Protein AF-0000000071066663 (afdb_homodimer)

Radius of gyration: 30.31 Å; Cα contacts (8 Å, |Δi|>4): 1375; chains: 2; bounding box: 113×111×92 Å

Structure (mmCIF, N/CA/C/O backbone):
data_AF-0000000071066663-model_v1
#
loop_
_entity.id
_entity.type
_entity.pdbx_description
1 polymer GG15203
#
loop_
_atom_site.group_PDB
_atom_site.id
_atom_site.type_symbol
_atom_site.label_atom_id
_atom_site.label_alt_id
_atom_site.label_comp_id
_atom_site.label_asym_id
_atom_site.label_entity_id
_atom_site.label_seq_id
_atom_site.pdbx_PDB_ins_code
_atom_site.Cartn_x
_atom_site.Cartn_y
_atom_site.Cartn_z
_atom_site.occupancy
_atom_site.B_iso_or_equiv
_atom_site.auth_seq_id
_atom_site.auth_comp_id
_atom_site.auth_asym_id
_atom_site.auth_atom_id
_atom_site.pdbx_PDB_model_num
ATOM 1 N N . MET A 1 1 ? -64.812 -30.703 -63.469 1 31.27 1 MET A N 1
ATOM 2 C CA . MET A 1 1 ? -64.312 -29.453 -62.969 1 31.27 1 MET A CA 1
ATOM 3 C C . MET A 1 1 ? -63.656 -29.625 -61.594 1 31.27 1 MET A C 1
ATOM 5 O O . MET A 1 1 ? -64.312 -29.641 -60.594 1 31.27 1 MET A O 1
ATOM 9 N N . LEU A 1 2 ? -62.562 -30.438 -61.5 1 36.19 2 LEU A N 1
ATOM 10 C CA . LEU A 1 2 ? -61.75 -30.953 -60.406 1 36.19 2 LEU A CA 1
ATOM 11 C C . LEU A 1 2 ? -61 -29.828 -59.719 1 36.19 2 LEU A C 1
ATOM 13 O O . LEU A 1 2 ? -60.125 -29.188 -60.344 1 36.19 2 LEU A O 1
ATOM 17 N N . ALA A 1 3 ? -61.656 -29.078 -58.812 1 31.91 3 ALA A N 1
ATOM 18 C CA . ALA A 1 3 ? -61.094 -27.953 -58.062 1 31.91 3 ALA A CA 1
ATOM 19 C C . ALA A 1 3 ? -59.875 -28.359 -57.281 1 31.91 3 ALA A C 1
ATOM 21 O O . ALA A 1 3 ? -59.906 -29.328 -56.5 1 31.91 3 ALA A O 1
ATOM 22 N N . ARG A 1 4 ? -58.656 -28.078 -57.75 1 34.94 4 ARG A N 1
ATOM 23 C CA . ARG A 1 4 ? -57.281 -28.188 -57.25 1 34.94 4 ARG A CA 1
ATOM 24 C C . ARG A 1 4 ? -57.125 -27.469 -55.938 1 34.94 4 ARG A C 1
ATOM 26 O O . ARG A 1 4 ? -57.281 -26.25 -55.844 1 34.94 4 ARG A O 1
ATOM 33 N N . ILE A 1 5 ? -57.594 -28.062 -54.844 1 34.16 5 ILE A N 1
ATOM 34 C CA . ILE A 1 5 ? -57.406 -27.469 -53.531 1 34.16 5 ILE A CA 1
ATOM 35 C C . ILE A 1 5 ? -55.906 -27.266 -53.25 1 34.16 5 ILE A C 1
ATOM 37 O O . ILE A 1 5 ? -55.156 -28.234 -53.219 1 34.16 5 ILE A O 1
ATOM 41 N N . ALA A 1 6 ? -55.344 -26.141 -53.656 1 34.22 6 ALA A N 1
ATOM 42 C CA . ALA A 1 6 ? -53.969 -25.75 -53.375 1 34.22 6 ALA A CA 1
ATOM 43 C C . ALA A 1 6 ? -53.719 -25.672 -51.875 1 34.22 6 ALA A C 1
ATOM 45 O O . ALA A 1 6 ? -54.375 -24.906 -51.188 1 34.22 6 ALA A O 1
ATOM 46 N N . PHE A 1 7 ? -53.344 -26.844 -51.312 1 34.59 7 PHE A N 1
ATOM 47 C CA . PHE A 1 7 ? -52.938 -26.875 -49.906 1 34.59 7 PHE A CA 1
ATOM 48 C C . PHE A 1 7 ? -51.781 -25.891 -49.656 1 34.59 7 PHE A C 1
ATOM 50 O O . PHE A 1 7 ? -50.719 -26.047 -50.25 1 34.59 7 PHE A O 1
ATOM 57 N N . LEU A 1 8 ? -52.125 -24.625 -49.438 1 33.78 8 LEU A N 1
ATOM 58 C CA . LEU A 1 8 ? -51.094 -23.672 -48.969 1 33.78 8 LEU A CA 1
ATOM 59 C C . LEU A 1 8 ? -50.438 -24.172 -47.719 1 33.78 8 LEU A C 1
ATOM 61 O O . LEU A 1 8 ? -51.062 -24.266 -46.656 1 33.78 8 LEU A O 1
ATOM 65 N N . LEU A 1 9 ? -49.5 -25.062 -47.906 1 32.91 9 LEU A N 1
ATOM 66 C CA . LEU A 1 9 ? -48.594 -25.422 -46.812 1 32.91 9 LEU A CA 1
ATOM 67 C C . LEU A 1 9 ? -47.969 -24.172 -46.219 1 32.91 9 LEU A C 1
ATOM 69 O O . LEU A 1 9 ? -47.188 -23.484 -46.875 1 32.91 9 LEU A O 1
ATOM 73 N N . TRP A 1 10 ? -48.75 -23.484 -45.375 1 37.34 10 TRP A N 1
ATOM 74 C CA . TRP A 1 10 ? -48.125 -22.469 -44.562 1 37.34 10 TRP A CA 1
ATOM 75 C C . TRP A 1 10 ? -46.875 -23.016 -43.875 1 37.34 10 TRP A C 1
ATOM 77 O O . TRP A 1 10 ? -46.969 -23.906 -43.031 1 37.34 10 TRP A O 1
ATOM 87 N N . LEU A 1 11 ? -45.781 -23.016 -44.625 1 33.75 11 LEU A N 1
ATOM 88 C CA . LEU A 1 11 ? -44.469 -23.234 -44 1 33.75 11 LEU A CA 1
ATOM 89 C C . LEU A 1 11 ? -44.281 -22.297 -42.812 1 33.75 11 LEU A C 1
ATOM 91 O O . LEU A 1 11 ? -44.094 -21.094 -42.969 1 33.75 11 LEU A O 1
ATOM 95 N N . ILE A 1 12 ? -45.094 -22.516 -41.781 1 38.25 12 ILE A N 1
ATOM 96 C CA . ILE A 1 12 ? -44.688 -21.859 -40.531 1 38.25 12 ILE A CA 1
ATOM 97 C C . ILE A 1 12 ? -43.219 -22.062 -40.281 1 38.25 12 ILE A C 1
ATOM 99 O O . ILE A 1 12 ? -42.75 -23.203 -40.094 1 38.25 12 ILE A O 1
ATOM 103 N N . GLY A 1 13 ? -42.438 -21.219 -41 1 34.88 13 GLY A N 1
ATOM 104 C CA . GLY A 1 13 ? -41.031 -21.125 -40.625 1 34.88 13 GLY A CA 1
ATOM 105 C C . GLY A 1 13 ? -40.812 -21.172 -39.125 1 34.88 13 GLY A C 1
ATOM 106 O O . GLY A 1 13 ? -41.25 -20.266 -38.406 1 34.88 13 GLY A O 1
ATOM 107 N N . LEU A 1 14 ? -40.844 -22.375 -38.594 1 34.78 14 LEU A N 1
ATOM 108 C CA . LEU A 1 14 ? -40.312 -22.531 -37.25 1 34.78 14 LEU A CA 1
ATOM 109 C C . LEU A 1 14 ? -39.031 -21.703 -37.062 1 34.78 14 LEU A C 1
ATOM 111 O O . LEU A 1 14 ? -38 -22.047 -37.656 1 34.78 14 LEU A O 1
ATOM 115 N N . PHE A 1 15 ? -39.219 -20.328 -37.094 1 37.31 15 PHE A N 1
ATOM 116 C CA . PHE A 1 15 ? -38.062 -19.641 -36.562 1 37.31 15 PHE A CA 1
ATOM 117 C C . PHE A 1 15 ? -37.5 -20.391 -35.344 1 37.31 15 PHE A C 1
ATOM 119 O O . PHE A 1 15 ? -38.219 -20.672 -34.375 1 37.31 15 PHE A O 1
ATOM 126 N N . GLY A 1 16 ? -36.594 -21.344 -35.656 1 34.09 16 GLY A N 1
ATOM 127 C CA . GLY A 1 16 ? -35.812 -21.984 -34.625 1 34.09 16 GLY A CA 1
ATOM 128 C C . GLY A 1 16 ? -35.469 -21.031 -33.469 1 34.09 16 GLY A C 1
ATOM 129 O O . GLY A 1 16 ? -35.469 -19.812 -33.656 1 34.09 16 GLY A O 1
ATOM 130 N N . PRO A 1 17 ? -35.781 -21.516 -32.25 1 36.06 17 PRO A N 1
ATOM 131 C CA . PRO A 1 17 ? -35.406 -20.656 -31.125 1 36.06 17 PRO A CA 1
ATOM 132 C C . PRO A 1 17 ? -34.062 -19.969 -31.344 1 36.06 17 PRO A C 1
ATOM 134 O O . PRO A 1 17 ? -33.188 -20.5 -32 1 36.06 17 PRO A O 1
ATOM 137 N N . GLU A 1 18 ? -34.156 -18.594 -31.531 1 35.81 18 GLU A N 1
ATOM 138 C CA . GLU A 1 18 ? -32.938 -17.828 -31.438 1 35.81 18 GLU A CA 1
ATOM 139 C C . GLU A 1 18 ? -31.969 -18.469 -30.438 1 35.81 18 GLU A C 1
ATOM 141 O O . GLU A 1 18 ? -32.344 -18.734 -29.297 1 35.81 18 GLU A O 1
ATOM 146 N N . VAL A 1 19 ? -31.016 -19.25 -30.938 1 33.59 19 VAL A N 1
ATOM 147 C CA . VAL A 1 19 ? -29.859 -19.609 -30.109 1 33.59 19 VAL A CA 1
ATOM 148 C C . VAL A 1 19 ? -29.453 -18.422 -29.25 1 33.59 19 VAL A C 1
ATOM 150 O O . VAL A 1 19 ? -29.031 -17.375 -29.766 1 33.59 19 VAL A O 1
ATOM 153 N N . GLN A 1 20 ? -30.219 -18.219 -28.172 1 31.56 20 GLN A N 1
ATOM 154 C CA . GLN A 1 20 ? -29.609 -17.297 -27.219 1 31.56 20 GLN A CA 1
ATOM 155 C C . GLN A 1 20 ? -28.094 -17.484 -27.172 1 31.56 20 GLN A C 1
ATOM 157 O O . GLN A 1 20 ? -27.594 -18.594 -26.953 1 31.56 20 GLN A O 1
ATOM 162 N N . SER A 1 21 ? -27.438 -16.734 -27.984 1 32.59 21 SER A N 1
ATOM 163 C CA . SER A 1 21 ? -26 -16.672 -27.781 1 32.59 21 SER A CA 1
ATOM 164 C C . SER A 1 21 ? -25.641 -16.891 -26.312 1 32.59 21 SER A C 1
ATOM 166 O O . SER A 1 21 ? -26.188 -16.234 -25.438 1 32.59 21 SER A O 1
ATOM 168 N N . ALA A 1 22 ? -25.406 -18.141 -25.984 1 30.94 22 ALA A N 1
ATOM 169 C CA . ALA A 1 22 ? -24.75 -18.344 -24.703 1 30.94 22 ALA A CA 1
ATOM 170 C C . ALA A 1 22 ? -23.844 -17.172 -24.359 1 30.94 22 ALA A C 1
ATOM 172 O O . ALA A 1 22 ? -22.938 -16.828 -25.125 1 30.94 22 ALA A O 1
ATOM 173 N N . LYS A 1 23 ? -24.422 -16.172 -23.859 1 35.88 23 LYS A N 1
ATOM 174 C CA . LYS A 1 23 ? -23.578 -15.195 -23.188 1 35.88 23 LYS A CA 1
ATOM 175 C C . LYS A 1 23 ? -22.266 -15.828 -22.75 1 35.88 23 LYS A C 1
ATOM 177 O O . LYS A 1 23 ? -22.25 -16.766 -21.938 1 35.88 23 LYS A O 1
ATOM 182 N N . GLU A 1 24 ? -21.359 -16.141 -23.625 1 35.34 24 GLU A N 1
ATOM 183 C CA . GLU A 1 24 ? -20.016 -16.516 -23.188 1 35.34 24 GLU A CA 1
ATOM 184 C C . GLU A 1 24 ? -19.75 -16.062 -21.75 1 35.34 24 GLU A C 1
ATOM 186 O O . GLU A 1 24 ? -19.797 -14.859 -21.453 1 35.34 24 GLU A O 1
ATOM 191 N N . ASP A 1 25 ? -20.047 -16.656 -20.734 1 42.62 25 ASP A N 1
ATOM 192 C CA . ASP A 1 25 ? -19.859 -16.422 -19.297 1 42.62 25 ASP A CA 1
ATOM 193 C C . ASP A 1 25 ? -18.547 -15.672 -19.031 1 42.62 25 ASP A C 1
ATOM 195 O O . ASP A 1 25 ? -17.469 -16.188 -19.312 1 42.62 25 ASP A O 1
ATOM 199 N N . GLU A 1 26 ? -18.328 -14.453 -19.391 1 50.88 26 GLU A N 1
ATOM 200 C CA . GLU A 1 26 ? -17.203 -13.547 -19.141 1 50.88 26 GLU A CA 1
ATOM 201 C C . GLU A 1 26 ? -16.438 -13.961 -17.891 1 50.88 26 GLU A C 1
ATOM 203 O O . GLU A 1 26 ? -16.953 -13.867 -16.781 1 50.88 26 GLU A O 1
ATOM 208 N N . ILE A 1 27 ? -15.711 -15.023 -17.953 1 55.62 27 ILE A N 1
ATOM 209 C CA . ILE A 1 27 ? -14.906 -15.523 -16.828 1 55.62 27 ILE A CA 1
ATOM 210 C C . ILE A 1 27 ? -14.305 -14.344 -16.062 1 55.62 27 ILE A C 1
ATOM 212 O O . ILE A 1 27 ? -13.656 -13.477 -16.656 1 55.62 27 ILE A O 1
ATOM 216 N N . GLU A 1 28 ? -14.648 -14.102 -14.82 1 78.5 28 GLU A N 1
ATOM 217 C CA . GLU A 1 28 ? -14.211 -13.117 -13.836 1 78.5 28 GLU A CA 1
ATOM 218 C C . GLU A 1 28 ? -12.758 -13.352 -13.438 1 78.5 28 GLU A C 1
ATOM 220 O O . GLU A 1 28 ? -12.305 -14.492 -13.359 1 78.5 28 GLU A O 1
ATOM 225 N N . CYS A 1 29 ? -11.812 -12.555 -13.711 1 88.81 29 CYS A N 1
ATOM 226 C CA . CYS A 1 29 ? -10.43 -12.609 -13.234 1 88.81 29 CYS A CA 1
ATOM 227 C C . CYS A 1 29 ? -10.203 -11.633 -12.094 1 88.81 29 CYS A C 1
ATOM 229 O O . CYS A 1 29 ? -10.875 -10.602 -12.016 1 88.81 29 CYS A O 1
ATOM 231 N N . GLY A 1 30 ? -9.305 -12.102 -11.242 1 90.12 30 GLY A N 1
ATOM 232 C CA . GLY A 1 30 ? -8.852 -11.203 -10.195 1 90.12 30 GLY A CA 1
ATOM 233 C C . GLY A 1 30 ? -9.977 -10.719 -9.297 1 90.12 30 GLY A C 1
ATOM 234 O O . GLY A 1 30 ? -10.102 -9.523 -9.031 1 90.12 30 GLY A O 1
ATOM 235 N N . ALA A 1 31 ? -10.797 -11.617 -8.906 1 84.06 31 ALA A N 1
ATOM 236 C CA . ALA A 1 31 ? -11.953 -11.258 -8.086 1 84.06 31 ALA A CA 1
ATOM 237 C C . ALA A 1 31 ? -11.531 -10.484 -6.848 1 84.06 31 ALA A C 1
ATOM 239 O O . ALA A 1 31 ? -10.516 -10.805 -6.223 1 84.06 31 ALA A O 1
ATOM 240 N N . PHE A 1 32 ? -12.391 -9.43 -6.695 1 85.94 32 PHE A N 1
ATOM 241 C CA . PHE A 1 32 ? -12.148 -8.539 -5.562 1 85.94 32 PHE A CA 1
ATOM 242 C C . PHE A 1 32 ? -13.289 -8.633 -4.555 1 85.94 32 PHE A C 1
ATOM 244 O O . PHE A 1 32 ? -14.461 -8.703 -4.938 1 85.94 32 PHE A O 1
ATOM 251 N N . ASP A 1 33 ? -12.891 -8.773 -3.312 1 87.69 33 ASP A N 1
ATOM 252 C CA . ASP A 1 33 ? -13.812 -8.703 -2.186 1 87.69 33 ASP A CA 1
ATOM 253 C C . ASP A 1 33 ? -13.375 -7.641 -1.182 1 87.69 33 ASP A C 1
ATOM 255 O O . ASP A 1 33 ? -12.297 -7.738 -0.596 1 87.69 33 ASP A O 1
ATOM 259 N N . GLU A 1 34 ? -14.227 -6.625 -0.968 1 87.12 34 GLU A N 1
ATOM 260 C CA . GLU A 1 34 ? -13.891 -5.512 -0.086 1 87.12 34 GLU A CA 1
ATOM 261 C C . GLU A 1 34 ? -13.633 -5.996 1.339 1 87.12 34 GLU A C 1
ATOM 263 O O . GLU A 1 34 ? -12.891 -5.359 2.09 1 87.12 34 GLU A O 1
ATOM 268 N N . ASN A 1 35 ? -14.211 -7.129 1.704 1 88.25 35 ASN A N 1
ATOM 269 C CA . ASN A 1 35 ? -13.961 -7.695 3.025 1 88.25 35 ASN A CA 1
ATOM 270 C C . ASN A 1 35 ? -12.492 -8.055 3.211 1 88.25 35 ASN A C 1
ATOM 272 O O . ASN A 1 35 ? -11.961 -7.969 4.32 1 88.25 35 ASN A O 1
ATOM 276 N N . HIS A 1 36 ? -11.836 -8.375 2.094 1 88.5 36 HIS A N 1
ATOM 277 C CA . HIS A 1 36 ? -10.438 -8.758 2.174 1 88.5 36 HIS A CA 1
ATOM 278 C C . HIS A 1 36 ? -9.547 -7.562 2.494 1 88.5 36 HIS A C 1
ATOM 280 O O . HIS A 1 36 ? -8.445 -7.723 3.023 1 88.5 36 HIS A O 1
ATOM 286 N N . MET A 1 37 ? -10.023 -6.371 2.238 1 86.69 37 MET A N 1
ATOM 287 C CA . MET A 1 37 ? -9.273 -5.152 2.531 1 86.69 37 MET A CA 1
ATOM 288 C C . MET A 1 37 ? -9.172 -4.926 4.035 1 86.69 37 MET A C 1
ATOM 290 O O . MET A 1 37 ? -8.32 -4.16 4.492 1 86.69 37 MET A O 1
ATOM 294 N N . LEU A 1 38 ? -10.031 -5.586 4.77 1 84.12 38 LEU A N 1
ATOM 295 C CA . LEU A 1 38 ? -10.008 -5.457 6.223 1 84.12 38 LEU A CA 1
ATOM 296 C C . LEU A 1 38 ? -8.984 -6.406 6.84 1 84.12 38 LEU A C 1
ATOM 298 O O . LEU A 1 38 ? -8.75 -6.363 8.047 1 84.12 38 LEU A O 1
ATOM 302 N N . ASN A 1 39 ? -8.438 -7.25 6.012 1 82.25 39 ASN A N 1
ATOM 303 C CA . ASN A 1 39 ? -7.414 -8.18 6.465 1 82.25 39 ASN A CA 1
ATOM 304 C C . ASN A 1 39 ? -6.016 -7.715 6.07 1 82.25 39 ASN A C 1
ATOM 306 O O . ASN A 1 39 ? -5.574 -7.945 4.941 1 82.25 39 ASN A O 1
ATOM 310 N N . GLN A 1 40 ? -5.332 -7.062 7.008 1 79.69 40 GLN A N 1
ATOM 311 C CA . GLN A 1 40 ? -3.965 -6.617 6.746 1 79.69 40 GLN A CA 1
ATOM 312 C C . GLN A 1 40 ? -2.953 -7.488 7.484 1 79.69 40 GLN A C 1
ATOM 314 O O . GLN A 1 40 ? -1.827 -7.059 7.742 1 79.69 40 GLN A O 1
ATOM 319 N N . GLY A 1 41 ? -3.389 -8.703 7.789 1 82.94 41 GLY A N 1
ATOM 320 C CA . GLY A 1 41 ? -2.496 -9.656 8.43 1 82.94 41 GLY A CA 1
ATOM 321 C C . GLY A 1 41 ? -1.586 -10.375 7.449 1 82.94 41 GLY A C 1
ATOM 322 O O . GLY A 1 41 ? -1.709 -10.195 6.238 1 82.94 41 GLY A O 1
ATOM 323 N N . THR A 1 42 ? -0.757 -11.219 8.016 1 88.19 42 THR A N 1
ATOM 324 C CA . THR A 1 42 ? 0.259 -11.914 7.238 1 88.19 42 THR A CA 1
ATOM 325 C C . THR A 1 42 ? -0.332 -13.141 6.555 1 88.19 42 THR A C 1
ATOM 327 O O . THR A 1 42 ? 0.189 -13.602 5.535 1 88.19 42 THR A O 1
ATOM 330 N N . PHE A 1 43 ? -1.402 -13.695 7.133 1 90.69 43 PHE A N 1
ATOM 331 C CA . PHE A 1 43 ? -2.01 -14.898 6.578 1 90.69 43 PHE A CA 1
ATOM 332 C C . PHE A 1 43 ? -3.18 -14.547 5.664 1 90.69 43 PHE A C 1
ATOM 334 O O . PHE A 1 43 ? -4.031 -13.734 6.027 1 90.69 43 PHE A O 1
ATOM 341 N N . ALA A 1 44 ? -3.131 -15.094 4.492 1 92 44 ALA A N 1
ATOM 342 C CA . ALA A 1 44 ? -4.266 -14.953 3.584 1 92 44 ALA A CA 1
ATOM 343 C C . ALA A 1 44 ? -5.371 -15.945 3.934 1 92 44 ALA A C 1
ATOM 345 O O . ALA A 1 44 ? -5.098 -17.078 4.316 1 92 44 ALA A O 1
ATOM 346 N N . VAL A 1 45 ? -6.602 -15.539 3.799 1 90.62 45 VAL A N 1
ATOM 347 C CA . VAL A 1 45 ? -7.707 -16.484 3.938 1 90.62 45 VAL A CA 1
ATOM 348 C C . VAL A 1 45 ? -7.898 -17.25 2.631 1 90.62 45 VAL A C 1
ATOM 350 O O . VAL A 1 45 ? -7.383 -16.844 1.586 1 90.62 45 VAL A O 1
ATOM 353 N N . PRO A 1 46 ? -8.656 -18.312 2.576 1 90.25 46 PRO A N 1
ATOM 354 C CA . PRO A 1 46 ? -8.727 -19.203 1.412 1 90.25 46 PRO A CA 1
ATOM 355 C C . PRO A 1 46 ? -9.219 -18.484 0.156 1 90.25 46 PRO A C 1
ATOM 357 O O . PRO A 1 46 ? -8.844 -18.859 -0.958 1 90.25 46 PRO A O 1
ATOM 360 N N . THR A 1 47 ? -9.984 -17.406 0.321 1 91.81 47 THR A N 1
ATOM 361 C CA . THR A 1 47 ? -10.578 -16.734 -0.832 1 91.81 47 THR A CA 1
ATOM 362 C C . THR A 1 47 ? -9.719 -15.555 -1.276 1 91.81 47 THR A C 1
ATOM 364 O O . THR A 1 47 ? -10.109 -14.789 -2.162 1 91.81 47 THR A O 1
ATOM 367 N N . GLU A 1 48 ? -8.547 -15.406 -0.648 1 93.5 48 GLU A N 1
ATOM 368 C CA . GLU A 1 48 ? -7.594 -14.383 -1.062 1 93.5 48 GLU A CA 1
ATOM 369 C C . GLU A 1 48 ? -6.48 -14.977 -1.924 1 93.5 48 GLU A C 1
ATOM 371 O O . GLU A 1 48 ? -6.023 -16.094 -1.673 1 93.5 48 GLU A O 1
ATOM 376 N N . HIS A 1 49 ? -6.129 -14.227 -2.932 1 95.69 49 HIS A N 1
ATOM 377 C CA . HIS A 1 49 ? -5.023 -14.602 -3.807 1 95.69 49 HIS A CA 1
ATOM 378 C C . HIS A 1 49 ? -5.191 -16.031 -4.332 1 95.69 49 HIS A C 1
ATOM 380 O O . HIS A 1 49 ? -4.266 -16.828 -4.25 1 95.69 49 HIS A O 1
ATOM 386 N N . GLN A 1 50 ? -6.34 -16.281 -4.914 1 94.06 50 GLN A N 1
ATOM 387 C CA . GLN A 1 50 ? -6.816 -17.594 -5.34 1 94.06 50 GLN A CA 1
ATOM 388 C C . GLN A 1 50 ? -6.113 -18.047 -6.613 1 94.06 50 GLN A C 1
ATOM 390 O O . GLN A 1 50 ? -6.352 -19.156 -7.102 1 94.06 50 GLN A O 1
ATOM 395 N N . TRP A 1 51 ? -5.25 -17.281 -7.09 1 97.25 51 TRP A N 1
ATOM 396 C CA . TRP A 1 51 ? -4.559 -17.578 -8.344 1 97.25 51 TRP A CA 1
ATOM 397 C C . TRP A 1 51 ? -3.211 -18.25 -8.078 1 97.25 51 TRP A C 1
ATOM 399 O O . TRP A 1 51 ? -2.541 -18.688 -9.008 1 97.25 51 TRP A O 1
ATOM 409 N N . VAL A 1 52 ? -2.768 -18.281 -6.848 1 97.81 52 VAL A N 1
ATOM 410 C CA . VAL A 1 52 ? -1.494 -18.906 -6.512 1 97.81 52 VAL A CA 1
ATOM 411 C C . VAL A 1 52 ? -1.572 -20.406 -6.773 1 97.81 52 VAL A C 1
ATOM 413 O O . VAL A 1 52 ? -2.51 -21.078 -6.332 1 97.81 52 VAL A O 1
ATOM 416 N N . ALA A 1 53 ? -0.612 -20.891 -7.496 1 97.44 53 ALA A N 1
ATOM 417 C CA . ALA A 1 53 ? -0.526 -22.312 -7.832 1 97.44 53 ALA A CA 1
ATOM 418 C C . ALA A 1 53 ? 0.774 -22.922 -7.316 1 97.44 53 ALA A C 1
ATOM 420 O O . ALA A 1 53 ? 1.854 -22.359 -7.52 1 97.44 53 ALA A O 1
ATOM 421 N N . ARG A 1 54 ? 0.644 -24.047 -6.688 1 95.94 54 ARG A N 1
ATOM 422 C CA . ARG A 1 54 ? 1.842 -24.781 -6.277 1 95.94 54 ARG A CA 1
ATOM 423 C C . ARG A 1 54 ? 2.311 -25.734 -7.371 1 95.94 54 ARG A C 1
ATOM 425 O O . ARG A 1 54 ? 1.525 -26.531 -7.883 1 95.94 54 ARG A O 1
ATOM 432 N N . ILE A 1 55 ? 3.557 -25.609 -7.727 1 94.75 55 ILE A N 1
ATOM 433 C CA . ILE A 1 55 ? 4.137 -26.516 -8.711 1 94.75 55 ILE A CA 1
ATOM 434 C C . ILE A 1 55 ? 4.723 -27.734 -8.016 1 94.75 55 ILE A C 1
ATOM 436 O O . ILE A 1 55 ? 5.465 -27.609 -7.039 1 94.75 55 ILE A O 1
ATOM 440 N N . VAL A 1 56 ? 4.359 -28.844 -8.516 1 90.88 56 VAL A N 1
ATOM 441 C CA . VAL A 1 56 ? 4.809 -30.094 -7.902 1 90.88 56 VAL A CA 1
ATOM 442 C C . VAL A 1 56 ? 5.52 -30.953 -8.938 1 90.88 56 VAL A C 1
ATOM 444 O O . VAL A 1 56 ? 5.066 -31.078 -10.078 1 90.88 56 VAL A O 1
ATOM 447 N N . TYR A 1 57 ? 6.703 -31.406 -8.508 1 87.56 57 TYR A N 1
ATOM 448 C CA . TYR A 1 57 ? 7.449 -32.344 -9.344 1 87.56 57 TYR A CA 1
ATOM 449 C C . TYR A 1 57 ? 7.281 -33.781 -8.844 1 87.56 57 TYR A C 1
ATOM 451 O O . TYR A 1 57 ? 7.387 -34.031 -7.641 1 87.56 57 TYR A O 1
ATOM 459 N N . GLY A 1 58 ? 7.227 -34.688 -9.703 1 76.38 58 GLY A N 1
ATOM 460 C CA . GLY A 1 58 ? 7.145 -36.094 -9.414 1 76.38 58 GLY A CA 1
ATOM 461 C C . GLY A 1 58 ? 5.719 -36.594 -9.281 1 76.38 58 GLY A C 1
ATOM 462 O O . GLY A 1 58 ? 4.766 -35.844 -9.492 1 76.38 58 GLY A O 1
ATOM 463 N N . LYS A 1 59 ? 5.492 -37.938 -9.102 1 57.22 59 LYS A N 1
ATOM 464 C CA . LYS A 1 59 ? 4.207 -38.625 -9.102 1 57.22 59 LYS A CA 1
ATOM 465 C C . LYS A 1 59 ? 3.309 -38.125 -7.973 1 57.22 59 LYS A C 1
ATOM 467 O O . LYS A 1 59 ? 3.717 -38.094 -6.812 1 57.22 59 LYS A O 1
ATOM 472 N N . GLY A 1 60 ? 2.596 -36.969 -8.086 1 45.16 60 GLY A N 1
ATOM 473 C CA . GLY A 1 60 ? 1.558 -36.25 -7.379 1 45.16 60 GLY A CA 1
ATOM 474 C C . GLY A 1 60 ? 0.933 -37.031 -6.246 1 45.16 60 GLY A C 1
ATOM 475 O O . GLY A 1 60 ? 1.266 -36.812 -5.078 1 45.16 60 GLY A O 1
ATOM 476 N N . PHE A 1 61 ? -0.182 -37.844 -6.508 1 41.06 61 PHE A N 1
ATOM 477 C CA . PHE A 1 61 ? -1.109 -38.469 -5.57 1 41.06 61 PHE A CA 1
ATOM 478 C C . PHE A 1 61 ? -0.355 -39.281 -4.516 1 41.06 61 PHE A C 1
ATOM 480 O O . PHE A 1 61 ? -0.617 -39.125 -3.318 1 41.06 61 PHE A O 1
ATOM 487 N N . GLU A 1 62 ? -0.055 -40.469 -4.848 1 44.41 62 GLU A N 1
ATOM 488 C CA . GLU A 1 62 ? 0.266 -41.625 -4.02 1 44.41 62 GLU A CA 1
ATOM 489 C C . GLU A 1 62 ? 1.639 -41.5 -3.371 1 44.41 62 GLU A C 1
ATOM 491 O O . GLU A 1 62 ? 1.976 -42.219 -2.443 1 44.41 62 GLU A O 1
ATOM 496 N N . GLY A 1 63 ? 2.668 -40.688 -4.008 1 44.81 63 GLY A N 1
ATOM 497 C CA . GLY A 1 63 ? 4.035 -40.75 -3.523 1 44.81 63 GLY A CA 1
ATOM 498 C C . GLY A 1 63 ? 4.539 -39.438 -2.941 1 44.81 63 GLY A C 1
ATOM 499 O O . GLY A 1 63 ? 3.777 -38.5 -2.82 1 44.81 63 GLY A O 1
ATOM 500 N N . LYS A 1 64 ? 6.008 -39.312 -2.492 1 53.28 64 LYS A N 1
ATOM 501 C CA . LYS A 1 64 ? 6.773 -38.281 -1.812 1 53.28 64 LYS A CA 1
ATOM 502 C C . LYS A 1 64 ? 6.793 -37 -2.631 1 53.28 64 LYS A C 1
ATOM 504 O O . LYS A 1 64 ? 7.352 -36.969 -3.729 1 53.28 64 LYS A O 1
ATOM 509 N N . ILE A 1 65 ? 5.75 -36.125 -2.617 1 54.41 65 ILE A N 1
ATOM 510 C CA . ILE A 1 65 ? 5.789 -34.781 -3.189 1 54.41 65 ILE A CA 1
ATOM 511 C C . ILE A 1 65 ? 7.148 -34.156 -2.914 1 54.41 65 ILE A C 1
ATOM 513 O O . ILE A 1 65 ? 7.59 -34.062 -1.765 1 54.41 65 ILE A O 1
ATOM 517 N N . ARG A 1 66 ? 7.957 -34.125 -4.062 1 62.34 66 ARG A N 1
ATOM 518 C CA . ARG A 1 66 ? 9.18 -33.344 -3.906 1 62.34 66 ARG A CA 1
ATOM 519 C C . ARG A 1 66 ? 8.891 -31.859 -4.094 1 62.34 66 ARG A C 1
ATOM 521 O O . ARG A 1 66 ? 8.508 -31.422 -5.18 1 62.34 66 ARG A O 1
ATOM 528 N N . ASP A 1 67 ? 8.727 -31.219 -3.033 1 70.69 67 ASP A N 1
ATOM 529 C CA . ASP A 1 67 ? 8.586 -29.766 -2.99 1 70.69 67 ASP A CA 1
ATOM 530 C C . ASP A 1 67 ? 9.797 -29.078 -3.609 1 70.69 67 ASP A C 1
ATOM 532 O O . ASP A 1 67 ? 10.914 -29.172 -3.084 1 70.69 67 ASP A O 1
ATOM 536 N N . ASN A 1 68 ? 9.586 -28.531 -4.824 1 77.75 68 ASN A N 1
ATOM 537 C CA . ASN A 1 68 ? 10.711 -27.875 -5.484 1 77.75 68 ASN A CA 1
ATOM 538 C C . ASN A 1 68 ? 10.758 -26.391 -5.176 1 77.75 68 ASN A C 1
ATOM 540 O O . ASN A 1 68 ? 11.531 -25.641 -5.781 1 77.75 68 ASN A O 1
ATOM 544 N N . GLY A 1 69 ? 9.844 -25.938 -4.324 1 88.5 69 GLY A N 1
ATOM 545 C CA . GLY A 1 69 ? 9.898 -24.547 -3.881 1 88.5 69 GLY A CA 1
ATOM 546 C C . GLY A 1 69 ? 9.453 -23.562 -4.941 1 88.5 69 GLY A C 1
ATOM 547 O O . GLY A 1 69 ? 9.914 -22.422 -4.969 1 88.5 69 GLY A O 1
ATOM 548 N N . CYS A 1 70 ? 8.562 -24.078 -5.891 1 93.81 70 CYS A N 1
ATOM 549 C CA . CYS A 1 70 ? 8.133 -23.219 -6.988 1 93.81 70 CYS A CA 1
ATOM 550 C C . CYS A 1 70 ? 6.625 -23 -6.949 1 93.81 70 CYS A C 1
ATOM 552 O O . CYS A 1 70 ? 5.871 -23.906 -6.578 1 93.81 70 CYS A O 1
ATOM 554 N N . LEU A 1 71 ? 6.305 -21.844 -7.289 1 97.31 71 LEU A N 1
ATOM 555 C CA . LEU A 1 71 ? 4.906 -21.469 -7.492 1 97.31 71 LEU A CA 1
ATOM 556 C C . LEU A 1 71 ? 4.668 -21.031 -8.93 1 97.31 71 LEU A C 1
ATOM 558 O O . LEU A 1 71 ? 5.617 -20.781 -9.68 1 97.31 71 LEU A O 1
ATOM 562 N N . GLY A 1 72 ? 3.414 -21.031 -9.266 1 98.19 72 GLY A N 1
ATOM 563 C CA . GLY A 1 72 ? 2.914 -20.391 -10.477 1 98.19 72 GLY A CA 1
ATOM 564 C C . GLY A 1 72 ? 1.702 -19.516 -10.234 1 98.19 72 GLY A C 1
ATOM 565 O O . GLY A 1 72 ? 1.27 -19.359 -9.094 1 98.19 72 GLY A O 1
ATOM 566 N N . VAL A 1 73 ? 1.266 -18.953 -11.328 1 98.5 73 VAL A N 1
ATOM 567 C CA . VAL A 1 73 ? 0.111 -18.062 -11.25 1 98.5 73 VAL A CA 1
ATOM 568 C C . VAL A 1 73 ? -0.919 -18.469 -12.305 1 98.5 73 VAL A C 1
ATOM 570 O O . VAL A 1 73 ? -0.62 -18.469 -13.5 1 98.5 73 VAL A O 1
ATOM 573 N N . LEU A 1 74 ? -2.104 -18.781 -11.82 1 97.81 74 LEU A N 1
ATOM 574 C CA . LEU A 1 74 ? -3.203 -19.109 -12.727 1 97.81 74 LEU A CA 1
ATOM 575 C C . LEU A 1 74 ? -3.711 -17.859 -13.43 1 97.81 74 LEU A C 1
ATOM 577 O O . LEU A 1 74 ? -4.148 -16.906 -12.781 1 97.81 74 LEU A O 1
ATOM 581 N N . VAL A 1 75 ? -3.668 -17.875 -14.781 1 96.5 75 VAL A N 1
ATOM 582 C CA . VAL A 1 75 ? -4.055 -16.672 -15.5 1 96.5 75 VAL A CA 1
ATOM 583 C C . VAL A 1 75 ? -5.219 -16.984 -16.438 1 96.5 75 VAL A C 1
ATOM 585 O O . VAL A 1 75 ? -5.762 -16.078 -17.078 1 96.5 75 VAL A O 1
ATOM 588 N N . SER A 1 76 ? -5.586 -18.156 -16.609 1 95.12 76 SER A N 1
ATOM 589 C CA . SER A 1 76 ? -6.797 -18.672 -17.25 1 95.12 76 SER A CA 1
ATOM 590 C C . SER A 1 76 ? -7.172 -20.047 -16.703 1 95.12 76 SER A C 1
ATOM 592 O O . SER A 1 76 ? -6.457 -20.594 -15.867 1 95.12 76 SER A O 1
ATOM 594 N N . LYS A 1 77 ? -8.258 -20.609 -17.203 1 94.62 77 LYS A N 1
ATOM 595 C CA . LYS A 1 77 ? -8.648 -21.938 -16.719 1 94.62 77 LYS A CA 1
ATOM 596 C C . LYS A 1 77 ? -7.645 -23 -17.156 1 94.62 77 LYS A C 1
ATOM 598 O O . LYS A 1 77 ? -7.621 -24.094 -16.609 1 94.62 77 LYS A O 1
ATOM 603 N N . ARG A 1 78 ? -6.77 -22.641 -18.094 1 95.75 78 ARG A N 1
ATOM 604 C CA . ARG A 1 78 ? -5.922 -23.688 -18.656 1 95.75 78 ARG A CA 1
ATOM 605 C C . ARG A 1 78 ? -4.461 -23.25 -18.688 1 95.75 78 ARG A C 1
ATOM 607 O O . ARG A 1 78 ? -3.613 -23.922 -19.281 1 95.75 78 ARG A O 1
ATOM 614 N N . THR A 1 79 ? -4.176 -22.094 -18.109 1 97.19 79 THR A N 1
ATOM 615 C CA . THR A 1 79 ? -2.826 -21.562 -18.25 1 97.19 79 THR A CA 1
ATOM 616 C C . THR A 1 79 ? -2.281 -21.109 -16.906 1 97.19 79 THR A C 1
ATOM 618 O O . THR A 1 79 ? -2.973 -20.406 -16.156 1 97.19 79 THR A O 1
ATOM 621 N N . VAL A 1 80 ? -1.063 -21.484 -16.641 1 97.81 80 VAL A N 1
ATOM 622 C CA . VAL A 1 80 ? -0.313 -21.047 -15.461 1 97.81 80 VAL A CA 1
ATOM 623 C C . VAL A 1 80 ? 1.023 -20.453 -15.898 1 97.81 80 VAL A C 1
ATOM 625 O O . VAL A 1 80 ? 1.696 -21 -16.781 1 97.81 80 VAL A O 1
ATOM 628 N N . LEU A 1 81 ? 1.396 -19.297 -15.359 1 98.44 81 LEU A N 1
ATOM 629 C CA . LEU A 1 81 ? 2.725 -18.734 -15.555 1 98.44 81 LEU A CA 1
ATOM 630 C C . LEU A 1 81 ? 3.648 -19.094 -14.398 1 98.44 81 LEU A C 1
ATOM 632 O O . LEU A 1 81 ? 3.223 -19.109 -13.242 1 98.44 81 LEU A O 1
ATOM 636 N N . ALA A 1 82 ? 4.91 -19.328 -14.695 1 98.06 82 ALA A N 1
ATOM 637 C CA . ALA A 1 82 ? 5.898 -19.688 -13.68 1 98.06 82 ALA A CA 1
ATOM 638 C C . ALA A 1 82 ? 7.309 -19.328 -14.133 1 98.06 82 ALA A C 1
ATOM 640 O O . ALA A 1 82 ? 7.543 -19.094 -15.32 1 98.06 82 ALA A O 1
ATOM 641 N N . PRO A 1 83 ? 8.211 -19.234 -13.188 1 97 83 PRO A N 1
ATOM 642 C CA . PRO A 1 83 ? 9.602 -19.047 -13.617 1 97 83 PRO A CA 1
ATOM 643 C C . PRO A 1 83 ? 10.141 -20.234 -14.398 1 97 83 PRO A C 1
ATOM 645 O O . PRO A 1 83 ? 9.938 -21.391 -13.992 1 97 83 PRO A O 1
ATOM 648 N N . ALA A 1 84 ? 10.891 -19.953 -15.398 1 96.19 84 ALA A N 1
ATOM 649 C CA . ALA A 1 84 ? 11.438 -20.984 -16.266 1 96.19 84 ALA A CA 1
ATOM 650 C C . ALA A 1 84 ? 12.43 -21.875 -15.516 1 96.19 84 ALA A C 1
ATOM 652 O O . ALA A 1 84 ? 12.523 -23.062 -15.773 1 96.19 84 ALA A O 1
ATOM 653 N N . HIS A 1 85 ? 13.125 -21.328 -14.586 1 92.88 85 HIS A N 1
ATOM 654 C CA . HIS A 1 85 ? 14.195 -22.062 -13.922 1 92.88 85 HIS A CA 1
ATOM 655 C C . HIS A 1 85 ? 13.633 -23.156 -13.016 1 92.88 85 HIS A C 1
ATOM 657 O O . HIS A 1 85 ? 14.367 -24.031 -12.562 1 92.88 85 HIS A O 1
ATOM 663 N N . CYS A 1 86 ? 12.375 -23.172 -12.789 1 91.94 86 CYS A N 1
ATOM 664 C CA . CYS A 1 86 ? 11.727 -24.234 -12.023 1 91.94 86 CYS A CA 1
ATOM 665 C C . CYS A 1 86 ? 11.664 -25.531 -12.828 1 91.94 86 CYS A C 1
ATOM 667 O O . CYS A 1 86 ? 11.453 -26.609 -12.258 1 91.94 86 CYS A O 1
ATOM 669 N N . PHE A 1 87 ? 11.867 -25.438 -14.086 1 92.5 87 PHE A N 1
ATOM 670 C CA . PHE A 1 87 ? 11.586 -26.594 -14.938 1 92.5 87 PHE A CA 1
ATOM 671 C C . PHE A 1 87 ? 12.836 -27.047 -15.672 1 92.5 87 PHE A C 1
ATOM 673 O O . PHE A 1 87 ? 12.938 -28.203 -16.094 1 92.5 87 PHE A O 1
ATOM 680 N N . VAL A 1 88 ? 13.68 -26.125 -15.977 1 85 88 VAL A N 1
ATOM 681 C CA . VAL A 1 88 ? 14.812 -26.391 -16.844 1 85 88 VAL A CA 1
ATOM 682 C C . VAL A 1 88 ? 15.711 -27.453 -16.219 1 85 88 VAL A C 1
ATOM 684 O O . VAL A 1 88 ? 16.281 -28.297 -16.922 1 85 88 VAL A O 1
ATOM 687 N N . GLN A 1 89 ? 15.797 -27.469 -14.969 1 72.56 89 GLN A N 1
ATOM 688 C CA . GLN A 1 89 ? 16.672 -28.453 -14.312 1 72.56 89 GLN A CA 1
ATOM 689 C C . GLN A 1 89 ? 16.109 -29.859 -14.469 1 72.56 89 GLN A C 1
ATOM 691 O O . GLN A 1 89 ? 16.844 -30.844 -14.258 1 72.56 89 GLN A O 1
ATOM 696 N N . TYR A 1 90 ? 14.891 -30.047 -14.891 1 71.44 90 TYR A N 1
ATOM 697 C CA . TYR A 1 90 ? 14.25 -31.359 -15 1 71.44 90 TYR A CA 1
ATOM 698 C C . TYR A 1 90 ? 13.953 -31.703 -16.453 1 71.44 90 TYR A C 1
ATOM 700 O O . TYR A 1 90 ? 13.016 -32.438 -16.75 1 71.44 90 TYR A O 1
ATOM 708 N N . ASN A 1 91 ? 14.648 -31.234 -17.312 1 69.31 91 ASN A N 1
ATOM 709 C CA . ASN A 1 91 ? 14.539 -31.422 -18.75 1 69.31 91 ASN A CA 1
ATOM 710 C C . ASN A 1 91 ? 13.195 -30.938 -19.281 1 69.31 91 ASN A C 1
ATOM 712 O O . ASN A 1 91 ? 12.758 -31.359 -20.359 1 69.31 91 ASN A O 1
ATOM 716 N N . GLY A 1 92 ? 12.422 -30.234 -18.484 1 67.75 92 GLY A N 1
ATOM 717 C CA . GLY A 1 92 ? 11.195 -29.578 -18.906 1 67.75 92 GLY A CA 1
ATOM 718 C C . GLY A 1 92 ? 10.102 -30.547 -19.312 1 67.75 92 GLY A C 1
ATOM 719 O O . GLY A 1 92 ? 9.258 -30.219 -20.141 1 67.75 92 GLY A O 1
ATOM 720 N N . GLU A 1 93 ? 10.211 -31.781 -18.797 1 82.06 93 GLU A N 1
ATOM 721 C CA . GLU A 1 93 ? 9.18 -32.719 -19.188 1 82.06 93 GLU A CA 1
ATOM 722 C C . GLU A 1 93 ? 7.863 -32.438 -18.453 1 82.06 93 GLU A C 1
ATOM 724 O O . GLU A 1 93 ? 7.746 -32.688 -17.25 1 82.06 93 GLU A O 1
ATOM 729 N N . ALA A 1 94 ? 6.883 -32 -19.172 1 86.5 94 ALA A N 1
ATOM 730 C CA . ALA A 1 94 ? 5.609 -31.547 -18.641 1 86.5 94 ALA A CA 1
ATOM 731 C C . ALA A 1 94 ? 4.93 -32.625 -17.812 1 86.5 94 ALA A C 1
ATOM 733 O O . ALA A 1 94 ? 4.348 -32.344 -16.766 1 86.5 94 ALA A O 1
ATOM 734 N N . GLU A 1 95 ? 5.062 -33.875 -18.203 1 84.38 95 GLU A N 1
ATOM 735 C CA . GLU A 1 95 ? 4.344 -34.969 -17.578 1 84.38 95 GLU A CA 1
ATOM 736 C C . GLU A 1 95 ? 4.855 -35.219 -16.156 1 84.38 95 GLU A C 1
ATOM 738 O O . GLU A 1 95 ? 4.176 -35.875 -15.359 1 84.38 95 GLU A O 1
ATOM 743 N N . ALA A 1 96 ? 5.984 -34.719 -15.922 1 86.44 96 ALA A N 1
ATOM 744 C CA . ALA A 1 96 ? 6.578 -34.938 -14.602 1 86.44 96 ALA A CA 1
ATOM 745 C C . ALA A 1 96 ? 6.062 -33.938 -13.594 1 86.44 96 ALA A C 1
ATOM 747 O O . ALA A 1 96 ? 6.328 -34.031 -12.391 1 86.44 96 ALA A O 1
ATOM 748 N N . PHE A 1 97 ? 5.32 -32.969 -14.133 1 91.94 97 PHE A N 1
ATOM 749 C CA . PHE A 1 97 ? 4.887 -31.891 -13.266 1 91.94 97 PHE A CA 1
ATOM 750 C C . PHE A 1 97 ? 3.367 -31.859 -13.164 1 91.94 97 PHE A C 1
ATOM 752 O O . PHE A 1 97 ? 2.666 -32.281 -14.094 1 91.94 97 PHE A O 1
ATOM 759 N N . SER A 1 98 ? 2.885 -31.391 -12.016 1 93.69 98 SER A N 1
ATOM 760 C CA . SER A 1 98 ? 1.484 -31.047 -11.805 1 93.69 98 SER A CA 1
ATOM 761 C C . SER A 1 98 ? 1.355 -29.734 -11.047 1 93.69 98 SER A C 1
ATOM 763 O O . SER A 1 98 ? 2.342 -29.203 -10.516 1 93.69 98 SER A O 1
ATOM 765 N N . VAL A 1 99 ? 0.167 -29.234 -11.117 1 95.56 99 VAL A N 1
ATOM 766 C CA . VAL A 1 99 ? -0.154 -28 -10.414 1 95.56 99 VAL A CA 1
ATOM 767 C C . VAL A 1 99 ? -1.258 -28.266 -9.391 1 95.56 99 VAL A C 1
ATOM 769 O O . VAL A 1 99 ? -2.236 -28.953 -9.688 1 95.56 99 VAL A O 1
ATOM 772 N N . HIS A 1 100 ? -1.001 -27.781 -8.172 1 95.44 100 HIS A N 1
ATOM 773 C CA . HIS A 1 100 ? -2.051 -27.766 -7.16 1 95.44 100 HIS A CA 1
ATOM 774 C C . HIS A 1 100 ? -2.703 -26.391 -7.074 1 95.44 100 HIS A C 1
ATOM 776 O O . HIS A 1 100 ? -2.02 -25.375 -6.859 1 95.44 100 HIS A O 1
ATOM 782 N N . LEU A 1 101 ? -4.031 -26.344 -7.266 1 96.88 101 LEU A N 1
ATOM 783 C CA . LEU A 1 101 ? -4.805 -25.109 -7.18 1 96.88 101 LEU A CA 1
ATOM 784 C C . LEU A 1 101 ? -5.684 -25.094 -5.934 1 96.88 101 LEU A C 1
ATOM 786 O O . LEU A 1 101 ? -6.191 -26.141 -5.523 1 96.88 101 LEU A O 1
ATOM 790 N N . GLY A 1 102 ? -5.844 -23.875 -5.375 1 95.44 102 GLY A N 1
ATOM 791 C CA . GLY A 1 102 ? -6.68 -23.734 -4.195 1 95.44 102 GLY A CA 1
ATOM 792 C C . GLY A 1 102 ? -5.969 -24.125 -2.91 1 95.44 102 GLY A C 1
ATOM 793 O O . GLY A 1 102 ? -6.609 -24.469 -1.919 1 95.44 102 GLY A O 1
ATOM 794 N N . VAL A 1 103 ? -4.648 -24.078 -2.961 1 92.56 103 VAL A N 1
ATOM 795 C CA . VAL A 1 103 ? -3.855 -24.484 -1.806 1 92.56 103 VAL A CA 1
ATOM 796 C C . VAL A 1 103 ? -3.82 -23.359 -0.778 1 92.56 103 VAL A C 1
ATOM 798 O O . VAL A 1 103 ? -3.26 -22.297 -1.039 1 92.56 103 VAL A O 1
ATOM 801 N N . HIS A 1 104 ? -4.441 -23.562 0.311 1 90.38 104 HIS A N 1
ATOM 802 C CA . HIS A 1 104 ? -4.371 -22.641 1.441 1 90.38 104 HIS A CA 1
ATOM 803 C C . HIS A 1 104 ? -3.404 -23.156 2.506 1 90.38 104 HIS A C 1
ATOM 805 O O . HIS A 1 104 ? -2.625 -22.375 3.061 1 90.38 104 HIS A O 1
ATOM 811 N N . ASN A 1 105 ? -3.438 -24.375 2.738 1 89 105 ASN A N 1
ATOM 812 C CA . ASN A 1 105 ? -2.52 -25.141 3.57 1 89 105 ASN A CA 1
ATOM 813 C C . ASN A 1 105 ? -1.769 -26.188 2.752 1 89 105 ASN A C 1
ATOM 815 O O . ASN A 1 105 ? -2.357 -27.188 2.309 1 89 105 ASN A O 1
ATOM 819 N N . LYS A 1 106 ? -0.461 -25.984 2.615 1 88.75 106 LYS A N 1
ATOM 820 C CA . LYS A 1 106 ? 0.28 -26.828 1.681 1 88.75 106 LYS A CA 1
ATOM 821 C C . LYS A 1 106 ? 0.47 -28.234 2.24 1 88.75 106 LYS A C 1
ATOM 823 O O . LYS A 1 106 ? 0.854 -29.156 1.51 1 88.75 106 LYS A O 1
ATOM 828 N N . SER A 1 107 ? 0.239 -28.406 3.512 1 86.19 107 SER A N 1
ATOM 829 C CA . SER A 1 107 ? 0.363 -29.734 4.113 1 86.19 107 SER A CA 1
ATOM 830 C C . SER A 1 107 ? -0.957 -30.484 4.047 1 86.19 107 SER A C 1
ATOM 832 O O . SER A 1 107 ? -1.009 -31.688 4.363 1 86.19 107 SER A O 1
ATOM 834 N N . ALA A 1 108 ? -1.975 -29.797 3.695 1 84.56 108 ALA A N 1
ATOM 835 C CA . ALA A 1 108 ? -3.268 -30.453 3.564 1 84.56 108 ALA A CA 1
ATOM 836 C C . ALA A 1 108 ? -3.291 -31.375 2.344 1 84.56 108 ALA A C 1
ATOM 838 O O . ALA A 1 108 ? -2.721 -31.047 1.301 1 84.56 108 ALA A O 1
ATOM 839 N N . PRO A 1 109 ? -3.977 -32.531 2.525 1 85.81 109 PRO A N 1
ATOM 840 C CA . PRO A 1 109 ? -4.066 -33.438 1.371 1 85.81 109 PRO A CA 1
ATOM 841 C C . PRO A 1 109 ? -4.855 -32.812 0.212 1 85.81 109 PRO A C 1
ATOM 843 O O . PRO A 1 109 ? -5.848 -32.125 0.434 1 85.81 109 PRO A O 1
ATOM 846 N N . VAL A 1 110 ? -4.363 -33.094 -0.939 1 87.94 110 VAL A N 1
ATOM 847 C CA . VAL A 1 110 ? -5.031 -32.594 -2.143 1 87.94 110 VAL A CA 1
ATOM 848 C C . VAL A 1 110 ? -6.352 -33.344 -2.336 1 87.94 110 VAL A C 1
ATOM 850 O O . VAL A 1 110 ? -6.41 -34.562 -2.16 1 87.94 110 VAL A O 1
ATOM 853 N N . GLY A 1 111 ? -7.371 -32.656 -2.623 1 89.19 111 GLY A N 1
ATOM 854 C CA . GLY A 1 111 ? -8.648 -33.25 -2.955 1 89.19 111 GLY A CA 1
ATOM 855 C C . GLY A 1 111 ? -9.492 -33.562 -1.735 1 89.19 111 GLY A C 1
ATOM 856 O O . GLY A 1 111 ? -10.594 -34.125 -1.858 1 89.19 111 GLY A O 1
ATOM 857 N N . VAL A 1 112 ? -8.984 -33.188 -0.588 1 86 112 VAL A N 1
ATOM 858 C CA . VAL A 1 112 ? -9.703 -33.5 0.648 1 86 112 VAL A CA 1
ATOM 859 C C . VAL A 1 112 ? -10.148 -32.188 1.305 1 86 112 VAL A C 1
ATOM 861 O O . VAL A 1 112 ? -9.375 -31.219 1.382 1 86 112 VAL A O 1
ATOM 864 N N . ARG A 1 113 ? -11.383 -32.188 1.659 1 84.75 113 ARG A N 1
ATOM 865 C CA . ARG A 1 113 ? -11.906 -31.047 2.379 1 84.75 113 ARG A CA 1
ATOM 866 C C . ARG A 1 113 ? -11.312 -30.953 3.781 1 84.75 113 ARG A C 1
ATOM 868 O O . ARG A 1 113 ? -11.305 -31.953 4.52 1 84.75 113 ARG A O 1
ATOM 875 N N . VAL A 1 114 ? -10.75 -29.859 4.098 1 77.94 114 VAL A N 1
ATOM 876 C CA . VAL A 1 114 ? -10.188 -29.656 5.43 1 77.94 114 VAL A CA 1
ATOM 877 C C . VAL A 1 114 ? -10.969 -28.547 6.148 1 77.94 114 VAL A C 1
ATOM 879 O O . VAL A 1 114 ? -11.242 -27.5 5.57 1 77.94 114 VAL A O 1
ATOM 882 N N . CYS A 1 115 ? -11.469 -28.766 7.273 1 79 115 CYS A N 1
ATOM 883 C CA . CYS A 1 115 ? -12.195 -27.797 8.086 1 79 115 CYS A CA 1
ATOM 884 C C . CYS A 1 115 ? -11.32 -27.297 9.227 1 79 115 CYS A C 1
ATOM 886 O O . CYS A 1 115 ? -10.648 -28.078 9.898 1 79 115 CYS A O 1
ATOM 888 N N . GLU A 1 116 ? -11.172 -26.016 9.195 1 68.31 116 GLU A N 1
ATOM 889 C CA . GLU A 1 116 ? -10.414 -25.422 10.297 1 68.31 116 GLU A CA 1
ATOM 890 C C . GLU A 1 116 ? -11.211 -25.453 11.594 1 68.31 116 GLU A C 1
ATOM 892 O O . GLU A 1 116 ? -12.367 -25.891 11.609 1 68.31 116 GLU A O 1
ATOM 897 N N . LYS A 1 117 ? -10.508 -25.078 12.633 1 62.44 117 LYS A N 1
ATOM 898 C CA . LYS A 1 117 ? -11.047 -25.219 13.984 1 62.44 117 LYS A CA 1
ATOM 899 C C . LYS A 1 117 ? -12.289 -24.359 14.172 1 62.44 117 LYS A C 1
ATOM 901 O O . LYS A 1 117 ? -13.18 -24.703 14.953 1 62.44 117 LYS A O 1
ATOM 906 N N . ASP A 1 118 ? -12.312 -23.281 13.453 1 63 118 ASP A N 1
ATOM 907 C CA . ASP A 1 118 ? -13.453 -22.406 13.672 1 63 118 ASP A CA 1
ATOM 908 C C . ASP A 1 118 ? -14.664 -22.844 12.844 1 63 118 ASP A C 1
ATOM 910 O O . ASP A 1 118 ? -15.688 -22.172 12.828 1 63 118 ASP A O 1
ATOM 914 N N . GLY A 1 119 ? -14.508 -24.016 12.273 1 66.06 119 GLY A N 1
ATOM 915 C CA . GLY A 1 119 ? -15.617 -24.594 11.531 1 66.06 119 GLY A CA 1
ATOM 916 C C . GLY A 1 119 ? -15.641 -24.188 10.07 1 66.06 119 GLY A C 1
ATOM 917 O O . GLY A 1 119 ? -16.453 -24.688 9.289 1 66.06 119 GLY A O 1
ATOM 918 N N . TYR A 1 120 ? -14.836 -23.281 9.727 1 69.44 120 TYR A N 1
ATOM 919 C CA . TYR A 1 120 ? -14.789 -22.906 8.32 1 69.44 120 TYR A CA 1
ATOM 920 C C . TYR A 1 120 ? -14.094 -23.984 7.488 1 69.44 120 TYR A C 1
ATOM 922 O O . TYR A 1 120 ? -12.945 -24.344 7.766 1 69.44 120 TYR A O 1
ATOM 930 N N . CYS A 1 121 ? -14.953 -24.547 6.539 1 78.44 121 CYS A N 1
ATOM 931 C CA . CYS A 1 121 ? -14.398 -25.578 5.68 1 78.44 121 CYS A CA 1
ATOM 932 C C . CYS A 1 121 ? -14.016 -25.016 4.316 1 78.44 121 CYS A C 1
ATOM 934 O O . CYS A 1 121 ? -14.859 -24.469 3.611 1 78.44 121 CYS A O 1
ATOM 936 N N . VAL A 1 122 ? -12.766 -25.203 4.016 1 80.19 122 VAL A N 1
ATOM 937 C CA . VAL A 1 122 ? -12.266 -24.703 2.738 1 80.19 122 VAL A CA 1
ATOM 938 C C . VAL A 1 122 ? -12.484 -25.766 1.656 1 80.19 122 VAL A C 1
ATOM 940 O O . VAL A 1 122 ? -12.391 -26.969 1.924 1 80.19 122 VAL A O 1
ATOM 943 N N . ARG A 1 123 ? -12.914 -25.359 0.516 1 87.81 123 ARG A N 1
ATOM 944 C CA . ARG A 1 123 ? -12.977 -26.281 -0.612 1 87.81 123 ARG A CA 1
ATOM 945 C C . ARG A 1 123 ? -11.625 -26.938 -0.849 1 87.81 123 ARG A C 1
ATOM 947 O O . ARG A 1 123 ? -10.578 -26.297 -0.744 1 87.81 123 ARG A O 1
ATOM 954 N N . PRO A 1 124 ? -11.641 -28.203 -1.224 1 91.19 124 PRO A N 1
ATOM 955 C CA . PRO A 1 124 ? -10.383 -28.922 -1.437 1 91.19 124 PRO A CA 1
ATOM 956 C C . PRO A 1 124 ? -9.578 -28.375 -2.609 1 91.19 124 PRO A C 1
ATOM 958 O O . PRO A 1 124 ? -10.156 -27.891 -3.584 1 91.19 124 PRO A O 1
ATOM 961 N N . SER A 1 125 ? -8.297 -28.516 -2.488 1 94.06 125 SER A N 1
ATOM 962 C CA . SER A 1 125 ? -7.426 -28.203 -3.615 1 94.06 125 SER A CA 1
ATOM 963 C C . SER A 1 125 ? -7.586 -29.234 -4.734 1 94.06 125 SER A C 1
ATOM 965 O O . SER A 1 125 ? -8.125 -30.312 -4.52 1 94.06 125 SER A O 1
ATOM 967 N N . GLN A 1 126 ? -7.184 -28.875 -5.906 1 95.62 126 GLN A N 1
ATOM 968 C CA . GLN A 1 126 ? -7.199 -29.797 -7.047 1 95.62 126 GLN A CA 1
ATOM 969 C C . GLN A 1 126 ? -5.809 -29.922 -7.664 1 95.62 126 GLN A C 1
ATOM 971 O O . GLN A 1 126 ? -5.027 -28.969 -7.656 1 95.62 126 GLN A O 1
ATOM 976 N N . GLU A 1 127 ? -5.543 -31.078 -8.156 1 94.69 127 GLU A N 1
ATOM 977 C CA . GLU A 1 127 ? -4.305 -31.344 -8.883 1 94.69 127 GLU A CA 1
ATOM 978 C C . GLU A 1 127 ? -4.566 -31.516 -10.375 1 94.69 127 GLU A C 1
ATOM 980 O O . GLU A 1 127 ? -5.469 -32.25 -10.773 1 94.69 127 GLU A O 1
ATOM 985 N N . ILE A 1 128 ? -3.801 -30.844 -11.148 1 96.44 128 ILE A N 1
ATOM 986 C CA . ILE A 1 128 ? -3.896 -30.984 -12.594 1 96.44 128 ILE A CA 1
ATOM 987 C C . ILE A 1 128 ? -2.504 -31.188 -13.188 1 96.44 128 ILE A C 1
ATOM 989 O O . ILE A 1 128 ? -1.584 -30.422 -12.922 1 96.44 128 ILE A O 1
ATOM 993 N N . LYS A 1 129 ? -2.391 -32.219 -13.992 1 95.19 129 LYS A N 1
ATOM 994 C CA . LYS A 1 129 ? -1.123 -32.469 -14.672 1 95.19 129 LYS A CA 1
ATOM 995 C C . LYS A 1 129 ? -0.883 -31.438 -15.781 1 95.19 129 LYS A C 1
ATOM 997 O O . LYS A 1 129 ? -1.829 -30.844 -16.297 1 95.19 129 LYS A O 1
ATOM 1002 N N . LEU A 1 130 ? 0.395 -31.297 -16.062 1 95.56 130 LEU A N 1
ATOM 1003 C CA . LEU A 1 130 ? 0.739 -30.391 -17.156 1 95.56 130 LEU A CA 1
ATOM 1004 C C . LEU A 1 130 ? 0.7 -31.094 -18.5 1 95.56 130 LEU A C 1
ATOM 1006 O O . LEU A 1 130 ? 1.142 -32.25 -18.609 1 95.56 130 LEU A O 1
ATOM 1010 N N . ALA A 1 131 ? 0.134 -30.453 -19.453 1 95.75 131 ALA A N 1
ATOM 1011 C CA . ALA A 1 131 ? 0.153 -30.938 -20.828 1 95.75 131 ALA A CA 1
ATOM 1012 C C . ALA A 1 131 ? 1.395 -30.453 -21.562 1 95.75 131 ALA A C 1
ATOM 1014 O O . ALA A 1 131 ? 1.988 -31.188 -22.359 1 95.75 131 ALA A O 1
ATOM 1015 N N . GLU A 1 132 ? 1.752 -29.188 -21.312 1 95.38 132 GLU A N 1
ATOM 1016 C CA . GLU A 1 132 ? 2.867 -28.562 -22.016 1 95.38 132 GLU A CA 1
ATOM 1017 C C . GLU A 1 132 ? 3.564 -27.531 -21.141 1 95.38 132 GLU A C 1
ATOM 1019 O O . GLU A 1 132 ? 2.93 -26.891 -20.297 1 95.38 132 GLU A O 1
ATOM 1024 N N . ILE A 1 133 ? 4.848 -27.359 -21.375 1 96.25 133 ILE A N 1
ATOM 1025 C CA . ILE A 1 133 ? 5.664 -26.297 -20.797 1 96.25 133 ILE A CA 1
ATOM 1026 C C . ILE A 1 133 ? 6.371 -25.531 -21.906 1 96.25 133 ILE A C 1
ATOM 1028 O O . ILE A 1 133 ? 7.215 -26.094 -22.625 1 96.25 133 ILE A O 1
ATOM 1032 N N . ALA A 1 134 ? 6.027 -24.297 -22.109 1 96.62 134 ALA A N 1
ATOM 1033 C CA . ALA A 1 134 ? 6.711 -23.422 -23.062 1 96.62 134 ALA A CA 1
ATOM 1034 C C . ALA A 1 134 ? 7.668 -22.469 -22.344 1 96.62 134 ALA A C 1
ATOM 1036 O O . ALA A 1 134 ? 7.234 -21.609 -21.562 1 96.62 134 ALA A O 1
ATOM 1037 N N . ILE A 1 135 ? 8.914 -22.578 -22.625 1 96.56 135 ILE A N 1
ATOM 1038 C CA . ILE A 1 135 ? 9.938 -21.719 -22.047 1 96.56 135 ILE A CA 1
ATOM 1039 C C . ILE A 1 135 ? 10.234 -20.562 -23.016 1 96.56 135 ILE A C 1
ATOM 1041 O O . ILE A 1 135 ? 10.32 -20.766 -24.234 1 96.56 135 ILE A O 1
ATOM 1045 N N . HIS A 1 136 ? 10.352 -19.375 -22.453 1 97.06 136 HIS A N 1
ATOM 1046 C CA . HIS A 1 136 ? 10.68 -18.25 -23.328 1 97.06 136 HIS A CA 1
ATOM 1047 C C . HIS A 1 136 ? 11.922 -18.547 -24.156 1 97.06 136 HIS A C 1
ATOM 1049 O O . HIS A 1 136 ? 12.93 -19.016 -23.625 1 97.06 136 HIS A O 1
ATOM 1055 N N . PRO A 1 137 ? 11.938 -18.203 -25.422 1 96.5 137 PRO A N 1
ATOM 1056 C CA . PRO A 1 137 ? 13.016 -18.625 -26.312 1 96.5 137 PRO A CA 1
ATOM 1057 C C . PRO A 1 137 ? 14.352 -17.938 -25.984 1 96.5 137 PRO A C 1
ATOM 1059 O O . PRO A 1 137 ? 15.414 -18.5 -26.266 1 96.5 137 PRO A O 1
ATOM 1062 N N . ASP A 1 138 ? 14.336 -16.781 -25.406 1 96.12 138 ASP A N 1
ATOM 1063 C CA . ASP A 1 138 ? 15.555 -16.047 -25.094 1 96.12 138 ASP A CA 1
ATOM 1064 C C . ASP A 1 138 ? 15.898 -16.156 -23.609 1 96.12 138 ASP A C 1
ATOM 1066 O O . ASP A 1 138 ? 16.547 -15.266 -23.047 1 96.12 138 ASP A O 1
ATOM 1070 N N . TYR A 1 139 ? 15.297 -17.141 -22.891 1 95.88 139 TYR A N 1
ATOM 1071 C CA . TYR A 1 139 ? 15.656 -17.375 -21.5 1 95.88 139 TYR A CA 1
ATOM 1072 C C . TYR A 1 139 ? 17.141 -17.688 -21.359 1 95.88 139 TYR A C 1
ATOM 1074 O O . TYR A 1 139 ? 17.688 -18.5 -22.109 1 95.88 139 TYR A O 1
ATOM 1082 N N . ASP A 1 140 ? 17.812 -17.016 -20.344 1 93.5 140 ASP A N 1
ATOM 1083 C CA . ASP A 1 140 ? 19.203 -17.25 -20 1 93.5 140 ASP A CA 1
ATOM 1084 C C . ASP A 1 140 ? 19.344 -17.781 -18.578 1 93.5 140 ASP A C 1
ATOM 1086 O O . ASP A 1 140 ? 19.141 -17.031 -17.609 1 93.5 140 ASP A O 1
ATOM 1090 N N . PRO A 1 141 ? 19.703 -19.062 -18.391 1 89.88 141 PRO A N 1
ATOM 1091 C CA . PRO A 1 141 ? 19.766 -19.656 -17.047 1 89.88 141 PRO A CA 1
ATOM 1092 C C . PRO A 1 141 ? 20.859 -19.047 -16.172 1 89.88 141 PRO A C 1
ATOM 1094 O O . PRO A 1 141 ? 20.844 -19.203 -14.953 1 89.88 141 PRO A O 1
ATOM 1097 N N . ARG A 1 142 ? 21.812 -18.344 -16.734 1 88.31 142 ARG A N 1
ATOM 1098 C CA . ARG A 1 142 ? 22.891 -17.734 -15.969 1 88.31 142 ARG A CA 1
ATOM 1099 C C . ARG A 1 142 ? 22.453 -16.406 -15.352 1 88.31 142 ARG A C 1
ATOM 1101 O O . ARG A 1 142 ? 22.781 -16.125 -14.195 1 88.31 142 ARG A O 1
ATOM 1108 N N . THR A 1 143 ? 21.656 -15.656 -16.078 1 89.94 143 THR A N 1
ATOM 1109 C CA . THR A 1 143 ? 21.266 -14.32 -15.633 1 89.94 143 THR A CA 1
ATOM 1110 C C . THR A 1 143 ? 19.781 -14.297 -15.234 1 89.94 143 THR A C 1
ATOM 1112 O O . THR A 1 143 ? 19.312 -13.32 -14.664 1 89.94 143 THR A O 1
ATOM 1115 N N . LEU A 1 144 ? 19.094 -15.305 -15.539 1 92.81 144 LEU A N 1
ATOM 1116 C CA . LEU A 1 144 ? 17.656 -15.43 -15.328 1 92.81 144 LEU A CA 1
ATOM 1117 C C . LEU A 1 144 ? 16.891 -14.445 -16.188 1 92.81 144 LEU A C 1
ATOM 1119 O O . LEU A 1 144 ? 15.734 -14.133 -15.906 1 92.81 144 LEU A O 1
ATOM 1123 N N . LYS A 1 145 ? 17.641 -13.969 -17.219 1 93.62 145 LYS A N 1
ATOM 1124 C CA . LYS A 1 145 ? 16.938 -13.125 -18.188 1 93.62 145 LYS A CA 1
ATOM 1125 C C . LYS A 1 145 ? 15.812 -13.891 -18.875 1 93.62 145 LYS A C 1
ATOM 1127 O O . LYS A 1 145 ? 15.992 -15.047 -19.281 1 93.62 145 LYS A O 1
ATOM 1132 N N . ASN A 1 146 ? 14.633 -13.25 -18.953 1 96.75 146 ASN A N 1
ATOM 1133 C CA . ASN A 1 146 ? 13.453 -13.82 -19.578 1 96.75 146 ASN A CA 1
ATOM 1134 C C . ASN A 1 146 ? 13.062 -15.148 -18.938 1 96.75 146 ASN A C 1
ATOM 1136 O O . ASN A 1 146 ? 12.695 -16.094 -19.641 1 96.75 146 ASN A O 1
ATOM 1140 N N . CYS A 1 147 ? 13.164 -15.258 -17.656 1 96.81 147 CYS A N 1
ATOM 1141 C CA . CYS A 1 147 ? 12.883 -16.469 -16.891 1 96.81 147 CYS A CA 1
ATOM 1142 C C . CYS A 1 147 ? 11.383 -16.688 -16.766 1 96.81 147 CYS A C 1
ATOM 1144 O O . CYS A 1 147 ? 10.828 -16.641 -15.672 1 96.81 147 CYS A O 1
ATOM 1146 N N . LEU A 1 148 ? 10.789 -16.984 -17.938 1 98.06 148 LEU A N 1
ATOM 1147 C CA . LEU A 1 148 ? 9.344 -17.172 -17.984 1 98.06 148 LEU A CA 1
ATOM 1148 C C . LEU A 1 148 ? 8.984 -18.5 -18.672 1 98.06 148 LEU A C 1
ATOM 1150 O O . LEU A 1 148 ? 9.516 -18.812 -19.734 1 98.06 148 LEU A O 1
ATOM 1154 N N . ALA A 1 149 ? 8.141 -19.203 -18.016 1 97.75 149 ALA A N 1
ATOM 1155 C CA . ALA A 1 149 ? 7.504 -20.391 -18.609 1 97.75 149 ALA A CA 1
ATOM 1156 C C . ALA A 1 149 ? 5.984 -20.234 -18.625 1 97.75 149 ALA A C 1
ATOM 1158 O O . ALA A 1 149 ? 5.398 -19.719 -17.656 1 97.75 149 ALA A O 1
ATOM 1159 N N . VAL A 1 150 ? 5.391 -20.625 -19.703 1 97.69 150 VAL A N 1
ATOM 1160 C CA . VAL A 1 150 ? 3.939 -20.734 -19.828 1 97.69 150 VAL A CA 1
ATOM 1161 C C . VAL A 1 150 ? 3.516 -22.188 -19.797 1 97.69 150 VAL A C 1
ATOM 1163 O O . VAL A 1 150 ? 3.939 -22.984 -20.641 1 97.69 150 VAL A O 1
ATOM 1166 N N . LEU A 1 151 ? 2.703 -22.516 -18.812 1 97.31 151 LEU A N 1
ATOM 1167 C CA . LEU A 1 151 ? 2.264 -23.891 -18.609 1 97.31 151 LEU A CA 1
ATOM 1168 C C . LEU A 1 151 ? 0.836 -24.094 -19.109 1 97.31 151 LEU A C 1
ATOM 1170 O O . LEU A 1 151 ? -0.046 -23.281 -18.812 1 97.31 151 LEU A O 1
ATOM 1174 N N . THR A 1 152 ? 0.653 -25.156 -19.812 1 96.94 152 THR A N 1
ATOM 1175 C CA . THR A 1 152 ? -0.687 -25.578 -20.234 1 96.94 152 THR A CA 1
ATOM 1176 C C . THR A 1 152 ? -1.164 -26.766 -19.391 1 96.94 152 THR A C 1
ATOM 1178 O O . THR A 1 152 ? -0.491 -27.797 -19.344 1 96.94 152 THR A O 1
ATOM 1181 N N . LEU A 1 153 ? -2.289 -26.578 -18.812 1 96.69 153 LEU A N 1
ATOM 1182 C CA . LEU A 1 153 ? -2.873 -27.641 -18.016 1 96.69 153 LEU A CA 1
ATOM 1183 C C . LEU A 1 153 ? -3.529 -28.688 -18.906 1 96.69 153 LEU A C 1
ATOM 1185 O O . LEU A 1 153 ? -4.039 -28.375 -19.984 1 96.69 153 LEU A O 1
ATOM 1189 N N . GLN A 1 154 ? -3.605 -29.938 -18.438 1 96.62 154 GLN A N 1
ATOM 1190 C CA . GLN A 1 154 ? -4.188 -31.031 -19.203 1 96.62 154 GLN A CA 1
ATOM 1191 C C . GLN A 1 154 ? -5.703 -30.891 -19.297 1 96.62 154 GLN A C 1
ATOM 1193 O O . GLN A 1 154 ? -6.324 -31.438 -20.203 1 96.62 154 GLN A O 1
ATOM 1198 N N . ARG A 1 155 ? -6.289 -30.234 -18.328 1 96.12 155 ARG A N 1
ATOM 1199 C CA . ARG A 1 155 ? -7.719 -29.938 -18.312 1 96.12 155 ARG A CA 1
ATOM 1200 C C . ARG A 1 155 ? -7.996 -28.578 -17.688 1 96.12 155 ARG A C 1
ATOM 1202 O O . ARG A 1 155 ? -7.113 -28 -17.062 1 96.12 155 ARG A O 1
ATOM 1209 N N . ASP A 1 156 ? -9.25 -28.125 -17.875 1 95.38 156 ASP A N 1
ATOM 1210 C CA . ASP A 1 156 ? -9.641 -26.859 -17.297 1 95.38 156 ASP A CA 1
ATOM 1211 C C . ASP A 1 156 ? -9.648 -26.938 -15.773 1 95.38 156 ASP A C 1
ATOM 1213 O O . ASP A 1 156 ? -10.102 -27.922 -15.195 1 95.38 156 ASP A O 1
ATOM 1217 N N . ALA A 1 157 ? -9.078 -25.891 -15.203 1 96.38 157 ALA A N 1
ATOM 1218 C CA . ALA A 1 157 ? -9.234 -25.734 -13.758 1 96.38 157 ALA A CA 1
ATOM 1219 C C . ALA A 1 157 ? -10.695 -25.531 -13.383 1 96.38 157 ALA A C 1
ATOM 1221 O O . ALA A 1 157 ? -11.422 -24.797 -14.062 1 96.38 157 ALA A O 1
ATOM 1222 N N . LYS A 1 158 ? -11.133 -26.156 -12.359 1 95 158 LYS A N 1
ATOM 1223 C CA . LYS A 1 158 ? -12.438 -25.844 -11.781 1 95 158 LYS A CA 1
ATOM 1224 C C . LYS A 1 158 ? -12.383 -24.562 -10.953 1 95 158 LYS A C 1
ATOM 1226 O O . LYS A 1 158 ? -11.586 -24.453 -10.031 1 95 158 LYS A O 1
ATOM 1231 N N . ILE A 1 159 ? -13.258 -23.672 -11.336 1 93.62 159 ILE A N 1
ATOM 1232 C CA . ILE A 1 159 ? -13.281 -22.375 -10.664 1 93.62 159 ILE A CA 1
ATOM 1233 C C . ILE A 1 159 ? -14.18 -22.453 -9.43 1 93.62 159 ILE A C 1
ATOM 1235 O O . ILE A 1 159 ? -15.344 -22.828 -9.523 1 93.62 159 ILE A O 1
ATOM 1239 N N . TYR A 1 160 ? -13.562 -22.219 -8.305 1 92.06 160 TYR A N 1
ATOM 1240 C CA . TYR A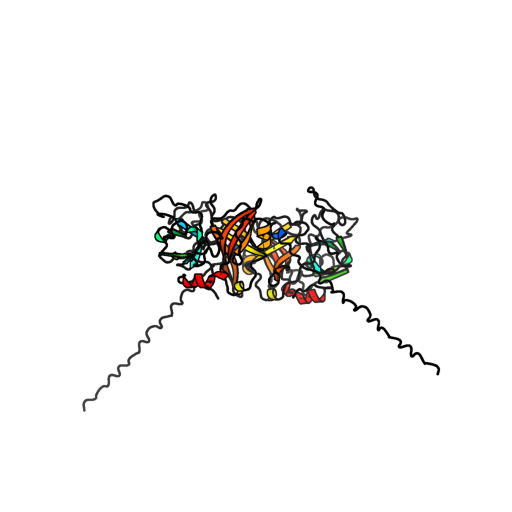 1 160 ? -14.195 -22.172 -6.996 1 92.06 160 TYR A CA 1
ATOM 1241 C C . TYR A 1 160 ? -13.82 -20.891 -6.254 1 92.06 160 TYR A C 1
ATOM 1243 O O . TYR A 1 160 ? -12.961 -20.125 -6.711 1 92.06 160 TYR A O 1
ATOM 1251 N N . PRO A 1 161 ? -14.445 -20.594 -5.129 1 89.12 161 PRO A N 1
ATOM 1252 C CA . PRO A 1 161 ? -14.102 -19.391 -4.375 1 89.12 161 PRO A CA 1
ATOM 1253 C C . PRO A 1 161 ? -12.625 -19.328 -3.994 1 89.12 161 PRO A C 1
ATOM 1255 O O . PRO A 1 161 ? -12.07 -18.234 -3.816 1 89.12 161 PRO A O 1
ATOM 1258 N N . ASN A 1 162 ? -11.969 -20.516 -3.887 1 93.06 162 ASN A N 1
ATOM 1259 C CA . ASN A 1 162 ? -10.555 -20.516 -3.539 1 93.06 162 ASN A CA 1
ATOM 1260 C C . ASN A 1 162 ? -9.672 -20.719 -4.773 1 93.06 162 ASN A C 1
ATOM 1262 O O . ASN A 1 162 ? -8.469 -20.922 -4.656 1 93.06 162 ASN A O 1
ATOM 1266 N N . VAL A 1 163 ? -10.312 -20.734 -5.992 1 95.56 163 VAL A N 1
ATOM 1267 C CA . VAL A 1 163 ? -9.562 -20.859 -7.238 1 95.56 163 VAL A CA 1
ATOM 1268 C C . VAL A 1 163 ? -10.117 -19.906 -8.281 1 95.56 163 VAL A C 1
ATOM 1270 O O . VAL A 1 163 ? -11.258 -20.047 -8.734 1 95.56 163 VAL A O 1
ATOM 1273 N N . MET A 1 164 ? -9.32 -18.938 -8.688 1 94 164 MET A N 1
ATOM 1274 C CA . MET A 1 164 ? -9.68 -17.969 -9.719 1 94 164 MET A CA 1
ATOM 1275 C C . MET A 1 164 ? -8.438 -17.422 -10.406 1 94 164 MET A C 1
ATOM 1277 O O . MET A 1 164 ? -7.438 -17.109 -9.742 1 94 164 MET A O 1
ATOM 1281 N N . PRO A 1 165 ? -8.523 -17.344 -11.742 1 95.56 165 PRO A N 1
ATOM 1282 C CA . PRO A 1 165 ? -7.387 -16.703 -12.398 1 95.56 165 PRO A CA 1
ATOM 1283 C C . PRO A 1 165 ? -7.266 -15.219 -12.07 1 95.56 165 PRO A C 1
ATOM 1285 O O . PRO A 1 165 ? -8.266 -14.57 -11.75 1 95.56 165 PRO A O 1
ATOM 1288 N N . ILE A 1 166 ? -6.039 -14.742 -12.047 1 95.06 166 ILE A N 1
ATOM 1289 C CA . ILE A 1 166 ? -5.809 -13.312 -11.914 1 95.06 166 ILE A CA 1
ATOM 1290 C C . ILE A 1 166 ? -5.902 -12.641 -13.281 1 95.06 166 ILE A C 1
ATOM 1292 O O . ILE A 1 166 ? -5.719 -13.297 -14.312 1 95.06 166 ILE A O 1
ATOM 1296 N N . CYS A 1 167 ? -6.203 -11.359 -13.305 1 91.19 167 CYS A N 1
ATOM 1297 C CA . CYS A 1 167 ? -6.246 -10.625 -14.562 1 91.19 167 CYS A CA 1
ATOM 1298 C C . CYS A 1 167 ? -4.84 -10.328 -15.07 1 91.19 167 CYS A C 1
ATOM 1300 O O . CYS A 1 167 ? -3.934 -10.062 -14.281 1 91.19 167 CYS A O 1
ATOM 1302 N N . MET A 1 168 ? -4.754 -10.328 -16.375 1 92.06 168 MET A N 1
ATOM 1303 C CA . MET A 1 168 ? -3.516 -9.859 -16.984 1 92.06 168 MET A CA 1
ATOM 1304 C C . MET A 1 168 ? -3.381 -8.344 -16.828 1 92.06 168 MET A C 1
ATOM 1306 O O . MET A 1 168 ? -4.367 -7.648 -16.578 1 92.06 168 MET A O 1
ATOM 1310 N N . PRO A 1 169 ? -2.15 -7.887 -16.938 1 89.31 169 PRO A N 1
ATOM 1311 C CA . PRO A 1 169 ? -1.986 -6.441 -16.766 1 89.31 169 PRO A CA 1
ATOM 1312 C C . PRO A 1 169 ? -2.816 -5.641 -17.766 1 89.31 169 PRO A C 1
ATOM 1314 O O . PRO A 1 169 ? -2.877 -5.992 -18.953 1 89.31 169 PRO A O 1
ATOM 1317 N N . PRO A 1 170 ? -3.438 -4.605 -17.188 1 82.12 170 PRO A N 1
ATOM 1318 C CA . PRO A 1 170 ? -4.152 -3.729 -18.109 1 82.12 170 PRO A CA 1
ATOM 1319 C C . PRO A 1 170 ? -3.211 -2.965 -19.047 1 82.12 170 PRO A C 1
ATOM 1321 O O . PRO A 1 170 ? -2.045 -2.748 -18.703 1 82.12 170 PRO A O 1
ATOM 1324 N N . PRO A 1 171 ? -3.756 -2.52 -20.141 1 78.06 171 PRO A N 1
ATOM 1325 C CA . PRO A 1 171 ? -2.928 -1.769 -21.078 1 78.06 171 PRO A CA 1
ATOM 1326 C C . PRO A 1 171 ? -2.355 -0.489 -20.484 1 78.06 171 PRO A C 1
ATOM 1328 O O . PRO A 1 171 ? -1.29 -0.027 -20.891 1 78.06 171 PRO A O 1
ATOM 1331 N N . SER A 1 172 ? -2.996 0.094 -19.5 1 73.25 172 SER A N 1
ATOM 1332 C CA . SER A 1 172 ? -2.547 1.342 -18.891 1 73.25 172 SER A CA 1
ATOM 1333 C C . SER A 1 172 ? -1.244 1.145 -18.109 1 73.25 172 SER A C 1
ATOM 1335 O O . SER A 1 172 ? -0.527 2.109 -17.844 1 73.25 172 SER A O 1
ATOM 1337 N N . LEU A 1 173 ? -0.991 -0.098 -17.797 1 73.75 173 LEU A N 1
ATOM 1338 C CA . LEU A 1 173 ? 0.207 -0.38 -17 1 73.75 173 LEU A CA 1
ATOM 1339 C C . LEU A 1 173 ? 1.458 -0.282 -17.875 1 73.75 173 LEU A C 1
ATOM 1341 O O . LEU A 1 173 ? 2.57 -0.157 -17.359 1 73.75 173 LEU A O 1
ATOM 1345 N N . VAL A 1 174 ? 1.253 -0.35 -19.172 1 68.69 174 VAL A N 1
ATOM 1346 C CA . VAL A 1 174 ? 2.393 -0.382 -20.094 1 68.69 174 VAL A CA 1
ATOM 1347 C C . VAL A 1 174 ? 3.205 0.903 -19.938 1 68.69 174 VAL A C 1
ATOM 1349 O O . VAL A 1 174 ? 4.438 0.873 -19.984 1 68.69 174 VAL A O 1
ATOM 1352 N N . ASN A 1 175 ? 2.523 1.926 -19.594 1 68.44 175 ASN A N 1
ATOM 1353 C CA . ASN A 1 175 ? 3.229 3.201 -19.547 1 68.44 175 ASN A CA 1
ATOM 1354 C C . ASN A 1 175 ? 3.459 3.666 -18.109 1 68.44 175 ASN A C 1
ATOM 1356 O O . ASN A 1 175 ? 4.027 4.738 -17.891 1 68.44 175 ASN A O 1
ATOM 1360 N N . GLU A 1 176 ? 3.148 2.816 -17.25 1 73.88 176 GLU A N 1
ATOM 1361 C CA . GLU A 1 176 ? 3.275 3.225 -15.859 1 73.88 176 GLU A CA 1
ATOM 1362 C C . GLU A 1 176 ? 4.582 2.715 -15.25 1 73.88 176 GLU A C 1
ATOM 1364 O O . GLU A 1 176 ? 5.059 1.637 -15.609 1 73.88 176 GLU A O 1
ATOM 1369 N N . THR A 1 177 ? 5.117 3.57 -14.453 1 77.88 177 THR A N 1
ATOM 1370 C CA . THR A 1 177 ? 6.301 3.111 -13.734 1 77.88 177 THR A CA 1
ATOM 1371 C C . THR A 1 177 ? 5.922 2.082 -12.672 1 77.88 177 THR A C 1
ATOM 1373 O O . THR A 1 177 ? 4.875 2.197 -12.031 1 77.88 177 THR A O 1
ATOM 1376 N N . LEU A 1 178 ? 6.82 1.134 -12.562 1 86.38 178 LEU A N 1
ATOM 1377 C CA . LEU A 1 178 ? 6.648 0.147 -11.5 1 86.38 178 LEU A CA 1
ATOM 1378 C C . LEU A 1 178 ? 7.562 0.451 -10.32 1 86.38 178 LEU A C 1
ATOM 1380 O O . LEU A 1 178 ? 7.715 -0.377 -9.422 1 86.38 178 LEU A O 1
ATOM 1384 N N . VAL A 1 179 ? 8.156 1.618 -10.336 1 85.56 179 VAL A N 1
ATOM 1385 C CA . VAL A 1 179 ? 9.039 2.031 -9.258 1 85.56 179 VAL A CA 1
ATOM 1386 C C . VAL A 1 179 ? 8.273 2.898 -8.258 1 85.56 179 VAL A C 1
ATOM 1388 O O . VAL A 1 179 ? 7.387 3.664 -8.648 1 85.56 179 VAL A O 1
ATOM 1391 N N . ALA A 1 180 ? 8.633 2.744 -7.004 1 85.44 180 ALA A N 1
ATOM 1392 C CA . ALA A 1 180 ? 8.055 3.537 -5.926 1 85.44 180 ALA A CA 1
ATOM 1393 C C . ALA A 1 180 ? 6.555 3.291 -5.805 1 85.44 180 ALA A C 1
ATOM 1395 O O . ALA A 1 180 ? 5.77 4.238 -5.715 1 85.44 180 ALA A O 1
ATOM 1396 N N . GLN A 1 181 ? 6.207 2.148 -5.918 1 85.38 181 GLN A N 1
ATOM 1397 C CA . GLN A 1 181 ? 4.836 1.685 -5.734 1 85.38 181 GLN A CA 1
ATOM 1398 C C . GLN A 1 181 ? 4.754 0.618 -4.648 1 85.38 181 GLN A C 1
ATOM 1400 O O . GLN A 1 181 ? 5.773 0.031 -4.27 1 85.38 181 GLN A O 1
ATOM 1405 N N . THR A 1 182 ? 3.543 0.504 -4.145 1 86.31 182 THR A N 1
ATOM 1406 C CA . THR A 1 182 ? 3.291 -0.566 -3.186 1 86.31 182 THR A CA 1
ATOM 1407 C C . THR A 1 182 ? 2.344 -1.607 -3.773 1 86.31 182 THR A C 1
ATOM 1409 O O . THR A 1 182 ? 1.266 -1.268 -4.262 1 86.31 182 THR A O 1
ATOM 1412 N N . PHE A 1 183 ? 2.824 -2.842 -3.795 1 91.56 183 PHE A N 1
ATOM 1413 C CA . PHE A 1 183 ? 2.064 -3.988 -4.277 1 91.56 183 PHE A CA 1
ATOM 1414 C C . PHE A 1 183 ? 1.964 -5.062 -3.201 1 91.56 183 PHE A C 1
ATOM 1416 O O . PHE A 1 183 ? 2.357 -4.84 -2.055 1 91.56 183 PHE A O 1
ATOM 1423 N N . ILE A 1 184 ? 1.292 -6.184 -3.619 1 93 184 ILE A N 1
ATOM 1424 C CA . ILE A 1 184 ? 1.182 -7.328 -2.719 1 93 184 ILE A CA 1
ATOM 1425 C C . ILE A 1 184 ? 1.859 -8.547 -3.344 1 93 184 ILE A C 1
ATOM 1427 O O . ILE A 1 184 ? 1.712 -8.797 -4.543 1 93 184 ILE A O 1
ATOM 1431 N N . VAL A 1 185 ? 2.607 -9.195 -2.525 1 95.56 185 VAL A N 1
ATOM 1432 C CA . VAL A 1 185 ? 3.059 -10.531 -2.893 1 95.56 185 VAL A CA 1
ATOM 1433 C C . VAL A 1 185 ? 2.369 -11.57 -2.014 1 95.56 185 VAL A C 1
ATOM 1435 O O . VAL A 1 185 ? 2.197 -11.359 -0.81 1 95.56 185 VAL A O 1
ATOM 1438 N N . ALA A 1 186 ? 1.901 -12.609 -2.633 1 95 186 ALA A N 1
ATOM 1439 C CA . ALA A 1 186 ? 1.277 -13.711 -1.898 1 95 186 ALA A CA 1
ATOM 1440 C C . ALA A 1 186 ? 1.813 -15.062 -2.369 1 95 186 ALA A C 1
ATOM 1442 O O . ALA A 1 186 ? 2.109 -15.234 -3.553 1 95 186 ALA A O 1
ATOM 1443 N N . GLY A 1 187 ? 1.915 -15.953 -1.415 1 95.62 187 GLY A N 1
ATOM 1444 C CA . GLY A 1 187 ? 2.408 -17.281 -1.78 1 95.62 187 GLY A CA 1
ATOM 1445 C C . GLY A 1 187 ? 2.68 -18.156 -0.582 1 95.62 187 GLY A C 1
ATOM 1446 O O . GLY A 1 187 ? 2.029 -18.031 0.457 1 95.62 187 GLY A O 1
ATOM 1447 N N . LEU A 1 188 ? 3.529 -19.188 -0.872 1 94.44 188 LEU A N 1
ATOM 1448 C CA . LEU A 1 188 ? 3.932 -20.172 0.117 1 94.44 188 LEU A CA 1
ATOM 1449 C C . LEU A 1 188 ? 5.418 -20.047 0.44 1 94.44 188 LEU A C 1
ATOM 1451 O O . LEU A 1 188 ? 6.168 -19.422 -0.311 1 94.44 188 LEU A O 1
ATOM 1455 N N . ARG A 1 189 ? 5.73 -20.625 1.566 1 91.38 189 ARG A N 1
ATOM 1456 C CA . ARG A 1 189 ? 7.141 -20.672 1.94 1 91.38 189 ARG A CA 1
ATOM 1457 C C . ARG A 1 189 ? 7.492 -22 2.611 1 91.38 189 ARG A C 1
ATOM 1459 O O . ARG A 1 189 ? 6.602 -22.766 2.973 1 91.38 189 ARG A O 1
ATOM 1466 N N . VAL A 1 190 ? 8.797 -22.203 2.766 1 83.88 190 VAL A N 1
ATOM 1467 C CA . VAL A 1 190 ? 9.312 -23.484 3.221 1 83.88 190 VAL A CA 1
ATOM 1468 C C . VAL A 1 190 ? 8.852 -23.75 4.656 1 83.88 190 VAL A C 1
ATOM 1470 O O . VAL A 1 190 ? 8.305 -24.812 4.957 1 83.88 190 VAL A O 1
ATOM 1473 N N . PHE A 1 191 ? 8.875 -22.812 5.574 1 84.25 191 PHE A N 1
ATOM 1474 C CA . PHE A 1 191 ? 8.672 -23.094 6.988 1 84.25 191 PHE A CA 1
ATOM 1475 C C . PHE A 1 191 ? 7.293 -22.625 7.445 1 84.25 191 PHE A C 1
ATOM 1477 O O . PHE A 1 191 ? 7.094 -22.328 8.625 1 84.25 191 PHE A O 1
ATOM 1484 N N . GLU A 1 192 ? 6.383 -22.5 6.531 1 88.81 192 GLU A N 1
ATOM 1485 C CA . GLU A 1 192 ? 5.008 -22.125 6.832 1 88.81 192 GLU A CA 1
ATOM 1486 C C . GLU A 1 192 ? 4.023 -22.859 5.926 1 88.81 192 GLU A C 1
ATOM 1488 O O . GLU A 1 192 ? 4.172 -22.844 4.703 1 88.81 192 GLU A O 1
ATOM 1493 N N . ASP A 1 193 ? 3.002 -23.422 6.484 1 88.19 193 ASP A N 1
ATOM 1494 C CA . ASP A 1 193 ? 2.078 -24.25 5.715 1 88.19 193 ASP A CA 1
ATOM 1495 C C . ASP A 1 193 ? 1.026 -23.391 5.016 1 88.19 193 ASP A C 1
ATOM 1497 O O . ASP A 1 193 ? 0.553 -23.734 3.932 1 88.19 193 ASP A O 1
ATOM 1501 N N . PHE A 1 194 ? 0.71 -22.312 5.656 1 91.12 194 PHE A N 1
ATOM 1502 C CA . PHE A 1 194 ? -0.414 -21.531 5.152 1 91.12 194 PHE A CA 1
ATOM 1503 C C . PHE A 1 194 ? 0.057 -20.5 4.141 1 91.12 194 PHE A C 1
ATOM 1505 O O . PHE A 1 194 ? 1.193 -20.031 4.215 1 91.12 194 PHE A O 1
ATOM 1512 N N . ARG A 1 195 ? -0.865 -20.172 3.262 1 93.44 195 ARG A N 1
ATOM 1513 C CA . ARG A 1 195 ? -0.603 -19.078 2.318 1 93.44 195 ARG A CA 1
ATOM 1514 C C . ARG A 1 195 ? -0.413 -17.766 3.049 1 93.44 195 ARG A C 1
ATOM 1516 O O . ARG A 1 195 ? -1.179 -17.422 3.957 1 93.44 195 ARG A O 1
ATOM 1523 N N . LEU A 1 196 ? 0.611 -17.094 2.629 1 94.19 196 LEU A N 1
ATOM 1524 C CA . LEU A 1 196 ? 0.958 -15.805 3.229 1 94.19 196 LEU A CA 1
ATOM 1525 C C . LEU A 1 196 ? 0.823 -14.672 2.213 1 94.19 196 LEU A C 1
ATOM 1527 O O . LEU A 1 196 ? 0.781 -14.922 1.005 1 94.19 196 LEU A O 1
ATOM 1531 N N . LYS A 1 197 ? 0.727 -13.445 2.713 1 93.62 197 LYS A N 1
ATOM 1532 C CA . LYS A 1 197 ? 0.75 -12.234 1.895 1 93.62 197 LYS A CA 1
ATOM 1533 C C . LYS A 1 197 ? 1.451 -11.094 2.623 1 93.62 197 LYS A C 1
ATOM 1535 O O . LYS A 1 197 ? 1.479 -11.055 3.855 1 93.62 197 LYS A O 1
ATOM 1540 N N . THR A 1 198 ? 2.066 -10.242 1.882 1 91.19 198 THR A N 1
ATOM 1541 C CA . THR A 1 198 ? 2.693 -9.055 2.461 1 91.19 198 THR A CA 1
ATOM 1542 C C . THR A 1 198 ? 2.785 -7.938 1.431 1 91.19 198 THR A C 1
ATOM 1544 O O . THR A 1 198 ? 2.729 -8.188 0.225 1 91.19 198 THR A O 1
ATOM 1547 N N . TRP A 1 199 ? 2.924 -6.785 1.953 1 88.81 199 TRP A N 1
ATOM 1548 C CA . TRP A 1 199 ? 3.15 -5.629 1.094 1 88.81 199 TRP A CA 1
ATOM 1549 C C . TRP A 1 199 ? 4.59 -5.594 0.595 1 88.81 199 TRP A C 1
ATOM 1551 O O . TRP A 1 199 ? 5.516 -5.945 1.33 1 88.81 199 TRP A O 1
ATOM 1561 N N . VAL A 1 200 ? 4.699 -5.129 -0.592 1 92.44 200 VAL A N 1
ATOM 1562 C CA . VAL A 1 200 ? 6.012 -4.953 -1.203 1 92.44 200 VAL A CA 1
ATOM 1563 C C . VAL A 1 200 ? 6.137 -3.541 -1.77 1 92.44 200 VAL A C 1
ATOM 1565 O O . VAL A 1 200 ? 5.281 -3.098 -2.541 1 92.44 200 VAL A O 1
ATOM 1568 N N . ASN A 1 201 ? 7.195 -2.848 -1.338 1 90.81 201 ASN A N 1
ATOM 1569 C CA . ASN A 1 201 ? 7.562 -1.599 -1.998 1 90.81 201 ASN A CA 1
ATOM 1570 C C . ASN A 1 201 ? 8.531 -1.838 -3.152 1 90.81 201 ASN A C 1
ATOM 1572 O O . ASN A 1 201 ? 9.57 -2.48 -2.975 1 90.81 201 ASN A O 1
ATOM 1576 N N . THR A 1 202 ? 8.141 -1.384 -4.297 1 92.25 202 THR A N 1
ATOM 1577 C CA . THR A 1 202 ? 9.039 -1.547 -5.438 1 92.25 202 THR A CA 1
ATOM 1578 C C . THR A 1 202 ? 9.969 -0.347 -5.57 1 92.25 202 THR A C 1
ATOM 1580 O O . THR A 1 202 ? 9.578 0.786 -5.281 1 92.25 202 THR A O 1
ATOM 1583 N N . LEU A 1 203 ? 11.188 -0.676 -6.004 1 91.88 203 LEU A N 1
ATOM 1584 C CA . LEU A 1 203 ? 12.297 0.275 -5.98 1 91.88 203 LEU A CA 1
ATOM 1585 C C . LEU A 1 203 ? 12.984 0.334 -7.34 1 91.88 203 LEU A C 1
ATOM 1587 O O . LEU A 1 203 ? 12.719 -0.497 -8.211 1 91.88 203 LEU A O 1
ATOM 1591 N N . SER A 1 204 ? 13.797 1.368 -7.426 1 89.94 204 SER A N 1
ATOM 1592 C CA . SER A 1 204 ? 14.594 1.434 -8.641 1 89.94 204 SER A CA 1
ATOM 1593 C C . SER A 1 204 ? 15.641 0.325 -8.672 1 89.94 204 SER A C 1
ATOM 1595 O O . SER A 1 204 ? 16.125 -0.117 -7.629 1 89.94 204 SER A O 1
ATOM 1597 N N . ARG A 1 205 ? 15.938 -0.061 -9.891 1 90.69 205 ARG A N 1
ATOM 1598 C CA . ARG A 1 205 ? 16.922 -1.118 -10.07 1 90.69 205 ARG A CA 1
ATOM 1599 C C . ARG A 1 205 ? 18.266 -0.729 -9.438 1 90.69 205 ARG A C 1
ATOM 1601 O O . ARG A 1 205 ? 18.875 -1.527 -8.727 1 90.69 205 ARG A O 1
ATOM 1608 N N . GLY A 1 206 ? 18.641 0.532 -9.742 1 90.5 206 GLY A N 1
ATOM 1609 C CA . GLY A 1 206 ? 19.906 1.005 -9.188 1 90.5 206 GLY A CA 1
ATOM 1610 C C . GLY A 1 206 ? 19.938 0.984 -7.676 1 90.5 206 GLY A C 1
ATOM 1611 O O . GLY A 1 206 ? 20.938 0.588 -7.074 1 90.5 206 GLY A O 1
ATOM 1612 N N . PHE A 1 207 ? 18.891 1.34 -7.039 1 92.12 207 PHE A N 1
ATOM 1613 C CA . PHE A 1 207 ? 18.812 1.349 -5.586 1 92.12 207 PHE A CA 1
ATOM 1614 C C . PHE A 1 207 ? 18.891 -0.068 -5.027 1 92.12 207 PHE A C 1
ATOM 1616 O O . PHE A 1 207 ? 19.641 -0.333 -4.09 1 92.12 207 PHE A O 1
ATOM 1623 N N . CYS A 1 208 ? 18.188 -1.033 -5.578 1 92.94 208 CYS A N 1
ATOM 1624 C CA . CYS A 1 208 ? 18.219 -2.422 -5.133 1 92.94 208 CYS A CA 1
ATOM 1625 C C . CYS A 1 208 ? 19.625 -2.998 -5.246 1 92.94 208 CYS A C 1
ATOM 1627 O O . CYS A 1 208 ? 20.109 -3.645 -4.316 1 92.94 208 CYS A O 1
ATOM 1629 N N . GLN A 1 209 ? 20.219 -2.693 -6.348 1 92.56 209 GLN A N 1
ATOM 1630 C CA . GLN A 1 209 ? 21.562 -3.207 -6.582 1 92.56 209 GLN A CA 1
ATOM 1631 C C . GLN A 1 209 ? 22.547 -2.621 -5.582 1 92.56 209 GLN A C 1
ATOM 1633 O O . GLN A 1 209 ? 23.531 -3.279 -5.207 1 92.56 209 GLN A O 1
ATOM 1638 N N . SER A 1 210 ? 22.266 -1.422 -5.172 1 93.94 210 SER A N 1
ATOM 1639 C CA . SER A 1 210 ? 23.141 -0.794 -4.191 1 93.94 210 SER A CA 1
ATOM 1640 C C . SER A 1 210 ? 23 -1.456 -2.822 1 93.94 210 SER A C 1
ATOM 1642 O O . SER A 1 210 ? 23.922 -1.405 -2.008 1 93.94 210 SER A O 1
ATOM 1644 N N . LYS A 1 211 ? 21.891 -2.096 -2.549 1 92.69 211 LYS A N 1
ATOM 1645 C CA . LYS A 1 211 ? 21.641 -2.752 -1.267 1 92.69 211 LYS A CA 1
ATOM 1646 C C . LYS A 1 211 ? 22.094 -4.211 -1.302 1 92.69 211 LYS A C 1
ATOM 1648 O O . LYS A 1 211 ? 22.672 -4.707 -0.339 1 92.69 211 LYS A O 1
ATOM 1653 N N . VAL A 1 212 ? 21.766 -4.848 -2.477 1 93.62 212 VAL A N 1
ATOM 1654 C CA . VAL A 1 212 ? 22.125 -6.25 -2.666 1 93.62 212 VAL A CA 1
ATOM 1655 C C . VAL A 1 212 ? 22.672 -6.457 -4.074 1 93.62 212 VAL A C 1
ATOM 1657 O O . VAL A 1 212 ? 21.906 -6.691 -5.016 1 93.62 212 VAL A O 1
ATOM 1660 N N . LYS A 1 213 ? 23.906 -6.617 -4.211 1 91.31 213 LYS A N 1
ATOM 1661 C CA . LYS A 1 213 ? 24.562 -6.707 -5.508 1 91.31 213 LYS A CA 1
ATOM 1662 C C . LYS A 1 213 ? 24.25 -8.031 -6.199 1 91.31 213 LYS A C 1
ATOM 1664 O O . LYS A 1 213 ? 24.219 -8.102 -7.43 1 91.31 213 LYS A O 1
ATOM 1669 N N . THR A 1 214 ? 23.891 -9.023 -5.406 1 89.62 214 THR A N 1
ATOM 1670 C CA . THR A 1 214 ? 23.734 -10.367 -5.957 1 89.62 214 THR A CA 1
ATOM 1671 C C . THR A 1 214 ? 22.297 -10.57 -6.457 1 89.62 214 THR A C 1
ATOM 1673 O O . THR A 1 214 ? 22 -11.586 -7.078 1 89.62 214 THR A O 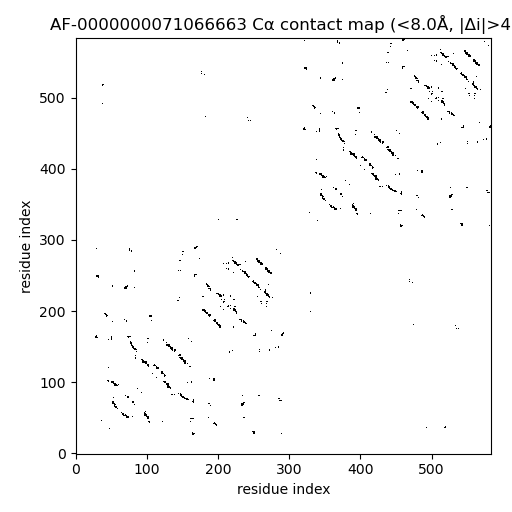1
ATOM 1676 N N . LEU A 1 215 ? 21.422 -9.656 -6.215 1 91.44 215 LEU A N 1
ATOM 1677 C CA . LEU A 1 215 ? 20.062 -9.781 -6.707 1 91.44 215 LEU A CA 1
ATOM 1678 C C . LEU A 1 215 ? 20.016 -9.664 -8.227 1 91.44 215 LEU A C 1
ATOM 1680 O O . LEU A 1 215 ? 20.594 -8.734 -8.797 1 91.44 215 LEU A O 1
ATOM 1684 N N . VAL A 1 216 ? 19.328 -10.586 -8.836 1 88.94 216 VAL A N 1
ATOM 1685 C CA . VAL A 1 216 ? 19.203 -10.547 -10.289 1 88.94 216 VAL A CA 1
ATOM 1686 C C . VAL A 1 216 ? 18.25 -9.414 -10.695 1 88.94 216 VAL A C 1
ATOM 1688 O O . VAL A 1 216 ? 17.109 -9.359 -10.234 1 88.94 216 VAL A O 1
ATOM 1691 N N . THR A 1 217 ? 18.797 -8.484 -11.477 1 87.75 217 THR A N 1
ATOM 1692 C CA . THR A 1 217 ? 17.969 -7.402 -11.977 1 87.75 217 THR A CA 1
ATOM 1693 C C . THR A 1 217 ? 18.234 -7.156 -13.461 1 87.75 217 THR A C 1
ATOM 1695 O O . THR A 1 217 ? 19.312 -7.465 -13.961 1 87.75 217 THR A O 1
ATOM 1698 N N . SER A 1 218 ? 17.234 -6.797 -14.148 1 90.19 218 SER A N 1
ATOM 1699 C CA . SER A 1 218 ? 17.312 -6.375 -15.547 1 90.19 218 SER A CA 1
ATOM 1700 C C . SER A 1 218 ? 16.266 -5.297 -15.852 1 90.19 218 SER A C 1
ATOM 1702 O O . SER A 1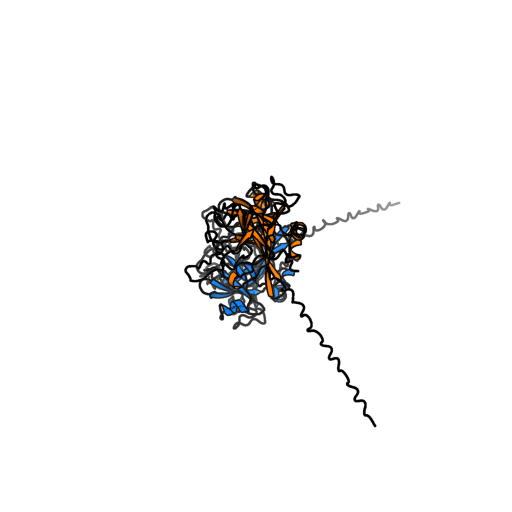 218 ? 15.562 -4.836 -14.945 1 90.19 218 SER A O 1
ATOM 1704 N N . SER A 1 219 ? 16.203 -4.863 -17.141 1 88.31 219 SER A N 1
ATOM 1705 C CA . SER A 1 219 ? 15.219 -3.877 -17.562 1 88.31 219 SER A CA 1
ATOM 1706 C C . SER A 1 219 ? 13.812 -4.465 -17.547 1 88.31 219 SER A C 1
ATOM 1708 O O . SER A 1 219 ? 12.82 -3.729 -17.578 1 88.31 219 SER A O 1
ATOM 1710 N N . ASN A 1 220 ? 13.781 -5.77 -17.453 1 92.88 220 ASN A N 1
ATOM 1711 C CA . ASN A 1 220 ? 12.477 -6.418 -17.5 1 92.88 220 ASN A CA 1
ATOM 1712 C C . ASN A 1 220 ? 12.055 -6.938 -16.125 1 92.88 220 ASN A C 1
ATOM 1714 O O . ASN A 1 220 ? 11.125 -7.738 -16.016 1 92.88 220 ASN A O 1
ATOM 1718 N N . THR A 1 221 ? 12.781 -6.543 -15.125 1 95.19 221 THR A N 1
ATOM 1719 C CA . THR A 1 221 ? 12.406 -6.973 -13.781 1 95.19 221 THR A CA 1
ATOM 1720 C C . THR A 1 221 ? 11.977 -5.777 -12.938 1 95.19 221 THR A C 1
ATOM 1722 O O . THR A 1 221 ? 12.297 -4.633 -13.258 1 95.19 221 THR A O 1
ATOM 1725 N N . VAL A 1 222 ? 11.188 -6.082 -11.953 1 94.44 222 VAL A N 1
ATOM 1726 C CA . VAL A 1 222 ? 10.812 -5.16 -10.891 1 94.44 222 VAL A CA 1
ATOM 1727 C C . VAL A 1 222 ? 11.445 -5.609 -9.57 1 94.44 222 VAL A C 1
ATOM 1729 O O . VAL A 1 222 ? 11.328 -6.773 -9.188 1 94.44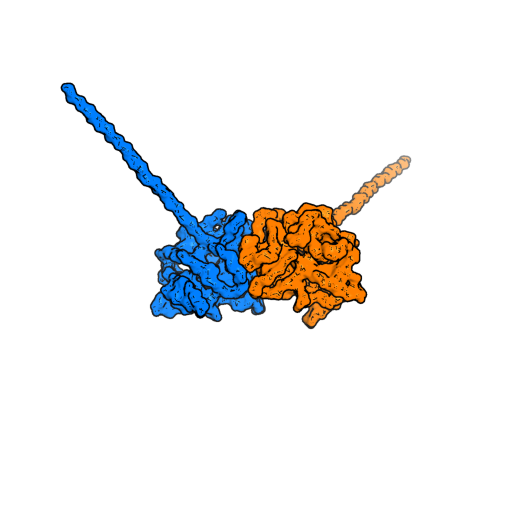 222 VAL A O 1
ATOM 1732 N N . CYS A 1 223 ? 12.156 -4.688 -9 1 94.56 223 CYS A N 1
ATOM 1733 C CA . CYS A 1 223 ? 12.773 -4.996 -7.711 1 94.56 223 CYS A CA 1
ATOM 1734 C C . CYS A 1 223 ? 11.883 -4.555 -6.559 1 94.56 223 CYS A C 1
ATOM 1736 O O . CYS A 1 223 ? 11.297 -3.471 -6.598 1 94.56 223 CYS A O 1
ATOM 1738 N N . GLY A 1 224 ? 11.766 -5.445 -5.566 1 92.94 224 GLY A N 1
ATOM 1739 C CA . GLY A 1 224 ? 10.875 -5.156 -4.453 1 92.94 224 GLY A CA 1
ATOM 1740 C C . GLY A 1 224 ? 11.523 -5.383 -3.098 1 92.94 224 GLY A C 1
ATOM 1741 O O . GLY A 1 224 ? 12.469 -6.164 -2.98 1 92.94 224 GLY A O 1
ATOM 1742 N N . TYR A 1 225 ? 11 -4.613 -2.15 1 91.75 225 TYR A N 1
ATOM 1743 C CA . TYR A 1 225 ? 11.359 -4.754 -0.743 1 91.75 225 TYR A CA 1
ATOM 1744 C C . TYR A 1 225 ? 10.148 -5.172 0.086 1 91.75 225 TYR A C 1
ATOM 1746 O O . TYR A 1 225 ? 9.039 -4.664 -0.116 1 91.75 225 TY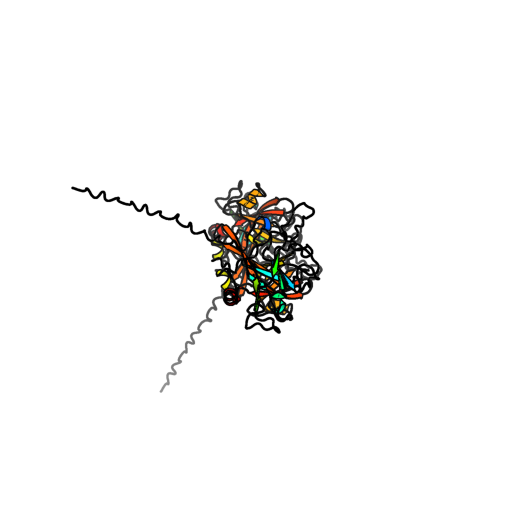R A O 1
ATOM 1754 N N . GLN A 1 226 ? 10.398 -6.18 0.908 1 87.19 226 GLN A N 1
ATOM 1755 C CA . GLN A 1 226 ? 9.391 -6.52 1.903 1 87.19 226 GLN A CA 1
ATOM 1756 C C . GLN A 1 226 ? 10.023 -6.758 3.271 1 87.19 226 GLN A C 1
ATOM 1758 O O . GLN A 1 226 ? 11.195 -7.141 3.361 1 87.19 226 GLN A O 1
ATOM 1763 N N . LYS A 1 227 ? 9.25 -6.328 4.289 1 77.31 227 LYS A N 1
ATOM 1764 C CA . LYS A 1 227 ? 9.719 -6.551 5.656 1 77.31 227 LYS A CA 1
ATOM 1765 C C . LYS A 1 227 ? 9.797 -8.039 5.973 1 77.31 227 LYS A C 1
ATOM 1767 O O . LYS A 1 227 ? 9.062 -8.844 5.395 1 77.31 227 LYS A O 1
ATOM 1772 N N . GLN A 1 228 ? 11.016 -8.375 6.852 1 64.94 228 GLN A N 1
ATOM 1773 C CA . GLN A 1 228 ? 11.211 -9.734 7.344 1 64.94 228 GLN A CA 1
ATOM 1774 C C . GLN A 1 228 ? 9.922 -10.297 7.934 1 64.94 228 GLN A C 1
ATOM 1776 O O . GLN A 1 228 ? 8.992 -9.539 8.234 1 64.94 228 GLN A O 1
ATOM 1781 N N . PRO A 1 229 ? 10.047 -11.742 7.719 1 59.28 229 PRO A N 1
ATOM 1782 C CA . PRO A 1 229 ? 10.906 -12.891 7.414 1 59.28 229 PRO A CA 1
ATOM 1783 C C . PRO A 1 229 ? 10.391 -13.711 6.234 1 59.28 229 PRO A C 1
ATOM 1785 O O . PRO A 1 229 ? 10.523 -14.938 6.223 1 59.28 229 PRO A O 1
ATOM 1788 N N . VAL A 1 230 ? 9.828 -13.047 5.27 1 70 230 VAL A N 1
ATOM 1789 C CA . VAL A 1 230 ? 9.109 -14.039 4.484 1 70 230 VAL A CA 1
ATOM 1790 C C . VAL A 1 230 ? 9.836 -14.281 3.162 1 70 230 VAL A C 1
ATOM 1792 O O . VAL A 1 230 ? 9.875 -13.398 2.303 1 70 230 VAL A O 1
ATOM 1795 N N . GLY A 1 231 ? 10.672 -15.383 3.143 1 83.44 231 GLY A N 1
ATOM 1796 C CA . GLY A 1 231 ? 11.109 -15.891 1.854 1 83.44 231 GLY A CA 1
ATOM 1797 C C . GLY A 1 231 ? 10.094 -16.812 1.195 1 83.44 231 GLY A C 1
ATOM 1798 O O . GLY A 1 231 ? 9.93 -17.953 1.605 1 83.44 231 GLY A O 1
ATOM 1799 N N . TYR A 1 232 ? 9.492 -16.234 0.148 1 92.94 232 TYR A N 1
ATOM 1800 C CA . TYR A 1 232 ? 8.484 -17 -0.567 1 92.94 232 TYR A CA 1
ATOM 1801 C C . TYR A 1 232 ? 9.125 -17.984 -1.543 1 92.94 232 TYR A C 1
ATOM 1803 O O . TYR A 1 232 ? 10.281 -17.797 -1.938 1 92.94 232 TYR A O 1
ATOM 1811 N N . TYR A 1 233 ? 8.352 -19.078 -1.808 1 94.75 233 TYR A N 1
ATOM 1812 C CA . TYR A 1 233 ? 8.703 -19.875 -2.98 1 94.75 233 TYR A CA 1
ATOM 1813 C C . TYR A 1 233 ? 8.805 -19 -4.223 1 94.75 233 TYR A C 1
ATOM 1815 O O . TYR A 1 233 ? 8.07 -18.016 -4.359 1 94.75 233 TYR A O 1
ATOM 1823 N N . LEU A 1 234 ? 9.758 -19.391 -5.094 1 95.88 234 LEU A N 1
ATOM 1824 C CA . LEU A 1 234 ? 9.883 -18.688 -6.363 1 95.88 234 LEU A CA 1
ATOM 1825 C C . LEU A 1 234 ? 8.633 -18.875 -7.215 1 95.88 234 LEU A C 1
ATOM 1827 O O . LEU A 1 234 ? 8.055 -19.969 -7.254 1 95.88 234 LEU A O 1
ATOM 1831 N N . GLY A 1 235 ? 8.227 -17.797 -7.859 1 97.75 235 GLY A N 1
ATOM 1832 C CA . GLY A 1 235 ? 6.992 -17.812 -8.633 1 97.75 235 GLY A CA 1
ATOM 1833 C C . GLY A 1 235 ? 5.852 -17.078 -7.953 1 97.75 235 GLY A C 1
ATOM 1834 O O . GLY A 1 235 ? 4.789 -16.891 -8.547 1 97.75 235 GLY A O 1
ATOM 1835 N N . ALA A 1 236 ? 6.09 -16.688 -6.695 1 97.44 236 ALA A N 1
ATOM 1836 C CA . ALA A 1 236 ? 5.062 -15.914 -6.004 1 97.44 236 ALA A CA 1
ATOM 1837 C C . ALA A 1 236 ? 4.688 -14.672 -6.805 1 97.44 236 ALA A C 1
ATOM 1839 O O . ALA A 1 236 ? 5.559 -13.93 -7.262 1 97.44 236 ALA A O 1
ATOM 1840 N N . PRO A 1 237 ? 3.4 -14.398 -6.965 1 98.19 237 PRO A N 1
ATOM 1841 C CA . PRO A 1 237 ? 2.98 -13.281 -7.809 1 98.19 237 PRO A CA 1
ATOM 1842 C C . PRO A 1 237 ? 3.047 -11.938 -7.086 1 98.19 237 PRO A C 1
ATOM 1844 O O . PRO A 1 237 ? 2.729 -11.852 -5.898 1 98.19 237 PRO A O 1
ATOM 1847 N N . LEU A 1 238 ? 3.551 -10.969 -7.746 1 97 238 LEU A N 1
ATOM 1848 C CA . LEU A 1 238 ? 3.342 -9.562 -7.406 1 97 238 LEU A CA 1
ATOM 1849 C C . LEU A 1 238 ? 2.047 -9.047 -8.023 1 97 238 LEU A C 1
ATOM 1851 O O . LEU A 1 238 ? 1.856 -9.125 -9.234 1 97 238 LEU A O 1
ATOM 1855 N N . VAL A 1 239 ? 1.156 -8.484 -7.199 1 95.38 239 VAL A N 1
ATOM 1856 C CA . VAL A 1 239 ? -0.201 -8.219 -7.668 1 95.38 239 VAL A CA 1
ATOM 1857 C C . VAL A 1 239 ? -0.572 -6.766 -7.387 1 95.38 239 VAL A C 1
ATOM 1859 O O . VAL A 1 239 ? -0.216 -6.215 -6.34 1 95.38 239 VAL A O 1
ATOM 1862 N N . GLY A 1 240 ? -1.168 -6.195 -8.375 1 89.94 240 GLY A N 1
ATOM 1863 C CA . GLY A 1 240 ? -1.747 -4.867 -8.234 1 89.94 240 GLY A CA 1
ATOM 1864 C C . GLY A 1 240 ? -3.262 -4.867 -8.312 1 89.94 240 GLY A C 1
ATOM 1865 O O . GLY A 1 240 ? -3.873 -5.883 -8.641 1 89.94 240 GLY A O 1
ATOM 1866 N N . MET A 1 241 ? -3.816 -3.74 -7.918 1 82.88 241 MET A N 1
ATOM 1867 C CA . MET A 1 241 ? -5.266 -3.57 -7.977 1 82.88 241 MET A CA 1
ATOM 1868 C C . MET A 1 241 ? -5.645 -2.514 -9.008 1 82.88 241 MET A C 1
ATOM 1870 O O . MET A 1 241 ? -5.035 -1.445 -9.062 1 82.88 241 MET A O 1
ATOM 1874 N N . GLN A 1 242 ? -6.492 -2.916 -9.945 1 72.75 242 GLN A N 1
ATOM 1875 C CA . GLN A 1 242 ? -6.934 -2.018 -11.008 1 72.75 242 GLN A CA 1
ATOM 1876 C C . GLN A 1 242 ? -8.352 -1.513 -10.75 1 72.75 242 GLN A C 1
ATOM 1878 O O . GLN A 1 242 ? -9.18 -2.234 -10.188 1 72.75 242 GLN A O 1
ATOM 1883 N N . LYS A 1 243 ? -8.422 -0.188 -11.141 1 61.31 243 LYS A N 1
ATOM 1884 C CA . LYS A 1 243 ? -9.734 0.448 -11.07 1 61.31 243 LYS A CA 1
ATOM 1885 C C . LYS A 1 243 ? -10.508 0.243 -12.367 1 61.31 243 LYS A C 1
ATOM 1887 O O . LYS A 1 243 ? -9.922 0.236 -13.453 1 61.31 243 LYS A O 1
ATOM 1892 N N . LYS A 1 244 ? -11.516 -0.548 -12.438 1 58.34 244 LYS A N 1
ATOM 1893 C CA . LYS A 1 244 ? -12.312 -0.53 -13.656 1 58.34 244 LYS A CA 1
ATOM 1894 C C . LYS A 1 244 ? -13.445 0.49 -13.562 1 58.34 244 LYS A C 1
ATOM 1896 O O . LYS A 1 244 ? -14.5 0.207 -12.984 1 58.34 244 LYS A O 1
ATOM 1901 N N . GLY A 1 245 ? -13.281 1.63 -14.109 1 52.66 245 GLY A N 1
ATOM 1902 C CA . GLY A 1 245 ? -14.305 2.662 -14.102 1 52.66 245 GLY A CA 1
ATOM 1903 C C . GLY A 1 245 ? -14.719 3.086 -12.711 1 52.66 245 GLY A C 1
ATOM 1904 O O . GLY A 1 245 ? -13.867 3.416 -11.875 1 52.66 245 GLY A O 1
ATOM 1905 N N . HIS A 1 246 ? -16.109 3.158 -12.461 1 51.12 246 HIS A N 1
ATOM 1906 C CA . HIS A 1 246 ? -16.719 3.658 -11.234 1 51.12 246 HIS A CA 1
ATOM 1907 C C . HIS A 1 246 ? -16.844 2.559 -10.188 1 51.12 246 HIS A C 1
ATOM 1909 O O . HIS A 1 246 ? -17.234 2.818 -9.047 1 51.12 246 HIS A O 1
ATOM 1915 N N . ALA A 1 247 ? -16.688 1.279 -10.578 1 53.59 247 ALA A N 1
ATOM 1916 C CA . ALA A 1 247 ? -17.125 0.402 -9.492 1 53.59 247 ALA A CA 1
ATOM 1917 C C . ALA A 1 247 ? -16.125 -0.732 -9.273 1 53.59 247 ALA A C 1
ATOM 1919 O O . ALA A 1 247 ? -15.711 -0.996 -8.141 1 53.59 247 ALA A O 1
ATOM 1920 N N . THR A 1 248 ? -15.938 -1.597 -10.352 1 58.91 248 THR A N 1
ATOM 1921 C CA . THR A 1 248 ? -15.391 -2.914 -10.039 1 58.91 248 THR A CA 1
ATOM 1922 C C . THR A 1 248 ? -13.867 -2.883 -10.023 1 58.91 248 THR A C 1
ATOM 1924 O O . THR A 1 248 ? -13.25 -2.189 -10.828 1 58.91 248 THR A O 1
ATOM 1927 N N . GLN A 1 249 ? -13.305 -3.459 -8.836 1 75.88 249 GLN A N 1
ATOM 1928 C CA . GLN A 1 249 ? -11.859 -3.594 -8.734 1 75.88 249 GLN A CA 1
ATOM 1929 C C . GLN A 1 249 ? -11.43 -5.047 -8.914 1 75.88 249 GLN A C 1
ATOM 1931 O O . GLN A 1 249 ? -12.141 -5.965 -8.5 1 75.88 249 GLN A O 1
ATOM 1936 N N . ASN A 1 250 ? -10.414 -5.211 -9.82 1 85.38 250 ASN A N 1
ATOM 1937 C CA . ASN A 1 250 ? -9.812 -6.527 -9.977 1 85.38 250 ASN A CA 1
ATOM 1938 C C . ASN A 1 250 ? -8.312 -6.492 -9.703 1 85.38 250 ASN A C 1
ATOM 1940 O O . ASN A 1 250 ? -7.652 -5.48 -9.969 1 85.38 250 ASN A O 1
ATOM 1944 N N . TYR A 1 251 ? -7.863 -7.602 -9.195 1 90.88 251 TYR A N 1
ATOM 1945 C CA . TYR A 1 251 ? -6.418 -7.777 -9.086 1 90.88 251 TYR A CA 1
ATOM 1946 C C . TYR A 1 251 ? -5.809 -8.117 -10.445 1 90.88 251 TYR A C 1
ATOM 1948 O O . TYR A 1 251 ? -6.414 -8.836 -11.242 1 90.88 251 TYR A O 1
ATOM 1956 N N . TYR A 1 252 ? -4.688 -7.602 -10.688 1 91.44 252 TYR A N 1
ATOM 1957 C CA . TYR A 1 252 ? -3.951 -7.934 -11.906 1 91.44 252 TYR A CA 1
ATOM 1958 C C . TYR A 1 252 ? -2.514 -8.32 -11.578 1 91.44 252 TYR A C 1
ATOM 1960 O O . TYR A 1 252 ? -1.969 -7.91 -10.555 1 91.44 252 TYR A O 1
ATOM 1968 N N . LEU A 1 253 ? -1.986 -9.062 -12.492 1 95.44 253 LEU A N 1
ATOM 1969 C CA . LEU A 1 253 ? -0.631 -9.57 -12.312 1 95.44 253 LEU A CA 1
ATOM 1970 C C . LEU A 1 253 ? 0.4 -8.539 -12.742 1 95.44 253 LEU A C 1
ATOM 1972 O O . LEU A 1 253 ? 0.396 -8.094 -13.891 1 95.44 253 LEU A O 1
ATOM 1976 N N . VAL A 1 254 ? 1.261 -8.195 -11.789 1 95.5 254 VAL A N 1
ATOM 1977 C CA . VAL A 1 254 ? 2.346 -7.27 -12.094 1 95.5 254 VAL A CA 1
ATOM 1978 C C . VAL A 1 254 ? 3.602 -8.047 -12.477 1 95.5 254 VAL A C 1
ATOM 1980 O O . VAL A 1 254 ? 4.277 -7.711 -13.445 1 95.5 254 VAL A O 1
ATOM 1983 N N . GLY A 1 255 ? 3.877 -9.055 -11.688 1 97.44 255 GLY A N 1
ATOM 1984 C CA . GLY A 1 255 ? 5.09 -9.812 -11.93 1 97.44 255 GLY A CA 1
ATOM 1985 C C . GLY A 1 255 ? 5.098 -11.172 -11.242 1 97.44 255 GLY A C 1
ATOM 1986 O O . GLY A 1 255 ? 4.18 -11.492 -10.484 1 97.44 255 GLY A O 1
ATOM 1987 N N . ILE A 1 256 ? 6.109 -11.922 -11.523 1 98.12 256 ILE A N 1
ATOM 1988 C CA . ILE A 1 256 ? 6.363 -13.211 -10.891 1 98.12 256 ILE A CA 1
ATOM 1989 C C . ILE A 1 256 ? 7.77 -13.227 -10.297 1 98.12 256 ILE A C 1
ATOM 1991 O O . ILE A 1 256 ? 8.734 -12.867 -10.969 1 98.12 256 ILE A O 1
ATOM 1995 N N . MET A 1 257 ? 7.867 -13.68 -9.078 1 97.31 257 MET A N 1
ATOM 1996 C CA . MET A 1 257 ? 9.148 -13.656 -8.375 1 97.31 257 MET A CA 1
ATOM 1997 C C . MET A 1 257 ? 10.117 -14.672 -8.977 1 97.31 257 MET A C 1
ATOM 1999 O O . MET A 1 257 ? 9.812 -15.867 -9.039 1 97.31 257 MET A O 1
ATOM 2003 N N . ILE A 1 258 ? 11.336 -14.195 -9.312 1 96.56 258 ILE A N 1
ATOM 2004 C CA . ILE A 1 258 ? 12.289 -15.117 -9.922 1 96.56 258 ILE A CA 1
ATOM 2005 C C . ILE A 1 258 ? 13.531 -15.234 -9.039 1 96.56 258 ILE A C 1
ATOM 2007 O O . ILE A 1 258 ? 14.352 -16.125 -9.234 1 96.56 258 ILE A O 1
ATOM 2011 N N . ASP A 1 259 ? 13.609 -14.305 -8.094 1 95.06 259 ASP A N 1
ATOM 2012 C CA . ASP A 1 259 ? 14.766 -14.289 -7.207 1 95.06 259 ASP A CA 1
ATOM 2013 C C . ASP A 1 259 ? 14.484 -13.469 -5.949 1 95.06 259 ASP A C 1
ATOM 2015 O O . ASP A 1 259 ? 13.656 -12.562 -5.965 1 95.06 259 ASP A O 1
ATOM 2019 N N . TRP A 1 260 ? 15.086 -13.797 -4.84 1 93.56 260 TRP A N 1
ATOM 2020 C CA . TRP A 1 260 ? 15.117 -12.953 -3.652 1 93.56 260 TRP A CA 1
ATOM 2021 C C . TRP A 1 260 ? 16.375 -13.195 -2.834 1 93.56 260 TRP A C 1
ATOM 2023 O O . TRP A 1 260 ? 17 -14.258 -2.941 1 93.56 260 TRP A O 1
ATOM 2033 N N . ARG A 1 261 ? 16.781 -12.125 -2.098 1 92.75 261 ARG A N 1
ATOM 2034 C CA . ARG A 1 261 ? 17.938 -12.172 -1.201 1 92.75 261 ARG A CA 1
ATOM 2035 C C . ARG A 1 261 ? 17.609 -11.523 0.141 1 92.75 261 ARG A C 1
ATOM 2037 O O . ARG A 1 261 ? 16.766 -10.617 0.214 1 92.75 261 ARG A O 1
ATOM 2044 N N . TRP A 1 262 ? 18.375 -11.984 1.063 1 89.25 262 TRP A N 1
ATOM 2045 C CA . TRP A 1 262 ? 18.312 -11.312 2.357 1 89.25 262 TRP A CA 1
ATOM 2046 C C . TRP A 1 262 ? 19.125 -10.016 2.338 1 89.25 262 TRP A C 1
ATOM 2048 O O . TRP A 1 262 ? 20.203 -9.969 1.761 1 89.25 262 TRP A O 1
ATOM 2058 N N . GLU A 1 263 ? 18.578 -8.969 2.863 1 87.94 263 GLU A N 1
ATOM 2059 C CA . GLU A 1 263 ? 19.25 -7.711 3.168 1 87.94 263 GLU A CA 1
ATOM 2060 C C . GLU A 1 263 ? 18.953 -7.262 4.598 1 87.94 263 GLU A C 1
ATOM 2062 O O . GLU A 1 263 ? 17.953 -6.598 4.855 1 87.94 263 GLU A O 1
ATOM 2067 N N . LYS A 1 264 ? 19.875 -7.602 5.531 1 83.81 264 LYS A N 1
ATOM 2068 C CA . LYS A 1 264 ? 19.656 -7.383 6.957 1 83.81 264 LYS A CA 1
ATOM 2069 C C . LYS A 1 264 ? 18.391 -8.078 7.434 1 83.81 264 LYS A C 1
ATOM 2071 O O . LYS A 1 264 ? 18.25 -9.297 7.297 1 83.81 264 LYS A O 1
ATOM 2076 N N . ASN A 1 265 ? 17.438 -7.398 7.945 1 81.38 265 ASN A N 1
ATOM 2077 C CA . ASN A 1 265 ? 16.172 -7.969 8.422 1 81.38 265 ASN A CA 1
ATOM 2078 C C . ASN A 1 265 ? 15.047 -7.742 7.422 1 81.38 265 ASN A C 1
ATOM 2080 O O . ASN A 1 265 ? 13.898 -7.523 7.816 1 81.38 265 ASN A O 1
ATOM 2084 N N . ARG A 1 266 ? 15.508 -7.754 6.113 1 85.81 266 ARG A N 1
ATOM 2085 C CA . ARG A 1 266 ? 14.562 -7.535 5.027 1 85.81 266 ARG A CA 1
ATOM 2086 C C . ARG A 1 266 ? 14.859 -8.461 3.848 1 85.81 266 ARG A C 1
ATOM 2088 O O . ARG A 1 266 ? 15.883 -9.148 3.834 1 85.81 266 ARG A O 1
ATOM 2095 N N . ILE A 1 267 ? 13.898 -8.539 3.012 1 91.25 267 ILE A N 1
ATOM 2096 C CA . ILE A 1 267 ? 14.062 -9.32 1.79 1 91.25 267 ILE A CA 1
ATOM 2097 C C . ILE A 1 267 ? 13.953 -8.398 0.575 1 91.25 267 ILE A C 1
ATOM 2099 O O . ILE A 1 267 ? 13.055 -7.559 0.501 1 91.25 267 ILE A O 1
ATOM 2103 N N . MET A 1 268 ? 14.961 -8.578 -0.257 1 93.12 268 MET A N 1
ATOM 2104 C CA . MET A 1 268 ? 14.867 -7.973 -1.583 1 93.12 268 MET A CA 1
ATOM 2105 C C . MET A 1 268 ? 14.531 -9.016 -2.639 1 93.12 268 MET A C 1
ATOM 2107 O O . MET A 1 268 ? 15.148 -10.078 -2.688 1 93.12 268 MET A O 1
ATOM 2111 N N . SER A 1 269 ? 13.531 -8.695 -3.43 1 94.94 269 SER A N 1
ATOM 2112 C CA . SER A 1 269 ? 13.062 -9.664 -4.41 1 94.94 269 SER A CA 1
ATOM 2113 C C . SER A 1 269 ? 13.109 -9.094 -5.824 1 94.94 269 SER A C 1
ATOM 2115 O O . SER A 1 269 ? 13.094 -7.871 -6.004 1 94.94 269 SER A O 1
ATOM 2117 N N . SER A 1 270 ? 13.242 -9.984 -6.746 1 96.31 270 SER A N 1
ATOM 2118 C CA . SER A 1 270 ? 13.188 -9.656 -8.164 1 96.31 270 SER A CA 1
ATOM 2119 C C . SER A 1 270 ? 12.016 -10.344 -8.852 1 96.31 270 SER A C 1
ATOM 2121 O O . SER A 1 270 ? 11.844 -11.555 -8.734 1 96.31 270 SER A O 1
ATOM 2123 N N . PHE A 1 271 ? 11.211 -9.516 -9.523 1 97.5 271 PHE A N 1
ATOM 2124 C CA . PHE A 1 271 ? 10.039 -10.008 -10.234 1 97.5 271 PHE A CA 1
ATOM 2125 C C . PHE A 1 271 ? 10.164 -9.766 -11.734 1 97.5 271 PHE A C 1
ATOM 2127 O O . PHE A 1 271 ? 10.555 -8.672 -12.156 1 97.5 271 PHE A O 1
ATOM 2134 N N . LEU A 1 272 ? 9.828 -10.758 -12.539 1 97.25 272 LEU A N 1
ATOM 2135 C CA . LEU A 1 272 ? 9.664 -10.5 -13.969 1 97.25 272 LEU A CA 1
ATOM 2136 C C . LEU A 1 272 ? 8.453 -9.617 -14.234 1 97.25 272 LEU A C 1
ATOM 2138 O O . LEU A 1 272 ? 7.34 -9.93 -13.797 1 97.25 272 LEU A O 1
ATOM 2142 N N . ALA A 1 273 ? 8.664 -8.539 -14.883 1 96.25 273 ALA A N 1
ATOM 2143 C CA . ALA A 1 273 ? 7.543 -7.676 -15.242 1 96.25 273 ALA A CA 1
ATOM 2144 C C . ALA A 1 273 ? 6.715 -8.289 -16.359 1 96.25 273 ALA A C 1
ATOM 2146 O O . ALA A 1 273 ? 7.098 -8.219 -17.531 1 96.25 273 ALA A O 1
ATOM 2147 N N . ILE A 1 274 ? 5.559 -8.68 -16.078 1 96 274 ILE A N 1
ATOM 2148 C CA . ILE A 1 274 ? 4.758 -9.508 -16.969 1 96 274 ILE A CA 1
ATOM 2149 C C . ILE A 1 274 ? 4.312 -8.672 -18.172 1 96 274 ILE A C 1
ATOM 2151 O O . ILE A 1 274 ? 4.168 -9.203 -19.281 1 96 274 ILE A O 1
ATOM 2155 N N . ARG A 1 275 ? 4.172 -7.414 -17.984 1 93.62 275 ARG A N 1
ATOM 2156 C CA . ARG A 1 275 ? 3.734 -6.531 -19.062 1 93.62 275 ARG A CA 1
ATOM 2157 C C . ARG A 1 275 ? 4.66 -6.645 -20.266 1 93.62 275 ARG A C 1
ATOM 2159 O O . ARG A 1 275 ? 4.242 -6.406 -21.406 1 93.62 275 ARG A O 1
ATOM 2166 N N . ASN A 1 276 ? 5.871 -7.039 -20.078 1 93.94 276 ASN A N 1
ATOM 2167 C CA . ASN A 1 276 ? 6.867 -7.102 -21.141 1 93.94 276 ASN A CA 1
ATOM 2168 C C . ASN A 1 276 ? 6.82 -8.438 -21.891 1 93.94 276 ASN A C 1
ATOM 2170 O O . ASN A 1 276 ? 7.559 -8.641 -22.844 1 93.94 276 ASN A O 1
ATOM 2174 N N . TYR A 1 277 ? 5.945 -9.273 -21.484 1 95.56 277 TYR A N 1
ATOM 2175 C CA . TYR A 1 277 ? 5.953 -10.625 -22.047 1 95.56 277 TYR A CA 1
ATOM 2176 C C . TYR A 1 277 ? 4.578 -11.008 -22.562 1 95.56 277 TYR A C 1
ATOM 2178 O O . TYR A 1 277 ? 4.273 -12.195 -22.719 1 95.56 277 TYR A O 1
ATOM 2186 N N . MET A 1 278 ? 3.766 -10.07 -22.859 1 93.81 278 MET A N 1
ATOM 2187 C CA . MET A 1 278 ? 2.373 -10.328 -23.219 1 93.81 278 MET A CA 1
ATOM 2188 C C . MET A 1 278 ? 2.285 -11.109 -24.531 1 93.81 278 MET A C 1
ATOM 2190 O O . MET A 1 278 ? 1.442 -11.992 -24.672 1 93.81 278 MET A O 1
ATOM 2194 N N . ASP A 1 279 ? 3.086 -10.844 -25.484 1 93.38 279 ASP A N 1
ATOM 2195 C CA . ASP A 1 279 ? 3.062 -11.547 -26.766 1 93.38 279 ASP A CA 1
ATOM 2196 C C . ASP A 1 279 ? 3.367 -13.031 -26.578 1 93.38 279 ASP A C 1
ATOM 2198 O O . ASP A 1 279 ? 2.641 -13.891 -27.094 1 93.38 279 ASP A O 1
ATOM 2202 N N . PHE A 1 280 ? 4.469 -13.305 -25.906 1 96.62 280 PHE A N 1
ATOM 2203 C CA . PHE A 1 280 ? 4.848 -14.688 -25.656 1 96.62 280 PHE A CA 1
ATOM 2204 C C . PHE A 1 280 ? 3.738 -15.43 -24.922 1 96.62 280 PHE A C 1
ATOM 2206 O O . PHE A 1 280 ? 3.42 -16.578 -25.25 1 96.62 280 PHE A O 1
ATOM 2213 N N . ILE A 1 281 ? 3.156 -14.766 -23.891 1 96.56 281 ILE A N 1
ATOM 2214 C CA . ILE A 1 281 ? 2.104 -15.359 -23.078 1 96.56 281 ILE A CA 1
ATOM 2215 C C . ILE A 1 281 ? 0.88 -15.648 -23.953 1 96.56 281 ILE A C 1
ATOM 2217 O O . ILE A 1 281 ? 0.32 -16.75 -23.906 1 96.56 281 ILE A O 1
ATOM 2221 N N . GLN A 1 282 ? 0.486 -14.703 -24.734 1 93.62 282 GLN A N 1
ATOM 2222 C CA . GLN A 1 282 ? -0.692 -14.859 -25.578 1 93.62 282 GLN A CA 1
ATOM 2223 C C . GLN A 1 282 ? -0.501 -15.992 -26.578 1 93.62 282 GLN A C 1
ATOM 2225 O O . GLN A 1 282 ? -1.43 -16.75 -26.844 1 93.62 282 GLN A O 1
ATOM 2230 N N . GLN A 1 283 ? 0.641 -16.156 -27.078 1 94.69 283 GLN A N 1
ATOM 2231 C CA . GLN A 1 283 ? 0.945 -17.156 -28.094 1 94.69 283 GLN A CA 1
ATOM 2232 C C . GLN A 1 283 ? 0.907 -18.562 -27.5 1 94.69 283 GLN A C 1
ATOM 2234 O O . GLN A 1 283 ? 0.676 -19.547 -28.219 1 94.69 283 GLN A O 1
ATOM 2239 N N . ASN A 1 284 ? 1.15 -18.656 -26.219 1 95.5 284 ASN A N 1
ATOM 2240 C CA . ASN A 1 284 ? 1.299 -19.969 -25.625 1 95.5 284 ASN A CA 1
ATOM 2241 C C . ASN A 1 284 ? 0.178 -20.266 -24.625 1 95.5 284 ASN A C 1
ATOM 2243 O O . ASN A 1 284 ? 0.274 -21.203 -23.828 1 95.5 284 ASN A O 1
ATOM 2247 N N . SER A 1 285 ? -0.792 -19.406 -24.609 1 92.44 285 SER A N 1
ATOM 2248 C CA . SER A 1 285 ? -1.887 -19.578 -23.656 1 92.44 285 SER A CA 1
ATOM 2249 C C . SER A 1 285 ? -3.16 -20.031 -24.359 1 92.44 285 SER A C 1
ATOM 2251 O O . SER A 1 285 ? -3.309 -19.844 -25.562 1 92.44 285 SER A O 1
ATOM 2253 N N . LYS A 1 286 ? -3.932 -20.656 -23.562 1 81.38 286 LYS A N 1
ATOM 2254 C CA . LYS A 1 286 ? -5.285 -21.016 -24 1 81.38 286 LYS A CA 1
ATOM 2255 C C . LYS A 1 286 ? -6.332 -20.234 -23.203 1 81.38 286 LYS A C 1
ATOM 2257 O O . LYS A 1 286 ? -6.312 -20.219 -21.969 1 81.38 286 LYS A O 1
ATOM 2262 N N . SER A 1 287 ? -7.207 -19.406 -23.828 1 73.69 287 SER A N 1
ATOM 2263 C CA . SER A 1 287 ? -8.352 -18.734 -23.234 1 73.69 287 SER A CA 1
ATOM 2264 C C . SER A 1 287 ? -7.91 -17.672 -22.234 1 73.69 287 SER A C 1
ATOM 2266 O O . SER A 1 287 ? -8.453 -17.578 -21.141 1 73.69 287 SER A O 1
ATOM 2268 N N . LEU A 1 288 ? -6.887 -16.938 -22.625 1 75.69 288 LEU A N 1
ATOM 2269 C CA . LEU A 1 288 ? -6.43 -15.883 -21.734 1 75.69 288 LEU A CA 1
ATOM 2270 C C . LEU A 1 288 ? -7.512 -14.82 -21.547 1 75.69 288 LEU A C 1
ATOM 2272 O O . LEU A 1 288 ? -8.234 -14.492 -22.484 1 75.69 288 LEU A O 1
ATOM 2276 N N . ILE A 1 289 ? -7.715 -14.516 -20.312 1 65.75 289 ILE A N 1
ATOM 2277 C CA . ILE A 1 289 ? -8.656 -13.453 -19.984 1 65.75 289 ILE A CA 1
ATOM 2278 C C . ILE A 1 289 ? -7.93 -12.109 -20.016 1 65.75 289 ILE A C 1
ATOM 2280 O O . ILE A 1 289 ? -7.039 -11.859 -19.203 1 65.75 289 ILE A O 1
ATOM 2284 N N . VAL A 1 290 ? -7.957 -11.344 -21.094 1 56 290 VAL A N 1
ATOM 2285 C CA . VAL A 1 290 ? -7.34 -10.023 -21.156 1 56 290 VAL A CA 1
ATOM 2286 C C . VAL A 1 290 ? -8.406 -8.945 -20.969 1 56 290 VAL A C 1
ATOM 2288 O O . VAL A 1 290 ? -9.422 -8.945 -21.656 1 56 290 VAL A O 1
ATOM 2291 N N . ARG A 1 291 ? -8.602 -8.477 -19.688 1 55.22 291 ARG A N 1
ATOM 2292 C CA . ARG A 1 291 ? -9.625 -7.449 -19.547 1 55.22 291 ARG A CA 1
ATOM 2293 C C . ARG A 1 291 ? -9.148 -6.117 -20.125 1 55.22 291 ARG A C 1
ATOM 2295 O O . ARG A 1 291 ? -7.969 -5.785 -20.031 1 55.22 291 ARG A O 1
ATOM 2302 N N . SER A 1 292 ? -9.891 -5.609 -21.078 1 47.44 292 SER A N 1
ATOM 2303 C CA . SER A 1 292 ? -9.695 -4.262 -21.609 1 47.44 292 SER A CA 1
ATOM 2304 C C . SER A 1 292 ? -10.008 -3.205 -20.547 1 47.44 292 SER A C 1
ATOM 2306 O O . SER A 1 292 ? -10.797 -3.447 -19.641 1 47.44 292 SER A O 1
ATOM 2308 N N . MET B 1 1 ? 49.062 70.562 -40.531 1 30.08 1 MET B N 1
ATOM 2309 C CA . MET B 1 1 ? 48.375 69.312 -40.875 1 30.08 1 MET B CA 1
ATOM 2310 C C . MET B 1 1 ? 47.938 68.562 -39.625 1 30.08 1 MET B C 1
ATOM 2312 O O . MET B 1 1 ? 48.75 67.812 -39.031 1 30.08 1 MET B O 1
ATOM 2316 N N . LEU B 1 2 ? 47.156 69.188 -38.719 1 33.78 2 LEU B N 1
ATOM 2317 C CA . LEU B 1 2 ? 46.625 68.875 -37.406 1 33.78 2 LEU B CA 1
ATOM 2318 C C . LEU B 1 2 ? 45.688 67.625 -37.469 1 33.78 2 LEU B C 1
ATOM 2320 O O . LEU B 1 2 ? 44.656 67.688 -38.156 1 33.78 2 LEU B O 1
ATOM 2324 N N . ALA B 1 3 ? 46.281 66.438 -37.438 1 29.91 3 ALA B N 1
ATOM 2325 C CA . ALA B 1 3 ? 45.656 65.125 -37.469 1 29.91 3 ALA B CA 1
ATOM 2326 C C . ALA B 1 3 ? 44.625 64.938 -36.344 1 29.91 3 ALA B C 1
ATOM 2328 O O . ALA B 1 3 ? 44.938 65.125 -35.188 1 29.91 3 ALA B O 1
ATOM 2329 N N . ARG B 1 4 ? 43.344 65.312 -36.594 1 32.59 4 ARG B N 1
ATOM 2330 C CA . ARG B 1 4 ? 42.156 65.125 -35.75 1 32.59 4 ARG B CA 1
ATOM 2331 C C . ARG B 1 4 ? 42 63.688 -35.344 1 32.59 4 ARG B C 1
ATOM 2333 O O . ARG B 1 4 ? 41.812 62.812 -36.188 1 32.59 4 ARG B O 1
ATOM 2340 N N . ILE B 1 5 ? 42.75 63.25 -34.344 1 32.81 5 ILE B N 1
ATOM 2341 C CA . ILE B 1 5 ? 42.594 61.906 -33.812 1 32.81 5 ILE B CA 1
ATOM 2342 C C . ILE B 1 5 ? 41.188 61.688 -33.312 1 32.81 5 ILE B C 1
ATOM 2344 O O . ILE B 1 5 ? 40.719 62.406 -32.406 1 32.81 5 ILE B O 1
ATOM 2348 N N . ALA B 1 6 ? 40.281 61.344 -34.188 1 33.06 6 ALA B N 1
ATOM 2349 C CA . ALA B 1 6 ? 38.906 60.938 -33.844 1 33.06 6 ALA B CA 1
ATOM 2350 C C . ALA B 1 6 ? 38.938 59.844 -32.781 1 33.06 6 ALA B C 1
ATOM 2352 O O . ALA B 1 6 ? 39.5 58.75 -33.031 1 33.06 6 ALA B O 1
ATOM 2353 N N . PHE B 1 7 ? 38.906 60.25 -31.516 1 33.5 7 PHE B N 1
ATOM 2354 C CA . PHE B 1 7 ? 38.719 59.312 -30.406 1 33.5 7 PHE B CA 1
ATOM 2355 C C . PHE B 1 7 ? 37.438 58.5 -30.562 1 33.5 7 PHE B C 1
ATOM 2357 O O . PHE B 1 7 ? 36.344 59.062 -30.547 1 33.5 7 PHE B O 1
ATOM 2364 N N . LEU B 1 8 ? 37.5 57.438 -31.344 1 33.34 8 LEU B N 1
ATOM 2365 C CA . LEU B 1 8 ? 36.406 56.438 -31.359 1 33.34 8 LEU B CA 1
ATOM 2366 C C . LEU B 1 8 ? 36.094 55.969 -29.938 1 33.34 8 LEU B C 1
ATOM 2368 O O . LEU B 1 8 ? 36.938 55.312 -29.312 1 33.34 8 LEU B O 1
ATOM 2372 N N . LEU B 1 9 ? 35.344 56.781 -29.25 1 31.77 9 LEU B N 1
ATOM 2373 C CA . LEU B 1 9 ? 34.781 56.281 -28 1 31.77 9 LEU B CA 1
ATOM 2374 C C . LEU B 1 9 ? 34 55 -28.219 1 31.77 9 LEU B C 1
ATOM 2376 O O . LEU B 1 9 ? 33 54.969 -28.938 1 31.77 9 LEU B O 1
ATOM 2380 N N . TRP B 1 10 ? 34.781 53.906 -28.297 1 36.97 10 TRP B N 1
ATOM 2381 C CA . TRP B 1 10 ? 34.156 52.594 -28.219 1 36.97 10 TRP B CA 1
ATOM 238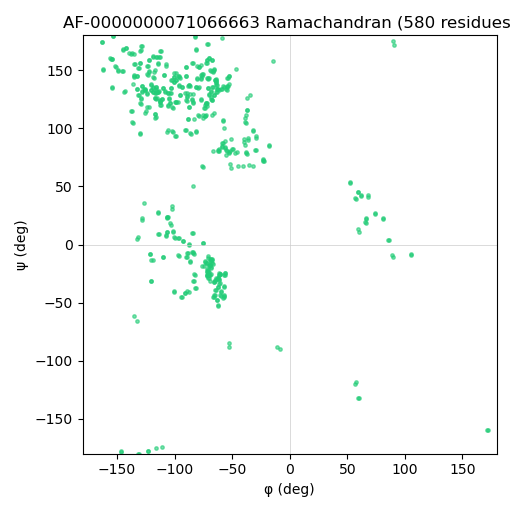2 C C . TRP B 1 10 ? 33.219 52.531 -27 1 36.97 10 TRP B C 1
ATOM 2384 O O . TRP B 1 10 ? 33.656 52.594 -25.859 1 36.97 10 TRP B O 1
ATOM 2394 N N . LEU B 1 11 ? 32 53.062 -27.203 1 33.72 11 LEU B N 1
ATOM 2395 C CA . LEU B 1 11 ? 30.969 52.781 -26.219 1 33.72 11 LEU B CA 1
ATOM 2396 C C . LEU B 1 11 ? 30.859 51.281 -25.969 1 33.72 11 LEU B C 1
ATOM 2398 O O . LEU B 1 11 ? 30.391 50.531 -26.844 1 33.72 11 LEU B O 1
ATOM 2402 N N . ILE B 1 12 ? 31.859 50.719 -25.344 1 37.84 12 ILE B N 1
ATOM 2403 C CA . ILE B 1 12 ? 31.625 49.406 -24.797 1 37.84 12 ILE B CA 1
ATOM 2404 C C . ILE B 1 12 ? 30.312 49.375 -24.031 1 37.84 12 ILE B C 1
ATOM 2406 O O . ILE B 1 12 ? 30.156 50.031 -23 1 37.84 12 ILE B O 1
ATOM 2410 N N . GLY B 1 13 ? 29.219 49.281 -24.844 1 35.38 13 GLY B N 1
ATOM 2411 C CA . GLY B 1 13 ? 27.969 48.906 -24.188 1 35.38 13 GLY B CA 1
ATOM 2412 C C . GLY B 1 13 ? 28.156 47.844 -23.094 1 35.38 13 GLY B C 1
ATOM 2413 O O . GLY B 1 13 ? 28.609 46.75 -23.375 1 35.38 13 GLY B O 1
ATOM 2414 N N . LEU B 1 14 ? 28.469 48.344 -21.938 1 34.94 14 LEU B N 1
ATOM 2415 C CA . LEU B 1 14 ? 28.328 47.469 -20.781 1 34.94 14 LEU B CA 1
ATOM 2416 C C . LEU B 1 14 ? 27.016 46.719 -20.828 1 34.94 14 LEU B C 1
ATOM 2418 O O . LEU B 1 14 ? 25.938 47.312 -20.656 1 34.94 14 LEU B O 1
ATOM 2422 N N . PHE B 1 15 ? 26.891 45.781 -21.844 1 38.19 15 PHE B N 1
ATOM 2423 C CA . PHE B 1 15 ? 25.797 44.844 -21.578 1 38.19 15 PHE B CA 1
ATOM 2424 C C . PHE B 1 15 ? 25.75 44.469 -20.094 1 38.19 15 PHE B C 1
ATOM 2426 O O . PHE B 1 15 ? 26.734 44 -19.531 1 38.19 15 PHE B O 1
ATOM 2433 N N . GLY B 1 16 ? 24.969 45.281 -19.391 1 34.34 16 GLY B N 1
ATOM 2434 C CA . GLY B 1 16 ? 24.641 44.906 -18.016 1 34.34 16 GLY B CA 1
ATOM 2435 C C . GLY B 1 16 ? 24.438 43.406 -17.828 1 34.34 16 GLY B C 1
ATOM 2436 O O . GLY B 1 16 ? 24.188 42.688 -18.797 1 34.34 16 GLY B O 1
ATOM 2437 N N . PRO B 1 17 ? 25.219 42.906 -16.844 1 35.81 17 PRO B N 1
ATOM 2438 C CA . PRO B 1 17 ? 25.016 41.469 -16.609 1 35.81 17 PRO B CA 1
ATOM 2439 C C . PRO B 1 17 ? 23.547 41.062 -16.719 1 35.81 17 PRO B C 1
ATOM 2441 O O . PRO B 1 17 ? 22.656 41.844 -16.406 1 35.81 17 PRO B O 1
ATOM 2444 N N . GLU B 1 18 ? 23.234 40.312 -17.844 1 35.81 18 GLU B N 1
ATOM 2445 C CA . GLU B 1 18 ? 21.953 39.625 -17.859 1 35.81 18 GLU B CA 1
ATOM 2446 C C . GLU B 1 18 ? 21.531 39.188 -16.453 1 35.81 18 GLU B C 1
ATOM 2448 O O . GLU B 1 18 ? 22.312 38.562 -15.727 1 35.81 18 GLU B O 1
ATOM 2453 N N . VAL B 1 19 ? 20.672 39.969 -15.836 1 33.5 19 VAL B N 1
ATOM 2454 C CA . VAL B 1 19 ? 19.953 39.469 -14.656 1 33.5 19 VAL B CA 1
ATOM 2455 C C . VAL B 1 19 ? 19.594 38 -14.852 1 33.5 19 VAL B C 1
ATOM 2457 O O . VAL B 1 19 ? 18.828 37.656 -15.75 1 33.5 19 VAL B O 1
ATOM 2460 N N . GLN B 1 20 ? 20.594 37.156 -14.641 1 31.3 20 GLN B N 1
ATOM 2461 C CA . GLN B 1 20 ? 20.141 35.781 -14.508 1 31.3 20 GLN B CA 1
ATOM 2462 C C . GLN B 1 20 ? 18.812 35.719 -13.781 1 31.3 20 GLN B C 1
ATOM 2464 O O . GLN B 1 20 ? 18.672 36.219 -12.664 1 31.3 20 GLN B O 1
ATOM 2469 N N . SER B 1 21 ? 17.75 35.781 -14.547 1 33.03 21 SER B N 1
ATOM 2470 C CA . SER B 1 21 ? 16.484 35.438 -13.922 1 33.03 21 SER B CA 1
ATOM 2471 C C . SER B 1 21 ? 16.688 34.438 -12.797 1 33.03 21 SER B C 1
ATOM 2473 O O . SER B 1 21 ? 17.359 33.406 -12.984 1 33.03 21 SER B O 1
ATOM 2475 N N . ALA B 1 22 ? 16.828 34.938 -11.609 1 31.45 22 ALA B N 1
ATOM 2476 C CA . ALA B 1 22 ? 16.703 34.031 -10.469 1 31.45 22 ALA B CA 1
ATOM 2477 C C . ALA B 1 22 ? 15.773 32.875 -10.797 1 31.45 22 ALA B C 1
ATOM 2479 O O . ALA B 1 22 ? 14.602 33.094 -11.141 1 31.45 22 ALA B O 1
ATOM 2480 N N . LYS B 1 23 ? 16.297 31.938 -11.453 1 35.88 23 LYS B N 1
ATOM 2481 C CA . LYS B 1 23 ? 15.57 30.672 -11.469 1 35.88 23 LYS B CA 1
ATOM 2482 C C . LYS B 1 23 ? 14.648 30.562 -10.258 1 35.88 23 LYS B C 1
ATOM 2484 O O . LYS B 1 23 ? 15.102 30.578 -9.117 1 35.88 23 LYS B O 1
ATOM 2489 N N . GLU B 1 24 ? 13.562 31.25 -10.172 1 35.62 24 GLU B N 1
ATOM 2490 C CA . GLU B 1 24 ? 12.562 30.969 -9.156 1 35.62 24 GLU B CA 1
ATOM 2491 C C . GLU B 1 24 ? 12.758 29.578 -8.57 1 35.62 24 GLU B C 1
ATOM 2493 O O . GLU B 1 24 ? 12.688 28.578 -9.289 1 35.62 24 GLU B O 1
ATOM 2498 N N . ASP B 1 25 ? 13.508 29.25 -7.645 1 42.94 25 ASP B N 1
ATOM 2499 C CA . ASP B 1 25 ? 13.852 28.016 -6.941 1 42.94 25 ASP B CA 1
ATOM 2500 C C . ASP B 1 25 ? 12.633 27.109 -6.812 1 42.94 25 ASP B C 1
ATOM 2502 O O . ASP B 1 25 ? 11.648 27.469 -6.168 1 42.94 25 ASP B O 1
ATOM 2506 N N . GLU B 1 26 ? 12.047 26.5 -7.805 1 50.88 26 GLU B N 1
ATOM 2507 C CA . GLU B 1 26 ? 10.969 25.531 -7.891 1 50.88 26 GLU B CA 1
ATOM 2508 C C . GLU B 1 26 ? 10.828 24.75 -6.586 1 50.88 26 GLU B C 1
ATOM 2510 O O . GLU B 1 26 ? 11.711 23.969 -6.227 1 50.88 26 GLU B O 1
ATOM 2515 N N . ILE B 1 27 ? 10.336 25.359 -5.562 1 55.56 27 ILE B N 1
ATOM 2516 C CA . ILE B 1 27 ? 10.125 24.719 -4.266 1 55.56 27 ILE B CA 1
ATOM 2517 C C . ILE B 1 27 ? 9.664 23.281 -4.461 1 55.56 27 ILE B C 1
ATOM 2519 O O . ILE B 1 27 ? 8.703 23.031 -5.188 1 55.56 27 ILE B O 1
ATOM 2523 N N . GLU B 1 28 ? 10.406 22.266 -4.059 1 78.38 28 GLU B N 1
ATOM 2524 C CA . GLU B 1 28 ? 10.211 20.828 -4.055 1 78.38 28 GLU B CA 1
ATOM 2525 C C . GLU B 1 28 ? 9.102 20.422 -3.088 1 78.38 28 GLU B C 1
ATOM 2527 O O . GLU B 1 28 ? 8.945 21.031 -2.025 1 78.38 28 GLU B O 1
ATOM 2532 N N . CYS B 1 29 ? 7.992 19.953 -3.453 1 88.69 29 CYS B N 1
ATOM 2533 C CA . CYS B 1 29 ? 6.941 19.391 -2.605 1 88.69 29 CYS B CA 1
ATOM 2534 C C . CYS B 1 29 ? 7.004 17.875 -2.59 1 88.69 29 CYS B C 1
ATOM 2536 O O . CYS B 1 29 ? 7.449 17.25 -3.561 1 88.69 29 CYS B O 1
ATOM 2538 N N . GLY B 1 30 ? 6.602 17.391 -1.418 1 90.12 30 GLY B N 1
ATOM 2539 C CA . GLY B 1 30 ? 6.434 15.953 -1.303 1 90.12 30 GLY B CA 1
ATOM 2540 C C . GLY B 1 30 ? 7.707 15.188 -1.584 1 90.12 30 GLY B C 1
ATOM 2541 O O . GLY B 1 30 ? 7.699 14.219 -2.346 1 90.12 30 GLY B O 1
ATOM 2542 N N . ALA B 1 31 ? 8.766 15.656 -1.022 1 84.12 31 ALA B N 1
ATOM 2543 C CA . ALA B 1 31 ? 10.055 15.031 -1.275 1 84.12 31 ALA B CA 1
ATOM 2544 C C . ALA B 1 31 ? 10.008 13.539 -0.97 1 84.12 31 ALA B C 1
ATOM 2546 O O . ALA B 1 31 ? 9.398 13.117 0.017 1 84.12 31 ALA B O 1
ATOM 2547 N N . PHE B 1 32 ? 10.648 12.852 -1.972 1 86.25 32 PHE B N 1
ATOM 2548 C CA . PHE B 1 32 ? 10.703 11.398 -1.888 1 86.25 32 PHE B CA 1
ATOM 2549 C C . PHE B 1 32 ? 12.141 10.93 -1.697 1 86.25 32 PHE B C 1
ATOM 2551 O O . PHE B 1 32 ? 13.062 11.461 -2.32 1 86.25 32 PHE B O 1
ATOM 2558 N N . ASP B 1 33 ? 12.312 10.062 -0.72 1 87.75 33 ASP B N 1
ATOM 2559 C CA . ASP B 1 33 ? 13.562 9.359 -0.493 1 87.75 33 ASP B CA 1
ATOM 2560 C C . ASP B 1 33 ? 13.359 7.848 -0.537 1 87.75 33 ASP B C 1
ATOM 2562 O O . ASP B 1 33 ? 12.633 7.289 0.284 1 87.75 33 ASP B O 1
ATOM 2566 N N . GLU B 1 34 ? 14.031 7.176 -1.488 1 87.25 34 GLU B N 1
ATOM 2567 C CA . GLU B 1 34 ? 13.859 5.738 -1.674 1 87.25 34 GLU B CA 1
ATOM 2568 C C . GLU B 1 34 ? 14.266 4.969 -0.42 1 87.25 34 GLU B C 1
ATOM 2570 O O . GLU B 1 34 ? 13.773 3.861 -0.179 1 87.25 34 GLU B O 1
ATOM 2575 N N . ASN B 1 35 ? 15.141 5.559 0.397 1 88.31 35 ASN B N 1
ATOM 2576 C CA . ASN B 1 35 ? 15.523 4.918 1.652 1 88.31 35 ASN B CA 1
ATOM 2577 C C . ASN B 1 35 ? 14.328 4.754 2.584 1 88.31 35 ASN B C 1
ATOM 2579 O O . ASN B 1 35 ? 14.258 3.795 3.354 1 88.31 35 ASN B O 1
ATOM 2583 N N . HIS B 1 36 ? 13.367 5.66 2.441 1 88.56 36 HIS B N 1
ATOM 2584 C CA . HIS B 1 36 ? 12.195 5.605 3.311 1 88.56 36 HIS B CA 1
ATOM 2585 C C . HIS B 1 36 ? 11.305 4.422 2.957 1 88.56 36 HIS B C 1
ATOM 2587 O O . HIS B 1 36 ? 10.539 3.941 3.797 1 88.56 36 HIS B O 1
ATOM 2593 N N . MET B 1 37 ? 11.414 3.916 1.77 1 86.88 37 MET B N 1
ATOM 2594 C CA . MET B 1 37 ? 10.625 2.768 1.335 1 86.88 37 MET B CA 1
ATOM 2595 C C . MET B 1 37 ? 11.07 1.499 2.055 1 86.88 37 MET B C 1
ATOM 2597 O O . MET B 1 37 ? 10.344 0.506 2.082 1 86.88 37 MET B O 1
ATOM 2601 N N . LEU B 1 38 ? 12.266 1.553 2.615 1 84.56 38 LEU B N 1
ATOM 2602 C CA . LEU B 1 38 ? 12.781 0.403 3.348 1 84.56 38 LEU B CA 1
ATOM 2603 C C . LEU B 1 38 ? 12.266 0.394 4.781 1 84.56 38 LEU B C 1
ATOM 2605 O O . LEU B 1 38 ? 12.508 -0.556 5.531 1 84.56 38 LEU B O 1
ATOM 2609 N N . ASN B 1 39 ? 11.586 1.453 5.145 1 82.44 39 ASN B N 1
ATOM 2610 C CA . ASN B 1 39 ? 11 1.551 6.477 1 82.44 39 ASN B CA 1
ATOM 2611 C C . ASN B 1 39 ? 9.5 1.283 6.449 1 82.44 39 ASN B C 1
ATOM 2613 O O . ASN B 1 39 ? 8.711 2.178 6.145 1 82.44 39 ASN B O 1
ATOM 2617 N N . GLN B 1 40 ? 9.117 0.051 6.777 1 79.81 40 GLN B N 1
ATOM 2618 C CA . GLN B 1 40 ? 7.699 -0.292 6.832 1 79.81 40 GLN B CA 1
ATOM 2619 C C . GLN B 1 40 ? 7.227 -0.437 8.273 1 79.81 40 GLN B C 1
ATOM 2621 O O . GLN B 1 40 ? 6.23 -1.113 8.547 1 79.81 40 GLN B O 1
ATOM 2626 N N . GLY B 1 41 ? 7.965 0.229 9.164 1 82.88 41 GLY B N 1
ATOM 2627 C CA . GLY B 1 41 ? 7.578 0.231 10.562 1 82.88 41 GLY B CA 1
ATOM 2628 C C . GLY B 1 41 ? 6.504 1.255 10.883 1 82.88 41 GLY B C 1
ATOM 2629 O O . GLY B 1 41 ? 6.113 2.043 10.023 1 82.88 41 GLY B O 1
ATOM 2630 N N . THR B 1 42 ? 6.129 1.262 12.148 1 87.94 42 THR B N 1
ATOM 2631 C CA . THR B 1 42 ? 5.035 2.107 12.609 1 87.94 42 THR B CA 1
ATOM 2632 C C . THR B 1 42 ? 5.523 3.523 12.891 1 87.94 42 THR B C 1
ATOM 2634 O O . THR B 1 42 ? 4.742 4.477 12.859 1 87.94 42 THR B O 1
ATOM 2637 N N . PHE B 1 43 ? 6.816 3.658 13.203 1 90.62 43 PHE B N 1
ATOM 2638 C CA . PHE B 1 43 ? 7.367 4.969 13.531 1 90.62 43 PHE B CA 1
ATOM 2639 C C . PHE B 1 43 ? 8.008 5.609 12.305 1 90.62 43 PHE B C 1
ATOM 2641 O O . PHE B 1 43 ? 8.773 4.957 11.586 1 90.62 43 PHE B O 1
ATOM 2648 N N . ALA B 1 44 ? 7.609 6.812 12.055 1 91.94 44 ALA B N 1
ATOM 2649 C CA . ALA B 1 44 ? 8.258 7.586 11 1 91.94 44 ALA B CA 1
ATOM 2650 C C . ALA B 1 44 ? 9.57 8.195 11.492 1 91.94 44 ALA B C 1
ATOM 2652 O O . ALA B 1 44 ? 9.664 8.625 12.641 1 91.94 44 ALA B O 1
ATOM 2653 N N . VAL B 1 45 ? 10.555 8.242 10.656 1 90.56 45 VAL B N 1
ATOM 2654 C CA . VAL B 1 45 ? 11.781 8.961 11 1 90.56 45 VAL B CA 1
ATOM 2655 C C . VAL B 1 45 ? 11.586 10.453 10.75 1 90.56 45 VAL B C 1
ATOM 2657 O O . VAL B 1 45 ? 10.648 10.859 10.062 1 90.56 45 VAL B O 1
ATOM 2660 N N . PRO B 1 46 ? 12.445 11.328 11.195 1 90.25 46 PRO B N 1
ATOM 2661 C CA . PRO B 1 46 ? 12.227 12.773 11.156 1 90.25 46 PRO B CA 1
ATOM 2662 C C . PRO B 1 46 ? 12.055 13.305 9.734 1 90.25 46 PRO B C 1
ATOM 2664 O O . PRO B 1 46 ? 11.352 14.297 9.516 1 90.25 46 PRO B O 1
ATOM 2667 N N . THR B 1 47 ? 12.609 12.602 8.734 1 91.75 47 THR B N 1
ATOM 2668 C CA . THR B 1 47 ? 12.586 13.102 7.371 1 91.75 47 THR B CA 1
ATOM 2669 C C . THR B 1 47 ? 11.422 12.492 6.59 1 91.75 47 THR B C 1
ATOM 2671 O O . THR B 1 47 ? 11.297 12.711 5.383 1 91.75 47 THR B O 1
ATOM 2674 N N . GLU B 1 48 ? 10.586 11.734 7.289 1 93.56 48 GLU B N 1
ATOM 2675 C CA . GLU B 1 48 ? 9.383 11.188 6.676 1 93.56 48 GLU B CA 1
ATOM 2676 C C . GLU B 1 48 ? 8.148 12.008 7.051 1 93.56 48 GLU B C 1
ATOM 2678 O O . GLU B 1 48 ? 8.031 12.484 8.18 1 93.56 48 GLU B O 1
ATOM 2683 N N . HIS B 1 49 ? 7.309 12.188 6.074 1 95.69 49 HIS B N 1
ATOM 2684 C CA . HIS B 1 49 ? 6.035 12.875 6.273 1 95.69 49 HIS B CA 1
ATOM 2685 C C . HIS B 1 49 ? 6.238 14.227 6.949 1 95.69 49 HIS B C 1
ATOM 2687 O O . HIS B 1 49 ? 5.578 14.539 7.945 1 95.69 49 HIS B O 1
ATOM 2693 N N . GLN B 1 50 ? 7.102 15.023 6.363 1 94.06 50 GLN B N 1
ATOM 2694 C CA . GLN B 1 50 ? 7.605 16.281 6.895 1 94.06 50 GLN B CA 1
ATOM 2695 C C . GLN B 1 50 ? 6.559 17.391 6.773 1 94.06 50 GLN B C 1
ATOM 2697 O O . GLN B 1 50 ? 6.785 18.516 7.211 1 94.06 50 GLN B O 1
ATOM 2702 N N . TRP B 1 51 ? 5.449 17.078 6.285 1 97.25 51 TRP B N 1
ATOM 2703 C CA . TRP B 1 51 ? 4.398 18.062 6.059 1 97.25 51 TRP B CA 1
ATOM 2704 C C . TRP B 1 51 ? 3.395 18.062 7.207 1 97.25 51 TRP B C 1
ATOM 2706 O O . TRP B 1 51 ? 2.512 18.922 7.27 1 97.25 51 TRP B O 1
ATOM 2716 N N . VAL B 1 52 ? 3.486 17.109 8.102 1 97.81 52 VAL B N 1
ATOM 2717 C CA . VAL B 1 52 ? 2.578 17.047 9.242 1 97.81 52 VAL B CA 1
ATOM 2718 C C . VAL B 1 52 ? 2.818 18.25 10.156 1 97.81 52 VAL B C 1
ATOM 2720 O O . VAL B 1 52 ? 3.957 18.531 10.531 1 97.81 52 VAL B O 1
ATOM 2723 N N . ALA B 1 53 ? 1.755 18.922 10.461 1 97.44 53 ALA B N 1
ATOM 2724 C CA . ALA B 1 53 ? 1.802 20.094 11.336 1 97.44 53 ALA B CA 1
ATOM 2725 C C . ALA B 1 53 ? 0.936 19.891 12.57 1 97.44 53 ALA B C 1
ATOM 2727 O O . ALA B 1 53 ? -0.219 19.469 12.469 1 97.44 53 ALA B O 1
ATOM 2728 N N . ARG B 1 54 ? 1.502 20.203 13.711 1 95.94 54 ARG B N 1
ATOM 2729 C CA . ARG B 1 54 ? 0.708 20.172 14.93 1 95.94 54 ARG B CA 1
ATOM 2730 C C . ARG B 1 54 ? 0.034 21.516 15.188 1 95.94 54 ARG B C 1
ATOM 2732 O O . ARG B 1 54 ? 0.692 22.562 15.172 1 95.94 54 ARG B O 1
ATOM 2739 N N . ILE B 1 55 ? -1.252 21.469 15.391 1 94.75 55 ILE B N 1
ATOM 2740 C CA . ILE B 1 55 ? -1.995 22.688 15.711 1 94.75 55 ILE B CA 1
ATOM 2741 C C . ILE B 1 55 ? -2.035 22.875 17.234 1 94.75 55 ILE B C 1
ATOM 2743 O O . ILE B 1 55 ? -2.355 21.953 17.969 1 94.75 55 ILE B O 1
ATOM 2747 N N . VAL B 1 56 ? -1.696 24.047 17.609 1 90.94 56 VAL B N 1
ATOM 2748 C CA . VAL B 1 56 ? -1.642 24.344 19.031 1 90.94 56 VAL B CA 1
ATOM 2749 C C . VAL B 1 56 ? -2.529 25.547 19.359 1 90.94 56 VAL B C 1
ATOM 2751 O O . VAL B 1 56 ? -2.533 26.531 18.625 1 90.94 56 VAL B O 1
ATOM 2754 N N . TYR B 1 57 ? -3.359 25.312 20.375 1 87.62 57 TYR B N 1
ATOM 2755 C CA . TYR B 1 57 ? -4.184 26.406 20.875 1 87.62 57 TYR B CA 1
ATOM 2756 C C . TYR B 1 57 ? -3.582 27 22.141 1 87.62 57 TYR B C 1
ATOM 2758 O O . TYR B 1 57 ? -3.17 26.281 23.047 1 87.62 57 TYR B O 1
ATOM 2766 N N . GLY B 1 58 ? -3.697 28.25 22.297 1 76.06 58 GLY B N 1
ATOM 2767 C CA . GLY B 1 58 ? -3.264 28.984 23.469 1 76.06 58 GLY B CA 1
ATOM 2768 C C . GLY B 1 58 ? -1.836 29.484 23.359 1 76.06 58 GLY B C 1
ATOM 2769 O O . GLY B 1 58 ? -1.18 29.297 22.344 1 76.06 58 GLY B O 1
ATOM 2770 N N . LYS B 1 59 ? -1.354 30.344 24.312 1 56.69 59 LYS B N 1
ATOM 2771 C CA . LYS B 1 59 ? -0.07 31.031 24.328 1 56.69 59 LYS B CA 1
ATOM 2772 C C . LYS B 1 59 ? 1.091 30.047 24.281 1 56.69 59 LYS B C 1
ATOM 2774 O O . LYS B 1 59 ? 1.137 29.094 25.062 1 56.69 59 LYS B O 1
ATOM 2779 N N . GLY B 1 60 ? 1.556 29.547 23.125 1 44.5 60 GLY B N 1
ATOM 2780 C CA . GLY B 1 60 ? 2.652 28.75 22.594 1 44.5 60 GLY B CA 1
ATOM 2781 C C . GLY B 1 60 ? 3.768 28.531 23.594 1 44.5 60 GLY B C 1
ATOM 2782 O O . GLY B 1 60 ? 3.947 27.422 24.094 1 44.5 60 GLY B O 1
ATOM 2783 N N . PHE B 1 61 ? 4.809 29.5 23.672 1 40.5 61 PHE B N 1
ATOM 2784 C CA . PHE B 1 61 ? 6.109 29.375 24.328 1 40.5 61 PHE B CA 1
ATOM 2785 C C . PHE B 1 61 ? 5.961 28.938 25.781 1 40.5 61 PHE B C 1
ATOM 2787 O O . PHE B 1 61 ? 6.621 28 26.219 1 40.5 61 PHE B O 1
ATOM 2794 N N . GLU B 1 62 ? 5.805 29.906 26.609 1 43.72 62 GLU B N 1
ATOM 2795 C CA . GLU B 1 62 ? 6.039 29.938 28.047 1 43.72 62 GLU B CA 1
ATOM 2796 C C . GLU B 1 62 ? 5.023 29.078 28.781 1 43.72 62 GLU B C 1
ATOM 2798 O O . GLU B 1 62 ? 5.215 28.766 29.969 1 43.72 62 GLU B O 1
ATOM 2803 N N . GLY B 1 63 ? 3.684 28.922 28.266 1 44.41 63 GLY B N 1
ATOM 2804 C CA . GLY B 1 63 ? 2.646 28.344 29.094 1 44.41 63 GLY B CA 1
ATOM 2805 C C . GLY B 1 63 ? 2.199 26.969 28.625 1 44.41 63 GLY B C 1
ATOM 2806 O O . GLY B 1 63 ? 2.777 26.406 27.703 1 44.41 63 GLY B O 1
ATOM 2807 N N . LYS B 1 64 ? 1.006 26.281 29.328 1 53.31 64 LYS B N 1
ATOM 2808 C CA . LYS B 1 64 ? 0.406 24.953 29.234 1 53.31 64 LYS B CA 1
ATOM 2809 C C . LYS B 1 64 ? -0.15 24.703 27.828 1 53.31 64 LYS B C 1
ATOM 2811 O O . LYS B 1 64 ? -1.092 25.375 27.406 1 53.31 64 LYS B O 1
ATOM 2816 N N . ILE B 1 65 ? 0.65 24.312 26.797 1 54.16 65 ILE B N 1
ATOM 2817 C CA . ILE B 1 65 ? 0.159 23.828 25.516 1 54.16 65 ILE B CA 1
ATOM 2818 C C . ILE B 1 65 ? -1.081 22.969 25.719 1 54.16 65 ILE B C 1
ATOM 2820 O O . ILE B 1 65 ? -1.048 22 26.484 1 54.16 65 ILE B O 1
ATOM 2824 N N . ARG B 1 66 ? -2.264 23.656 25.359 1 61.47 66 ARG B N 1
ATOM 2825 C CA . ARG B 1 66 ? -3.449 22.797 25.344 1 61.47 66 ARG B CA 1
ATOM 2826 C C . ARG B 1 66 ? -3.535 22 24.047 1 61.47 66 ARG B C 1
ATOM 2828 O O . ARG B 1 66 ? -3.688 22.578 22.969 1 61.47 66 ARG B O 1
ATOM 2835 N N . ASP B 1 67 ? -3.086 20.828 24.109 1 70 67 ASP B N 1
ATOM 2836 C CA . ASP B 1 67 ? -3.207 19.875 23.016 1 70 67 ASP B CA 1
ATOM 2837 C C . ASP B 1 67 ? -4.672 19.656 22.641 1 70 67 ASP B C 1
ATOM 2839 O O . ASP B 1 67 ? -5.457 19.141 23.438 1 70 67 ASP B O 1
ATOM 2843 N N . ASN B 1 68 ? -5.043 20.219 21.469 1 77.56 68 ASN B N 1
ATOM 2844 C CA . ASN B 1 68 ? -6.434 20.078 21.062 1 77.56 68 ASN B CA 1
ATOM 2845 C C . ASN B 1 68 ? -6.625 18.859 20.172 1 77.56 68 ASN B C 1
ATOM 2847 O O . ASN B 1 68 ? -7.699 18.656 19.594 1 77.56 68 ASN B O 1
ATOM 2851 N N . GLY B 1 69 ? -5.57 18.109 19.969 1 88.38 69 GLY B N 1
ATOM 2852 C CA . GLY B 1 69 ? -5.695 16.859 19.234 1 88.38 69 GLY B CA 1
ATOM 2853 C C . GLY B 1 69 ? -5.883 17.062 17.75 1 88.38 69 GLY B C 1
ATOM 2854 O O . GLY B 1 69 ? -6.527 16.25 17.078 1 88.38 69 GLY B O 1
ATOM 2855 N N . CYS B 1 70 ? -5.348 18.25 17.234 1 93.69 70 CYS B N 1
ATOM 2856 C CA . CYS B 1 70 ? -5.539 18.547 15.828 1 93.69 70 CYS B CA 1
ATOM 2857 C C . CYS B 1 70 ? -4.199 18.641 15.109 1 93.69 70 CYS B C 1
ATOM 2859 O O . CYS B 1 70 ? -3.211 19.109 15.68 1 93.69 70 CYS B O 1
ATOM 2861 N N . LEU B 1 71 ? -4.254 18.188 13.953 1 97.25 71 LEU B N 1
ATOM 2862 C CA . LEU B 1 71 ? -3.137 18.328 13.023 1 97.25 71 LEU B CA 1
ATOM 2863 C C . LEU B 1 71 ? -3.555 19.125 11.789 1 97.25 71 LEU B C 1
ATOM 2865 O O . LEU B 1 71 ? -4.746 19.344 11.562 1 97.25 71 LEU B O 1
ATOM 2869 N N . GLY B 1 72 ? -2.541 19.609 11.133 1 98.19 72 GLY B N 1
ATOM 2870 C CA . GLY B 1 72 ? -2.672 20.156 9.789 1 98.19 72 GLY B CA 1
ATOM 2871 C C . GLY B 1 72 ? -1.64 19.609 8.82 1 98.19 72 GLY B C 1
ATOM 2872 O O . GLY B 1 72 ? -0.844 18.734 9.18 1 98.19 72 GLY B O 1
ATOM 2873 N N . VAL B 1 73 ? -1.764 20.109 7.613 1 98.5 73 VAL B N 1
ATOM 2874 C CA . VAL B 1 73 ? -0.854 19.672 6.562 1 98.5 73 VAL B CA 1
ATOM 2875 C C . VAL B 1 73 ? -0.253 20.891 5.859 1 98.5 73 VAL B C 1
ATOM 2877 O O . VAL B 1 73 ? -0.982 21.719 5.309 1 98.5 73 VAL B O 1
ATOM 2880 N N . LEU B 1 74 ? 1.068 20.953 5.914 1 97.81 74 LEU B N 1
ATOM 2881 C CA . LEU B 1 74 ? 1.774 22.031 5.215 1 97.81 74 LEU B CA 1
ATOM 2882 C C . LEU B 1 74 ? 1.735 21.812 3.707 1 97.81 74 LEU B C 1
ATOM 2884 O O . LEU B 1 74 ? 2.209 20.781 3.211 1 97.81 74 LEU B O 1
ATOM 2888 N N . VAL B 1 75 ? 1.175 22.797 2.979 1 96.5 75 VAL B N 1
ATOM 2889 C CA . VAL B 1 75 ? 1.028 22.594 1.541 1 96.5 75 VAL B CA 1
ATOM 2890 C C . VAL B 1 75 ? 1.773 23.688 0.784 1 96.5 75 VAL B C 1
ATOM 2892 O O . VAL B 1 75 ? 1.848 23.672 -0.447 1 96.5 75 VAL B O 1
ATOM 2895 N N . SER B 1 76 ? 2.266 24.672 1.407 1 95.06 76 SER B N 1
ATOM 2896 C CA . SER B 1 76 ? 3.209 25.688 0.954 1 95.06 76 SER B CA 1
ATOM 2897 C C . SER B 1 76 ? 4.008 26.266 2.119 1 95.06 76 SER B C 1
ATOM 2899 O O . SER B 1 76 ? 3.783 25.891 3.273 1 95.06 76 SER B O 1
ATOM 2901 N N . LYS B 1 77 ? 4.895 27.188 1.824 1 94.62 77 LYS B N 1
ATOM 2902 C CA . LYS B 1 77 ? 5.676 27.781 2.906 1 94.62 77 LYS B CA 1
ATOM 2903 C C . LYS B 1 77 ? 4.789 28.625 3.824 1 94.62 77 LYS B C 1
ATOM 2905 O O . LYS B 1 77 ? 5.184 28.953 4.945 1 94.62 77 LYS B O 1
ATOM 2910 N N . ARG B 1 78 ? 3.572 28.906 3.387 1 95.69 78 ARG B N 1
ATOM 2911 C CA . ARG B 1 78 ? 2.77 29.859 4.148 1 95.69 78 ARG B CA 1
ATOM 2912 C C . ARG B 1 78 ? 1.36 29.328 4.379 1 95.69 78 ARG B C 1
ATOM 2914 O O . ARG B 1 78 ? 0.487 30.062 4.855 1 95.69 78 ARG B O 1
ATOM 2921 N N . THR B 1 79 ? 1.116 28.094 3.971 1 97.19 79 THR B N 1
ATOM 2922 C CA . THR B 1 79 ? -0.257 27.609 4.023 1 97.19 79 THR B CA 1
ATOM 2923 C C . THR B 1 79 ? -0.315 26.219 4.664 1 97.19 79 THR B C 1
ATOM 2925 O O . THR B 1 79 ? 0.474 25.344 4.316 1 97.19 79 THR B O 1
ATOM 2928 N N . VAL B 1 80 ? -1.243 26.078 5.559 1 97.81 80 VAL B N 1
ATOM 2929 C CA . VAL B 1 80 ? -1.551 24.797 6.188 1 97.81 80 VAL B CA 1
ATOM 2930 C C . VAL B 1 80 ? -3.035 24.484 6.023 1 97.81 80 VAL B C 1
ATOM 2932 O O . VAL B 1 80 ? -3.885 25.359 6.184 1 97.81 80 VAL B O 1
ATOM 2935 N N . LEU B 1 81 ? -3.371 23.266 5.637 1 98.38 81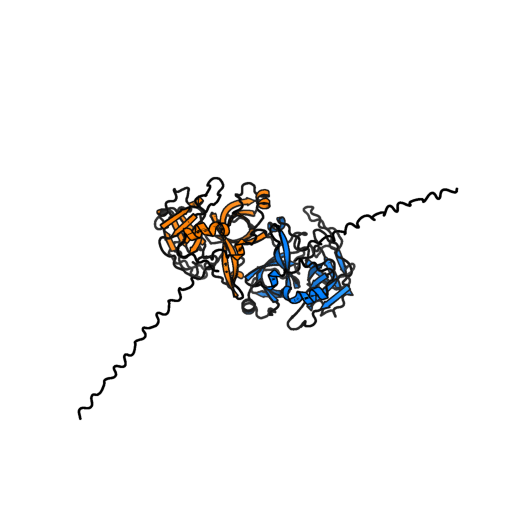 LEU B N 1
ATOM 2936 C CA . LEU B 1 81 ? -4.754 22.781 5.625 1 98.38 81 LEU B CA 1
ATOM 2937 C C . LEU B 1 81 ? -5.074 22.016 6.902 1 98.38 81 LEU B C 1
ATOM 2939 O O . LEU B 1 81 ? -4.238 21.266 7.406 1 98.38 81 LEU B O 1
ATOM 2943 N N . ALA B 1 82 ? -6.293 22.172 7.387 1 98.06 82 ALA B N 1
ATOM 2944 C CA . ALA B 1 82 ? -6.727 21.5 8.609 1 98.06 82 ALA B CA 1
ATOM 2945 C C . ALA B 1 82 ? -8.242 21.344 8.633 1 98.06 82 ALA B C 1
ATOM 2947 O O . ALA B 1 82 ? -8.961 22 7.875 1 98.06 82 ALA B O 1
ATOM 2948 N N . PRO B 1 83 ? -8.711 20.406 9.453 1 97 83 PRO B N 1
ATOM 2949 C CA . PRO B 1 83 ? -10.164 20.359 9.602 1 97 83 PRO B CA 1
ATOM 2950 C C . PRO B 1 83 ? -10.742 21.609 10.242 1 97 83 PRO B C 1
ATOM 2952 O O . PRO B 1 83 ? -10.195 22.109 11.227 1 97 83 PRO B O 1
ATOM 2955 N N . ALA B 1 84 ? -11.875 22.016 9.758 1 96.06 84 ALA B N 1
ATOM 2956 C CA . ALA B 1 84 ? -12.516 23.234 10.234 1 96.06 84 ALA B CA 1
ATOM 2957 C C . ALA B 1 84 ? -12.961 23.094 11.688 1 96.06 84 ALA B C 1
ATOM 2959 O O . ALA B 1 84 ? -12.938 24.062 12.445 1 96.06 84 ALA B O 1
ATOM 2960 N N . HIS B 1 85 ? -13.32 21.938 12.078 1 92.75 85 HIS B N 1
ATOM 2961 C CA . HIS B 1 85 ? -13.898 21.734 13.406 1 92.75 85 HIS B CA 1
ATOM 2962 C C . HIS B 1 85 ? -12.844 21.906 14.492 1 92.75 85 HIS B C 1
ATOM 2964 O O . HIS B 1 85 ? -13.18 22.016 15.672 1 92.75 85 HIS B O 1
ATOM 2970 N N . CYS B 1 86 ? -11.617 21.969 14.148 1 91.88 86 CYS B N 1
ATOM 2971 C CA . CYS B 1 86 ? -10.539 22.234 15.102 1 91.88 86 CYS B CA 1
ATOM 2972 C C . CYS B 1 86 ? -10.562 23.688 15.57 1 91.88 86 CYS B C 1
ATOM 2974 O O . CYS B 1 86 ? -9.961 24.016 16.594 1 91.88 86 CYS B O 1
ATOM 2976 N N . PHE B 1 87 ? -11.258 24.516 14.867 1 92.5 87 PHE B N 1
ATOM 2977 C CA . PHE B 1 87 ? -11.125 25.953 15.109 1 92.5 87 PHE B CA 1
ATOM 2978 C C . PHE B 1 87 ? -12.461 26.562 15.508 1 92.5 87 PHE B C 1
ATOM 2980 O O . PHE B 1 87 ? -12.508 27.609 16.156 1 92.5 87 PHE B O 1
ATOM 2987 N N . VAL B 1 88 ? -13.508 26.016 15 1 84.94 88 VAL B N 1
ATOM 2988 C CA . VAL B 1 88 ? -14.828 26.625 15.141 1 84.94 88 VAL B CA 1
ATOM 2989 C C . VAL B 1 88 ? -15.203 26.719 16.625 1 84.94 88 VAL B C 1
ATOM 2991 O O . VAL B 1 88 ? -15.828 27.688 17.047 1 84.94 88 VAL B O 1
ATOM 2994 N N . GLN B 1 89 ? -14.797 25.812 17.375 1 72.38 89 GLN B N 1
ATOM 2995 C CA . GLN B 1 89 ? -15.156 25.844 18.781 1 72.38 89 GLN B CA 1
ATOM 2996 C C . GLN B 1 89 ? -14.469 27 19.516 1 72.38 89 GLN B C 1
ATOM 2998 O O . GLN B 1 89 ? -14.867 27.375 20.609 1 72.38 89 GLN B O 1
ATOM 3003 N N . TYR B 1 90 ? -13.484 27.641 18.922 1 71 90 TYR B N 1
ATOM 3004 C CA . TYR B 1 90 ? -12.711 28.703 19.562 1 71 90 TYR B CA 1
ATOM 3005 C C . TYR B 1 90 ? -12.953 30.031 18.859 1 71 90 TYR B C 1
ATOM 3007 O O . TYR B 1 90 ? -12.086 30.922 18.875 1 71 90 TYR B O 1
ATOM 3015 N N . ASN B 1 91 ? -13.984 30.203 18.297 1 68.94 91 ASN B N 1
ATOM 3016 C CA . ASN B 1 91 ? -14.414 31.391 17.562 1 68.94 91 ASN B CA 1
ATOM 3017 C C . ASN B 1 91 ? -13.469 31.703 16.406 1 68.94 91 ASN B C 1
ATOM 3019 O O . ASN B 1 91 ? -13.398 32.844 15.945 1 68.94 91 ASN B O 1
ATOM 3023 N N . GLY B 1 92 ? -12.602 30.797 16.047 1 67.19 92 GLY B N 1
ATOM 3024 C CA . GLY B 1 92 ? -11.758 30.891 14.867 1 67.19 92 GLY B CA 1
ATOM 3025 C C . GLY B 1 92 ? -10.75 32 14.938 1 67.19 92 GLY B C 1
ATOM 3026 O O . GLY B 1 92 ? -10.336 32.562 13.914 1 67.19 92 GLY B O 1
ATOM 3027 N N . GLU B 1 93 ? -10.43 32.438 16.172 1 82.06 93 GLU B N 1
ATOM 3028 C CA . GLU B 1 93 ? -9.469 33.531 16.266 1 82.06 93 GLU B CA 1
ATOM 3029 C C . GLU B 1 93 ? -8.055 33.031 15.961 1 82.06 93 GLU B C 1
ATOM 3031 O O . GLU B 1 93 ? -7.445 32.344 16.766 1 82.06 93 GLU B O 1
ATOM 3036 N N . ALA B 1 94 ? -7.516 33.438 14.852 1 86.5 94 ALA B N 1
ATOM 3037 C CA . ALA B 1 94 ? -6.238 32.969 14.32 1 86.5 94 ALA B CA 1
ATOM 3038 C C . ALA B 1 94 ? -5.109 33.188 15.32 1 86.5 94 ALA B C 1
ATOM 3040 O O . ALA B 1 94 ? -4.234 32.344 15.477 1 86.5 94 ALA B O 1
ATOM 3041 N N . GLU B 1 95 ? -5.16 34.281 16.047 1 84.38 95 GLU B N 1
ATOM 3042 C CA . GLU B 1 95 ? -4.066 34.688 16.938 1 84.38 95 GLU B CA 1
ATOM 3043 C C . GLU B 1 95 ? -3.934 33.75 18.125 1 84.38 95 GLU B C 1
ATOM 3045 O O . GLU B 1 95 ? -2.893 33.688 18.781 1 84.38 95 GLU B O 1
ATOM 3050 N N . ALA B 1 96 ? -4.961 33.031 18.328 1 86.62 96 ALA B N 1
ATOM 3051 C CA . ALA B 1 96 ? -4.949 32.125 19.469 1 86.62 96 ALA B CA 1
ATOM 3052 C C . ALA B 1 96 ? -4.277 30.797 19.094 1 86.62 96 ALA B C 1
ATOM 3054 O O . ALA B 1 96 ? -4.031 29.953 19.969 1 86.62 96 ALA B O 1
ATOM 3055 N N . PHE B 1 97 ? -3.982 30.703 17.812 1 91.94 97 PHE B N 1
ATOM 3056 C CA . PHE B 1 97 ? -3.451 29.422 17.328 1 91.94 97 PHE B CA 1
ATOM 3057 C C . PHE B 1 97 ? -2.043 29.594 16.781 1 91.94 97 PHE B C 1
ATOM 3059 O O . PHE B 1 97 ? -1.688 30.672 16.281 1 91.94 97 PHE B O 1
ATOM 3066 N N . SER B 1 98 ? -1.251 28.547 16.922 1 93.69 98 SER B N 1
ATOM 3067 C CA . SER B 1 98 ? 0.036 28.406 16.25 1 93.69 98 SER B CA 1
ATOM 3068 C C . SER B 1 98 ? 0.207 27 15.664 1 93.69 98 SER B C 1
ATOM 3070 O O . SER B 1 98 ? -0.579 26.094 15.961 1 93.69 98 SER B O 1
ATOM 3072 N N . VAL B 1 99 ? 1.174 26.953 14.797 1 95.62 99 VAL B N 1
ATOM 3073 C CA . VAL B 1 99 ? 1.512 25.672 14.172 1 95.62 99 VAL B CA 1
ATOM 3074 C C . VAL B 1 99 ? 2.951 25.297 14.516 1 95.62 99 VAL B C 1
ATOM 3076 O O . VAL B 1 99 ? 3.848 26.141 14.477 1 95.62 99 VAL B O 1
ATOM 3079 N N . HIS B 1 100 ? 3.096 24.047 14.961 1 95.44 100 HIS B N 1
ATOM 3080 C CA . HIS B 1 100 ? 4.43 23.469 15.109 1 95.44 100 HIS B CA 1
ATOM 3081 C C . HIS B 1 100 ? 4.805 22.625 13.906 1 95.44 100 HIS B C 1
ATOM 3083 O O . HIS B 1 100 ? 4.086 21.688 13.555 1 95.44 100 HIS B O 1
ATOM 3089 N N . LEU B 1 101 ? 5.922 22.969 13.25 1 96.94 101 LEU B N 1
ATOM 3090 C CA . LEU B 1 101 ? 6.434 22.234 12.102 1 96.94 101 LEU B CA 1
ATOM 3091 C C . LEU B 1 101 ? 7.707 21.469 12.469 1 96.94 101 LEU B C 1
ATOM 3093 O O . LEU B 1 101 ? 8.508 21.953 13.273 1 96.94 101 LEU B O 1
ATOM 3097 N N . GLY B 1 102 ? 7.852 20.297 11.836 1 95.44 102 GLY B N 1
ATOM 3098 C CA . GLY B 1 102 ? 9.039 19.484 12.086 1 95.44 102 GLY B CA 1
ATOM 3099 C C . GLY B 1 102 ? 8.953 18.672 13.359 1 95.44 102 GLY B C 1
ATOM 3100 O O . GLY B 1 102 ? 9.977 18.297 13.93 1 95.44 102 GLY B O 1
ATOM 3101 N N . VAL B 1 103 ? 7.734 18.453 13.805 1 92.5 103 VAL B N 1
ATOM 3102 C CA . VAL B 1 103 ? 7.531 17.734 15.062 1 92.5 103 VAL B CA 1
ATOM 3103 C C . VAL B 1 103 ? 7.691 16.234 14.836 1 92.5 103 VAL B C 1
ATOM 3105 O O . VAL B 1 103 ? 6.895 15.625 14.125 1 92.5 103 VAL B O 1
ATOM 3108 N N . HIS B 1 104 ? 8.711 15.688 15.359 1 90.31 104 HIS B N 1
ATOM 3109 C CA . HIS B 1 104 ? 8.914 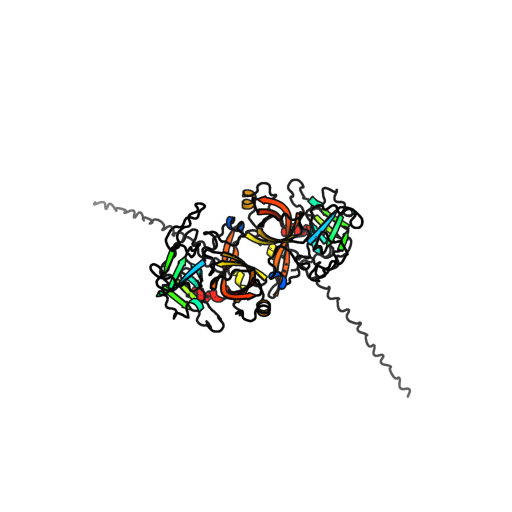14.242 15.359 1 90.31 104 HIS B CA 1
ATOM 3110 C C . HIS B 1 104 ? 8.539 13.633 16.703 1 90.31 104 HIS B C 1
ATOM 3112 O O . HIS B 1 104 ? 7.906 12.57 16.75 1 90.31 104 HIS B O 1
ATOM 3118 N N . ASN B 1 105 ? 8.875 14.281 17.719 1 88.94 105 ASN B N 1
ATOM 3119 C CA . ASN B 1 105 ? 8.508 14.023 19.109 1 88.94 105 ASN B CA 1
ATOM 3120 C C . ASN B 1 105 ? 7.699 15.18 19.688 1 88.94 105 ASN B C 1
ATOM 3122 O O . ASN B 1 105 ? 8.242 16.266 19.938 1 88.94 105 ASN B O 1
ATOM 3126 N N . LYS B 1 106 ? 6.426 14.898 19.969 1 88.69 106 LYS B N 1
ATOM 3127 C CA . LYS B 1 106 ? 5.547 16 20.344 1 88.69 106 LYS B CA 1
ATOM 3128 C C . LYS B 1 106 ? 5.844 16.5 21.75 1 88.69 106 LYS B C 1
ATOM 3130 O O . LYS B 1 106 ? 5.383 17.562 22.156 1 88.69 106 LYS B O 1
ATOM 3135 N N . SER B 1 107 ? 6.574 15.727 22.516 1 86.25 107 SER B N 1
ATOM 3136 C CA . SER B 1 107 ? 6.934 16.141 23.859 1 86.25 107 SER B CA 1
ATOM 3137 C C . SER B 1 107 ? 8.242 16.922 23.875 1 86.25 107 SER B C 1
ATOM 3139 O O . SER B 1 107 ? 8.625 17.5 24.891 1 86.25 107 SER B O 1
ATOM 3141 N N . ALA B 1 108 ? 8.906 16.906 22.766 1 84.62 108 ALA B N 1
ATOM 3142 C CA . ALA B 1 108 ? 10.141 17.672 22.688 1 84.62 108 ALA B CA 1
ATOM 3143 C C . ALA B 1 108 ? 9.859 19.172 22.656 1 84.62 108 ALA B C 1
ATOM 3145 O O . ALA B 1 108 ? 8.883 19.609 22.031 1 84.62 108 ALA B O 1
ATOM 3146 N N . PRO B 1 109 ? 10.742 19.922 23.328 1 86.06 109 PRO B N 1
ATOM 3147 C CA . PRO B 1 109 ? 10.547 21.375 23.281 1 86.06 109 PRO B CA 1
ATOM 3148 C C . PRO B 1 109 ? 10.711 21.953 21.891 1 86.06 109 PRO B C 1
ATOM 3150 O O . PRO B 1 109 ? 11.57 21.516 21.125 1 86.06 109 PRO B O 1
ATOM 3153 N N . VAL B 1 110 ? 9.875 22.891 21.625 1 88.12 110 VAL B N 1
ATOM 3154 C CA . VAL B 1 110 ? 9.938 23.562 20.328 1 88.12 110 VAL B CA 1
ATOM 3155 C C . VAL B 1 110 ? 11.188 24.438 20.266 1 88.12 110 VAL B C 1
ATOM 3157 O O . VAL B 1 110 ? 11.531 25.125 21.219 1 88.12 110 VAL B O 1
ATOM 3160 N N . GLY B 1 111 ? 11.875 24.359 19.188 1 89.31 111 GLY B N 1
ATOM 3161 C CA . GLY B 1 111 ? 13.016 25.234 18.953 1 89.31 111 GLY B CA 1
ATOM 3162 C C . GLY B 1 111 ? 14.305 24.703 19.547 1 89.31 111 GLY B C 1
ATOM 3163 O O . GLY B 1 111 ? 15.352 25.344 19.453 1 89.31 111 GLY B O 1
ATOM 3164 N N . VAL B 1 112 ? 14.211 23.516 20.109 1 86.12 112 VAL B N 1
ATOM 3165 C CA . VAL B 1 112 ? 15.383 22.922 20.75 1 86.12 112 VAL B CA 1
ATOM 3166 C C . VAL B 1 112 ? 15.805 21.672 20 1 86.12 112 VAL B C 1
ATOM 3168 O O . VAL B 1 112 ? 14.961 20.844 19.641 1 86.12 112 VAL B O 1
ATOM 3171 N N . ARG B 1 113 ? 17.062 21.641 19.734 1 84.94 113 ARG B N 1
ATOM 3172 C CA . ARG B 1 113 ? 17.609 20.438 19.094 1 84.94 113 ARG B CA 1
ATOM 3173 C C . ARG B 1 113 ? 17.578 19.25 20.062 1 84.94 113 ARG B C 1
ATOM 3175 O O . ARG B 1 113 ? 18.031 19.359 21.203 1 84.94 113 ARG B O 1
ATOM 3182 N N . VAL B 1 114 ? 17.016 18.203 19.641 1 78 114 VAL B N 1
ATOM 3183 C CA . VAL B 1 114 ? 16.969 16.984 20.453 1 78 114 VAL B CA 1
ATOM 3184 C C . VAL B 1 114 ? 17.75 15.875 19.75 1 78 114 VAL B C 1
ATOM 3186 O O . VAL B 1 114 ? 17.609 15.656 18.547 1 78 114 VAL B O 1
ATOM 3189 N N . CYS B 1 115 ? 18.672 15.297 20.375 1 78.81 115 CYS B N 1
ATOM 3190 C CA . CYS B 1 115 ? 19.469 14.188 19.844 1 78.81 115 CYS B CA 1
ATOM 3191 C C . CYS B 1 115 ? 19.016 12.867 20.469 1 78.81 115 CYS B C 1
ATOM 3193 O O . CYS B 1 115 ? 18.812 12.781 21.672 1 78.81 115 CYS B O 1
ATOM 3195 N N . GLU B 1 116 ? 18.641 12.023 19.562 1 68.19 116 GLU B N 1
ATOM 3196 C CA . GLU B 1 116 ? 18.266 10.688 20.047 1 68.19 116 GLU B CA 1
ATOM 3197 C C . GLU B 1 116 ? 19.5 9.914 20.516 1 68.19 116 GLU B C 1
ATOM 3199 O O . GLU B 1 116 ? 20.625 10.398 20.406 1 68.19 116 GLU B O 1
ATOM 3204 N N . LYS B 1 117 ? 19.188 8.797 21.094 1 62.66 117 LYS B N 1
ATOM 3205 C CA . LYS B 1 117 ? 20.219 8.008 21.766 1 62.66 117 LYS B CA 1
ATOM 3206 C C . LYS B 1 117 ? 21.266 7.508 20.766 1 62.66 117 LYS B C 1
ATOM 3208 O O . LYS B 1 117 ? 22.438 7.332 21.125 1 62.66 117 LYS B O 1
ATOM 3213 N N . ASP B 1 118 ? 20.812 7.332 19.562 1 62.91 118 ASP B N 1
ATOM 3214 C CA . ASP B 1 118 ? 21.766 6.785 18.609 1 62.91 118 ASP B CA 1
ATOM 3215 C C . ASP B 1 118 ? 22.625 7.891 18 1 62.91 118 ASP B C 1
ATOM 3217 O O . ASP B 1 118 ? 23.438 7.637 17.109 1 62.91 118 ASP B O 1
ATOM 3221 N N . GLY B 1 119 ? 22.484 9.055 18.594 1 65.88 119 GLY B N 1
ATOM 3222 C CA . GLY B 1 119 ? 23.328 10.164 18.156 1 65.88 119 GLY B CA 1
ATOM 3223 C C . GLY B 1 119 ? 22.703 10.969 17.031 1 65.88 119 GLY B C 1
ATOM 3224 O O . GLY B 1 119 ? 23.234 12.016 16.656 1 65.88 119 GLY B O 1
ATOM 3225 N N . TYR B 1 120 ? 21.672 10.477 16.484 1 69.38 120 TYR B N 1
ATOM 3226 C CA . TYR B 1 120 ? 21.031 11.25 15.422 1 69.38 120 TYR B CA 1
ATOM 3227 C C . TYR B 1 120 ? 20.266 12.438 16 1 69.38 120 TYR B C 1
ATOM 3229 O O . TYR B 1 120 ? 19.406 12.273 16.875 1 69.38 120 TYR B O 1
ATOM 3237 N N . CYS B 1 121 ? 20.781 13.656 15.555 1 78.44 121 CYS B N 1
ATOM 3238 C CA . CYS B 1 121 ? 20.141 14.867 16.031 1 78.44 121 CYS B CA 1
ATOM 3239 C C . CYS B 1 121 ? 19.172 15.422 15 1 78.44 121 CYS B C 1
ATOM 3241 O O . CYS B 1 121 ? 19.562 15.703 13.867 1 78.44 121 CYS B O 1
ATOM 3243 N N . VAL B 1 122 ? 17.953 15.555 15.438 1 80.06 122 VAL B N 1
ATOM 3244 C CA . VAL B 1 122 ? 16.922 16.062 14.547 1 80.06 122 VAL B CA 1
ATOM 3245 C C . VAL B 1 122 ? 16.891 17.594 14.625 1 80.06 122 VAL B C 1
ATOM 3247 O O . VAL B 1 122 ? 17.125 18.172 15.688 1 80.06 122 VAL B O 1
ATOM 3250 N N . ARG B 1 123 ? 16.781 18.219 13.516 1 87.81 123 ARG B N 1
ATOM 3251 C CA . ARG B 1 123 ? 16.562 19.672 13.531 1 87.81 123 ARG B CA 1
ATOM 3252 C C . ARG B 1 123 ? 15.367 20.047 14.398 1 87.81 123 ARG B C 1
ATOM 3254 O O . ARG B 1 123 ? 14.352 19.344 14.398 1 87.81 123 ARG B O 1
ATOM 3261 N N . PRO B 1 124 ? 15.469 21.156 15.094 1 91.25 124 PRO B N 1
ATOM 3262 C CA . PRO B 1 124 ? 14.383 21.562 15.984 1 91.25 124 PRO B CA 1
ATOM 3263 C C . PRO B 1 124 ? 13.094 21.906 15.227 1 91.25 124 PRO B C 1
ATOM 3265 O O . PRO B 1 124 ? 13.156 22.391 14.094 1 91.25 124 PRO B O 1
ATOM 3268 N N . SER B 1 125 ? 12.008 21.688 15.906 1 94.06 125 SER B N 1
ATOM 3269 C CA . SER B 1 125 ? 10.727 22.156 15.383 1 94.06 125 SER B CA 1
ATOM 3270 C C . SER B 1 125 ? 10.625 23.672 15.43 1 94.06 125 SER B C 1
ATOM 3272 O O . SER B 1 125 ? 11.398 24.328 16.125 1 94.06 125 SER B O 1
ATOM 3274 N N . GLN B 1 126 ? 9.75 24.219 14.672 1 95.69 126 GLN B N 1
ATOM 3275 C CA . GLN B 1 126 ? 9.484 25.656 14.672 1 95.69 126 GLN B CA 1
ATOM 3276 C C . GLN B 1 126 ? 8.016 25.953 14.961 1 95.69 126 GLN B C 1
ATOM 3278 O O . GLN B 1 126 ? 7.137 25.172 14.578 1 95.69 126 GLN B O 1
ATOM 3283 N N . GLU B 1 127 ? 7.805 27.016 15.625 1 94.75 127 GLU B N 1
ATOM 3284 C CA . GLU B 1 127 ? 6.449 27.5 15.875 1 94.75 127 GLU B CA 1
ATOM 3285 C C . GLU B 1 127 ? 6.145 28.75 15.062 1 94.75 127 GLU B C 1
ATOM 3287 O O . GLU B 1 127 ? 6.945 29.688 15.023 1 94.75 127 GLU B O 1
ATOM 3292 N N . ILE B 1 128 ? 5.027 28.734 14.43 1 96.5 128 ILE B N 1
ATOM 3293 C CA . ILE B 1 128 ? 4.578 29.891 13.672 1 96.5 128 ILE B CA 1
ATOM 3294 C C . ILE B 1 128 ? 3.131 30.219 14.031 1 96.5 128 ILE B C 1
ATOM 3296 O O . ILE B 1 128 ? 2.262 29.344 13.969 1 96.5 128 ILE B O 1
ATOM 3300 N N . LYS B 1 129 ? 2.918 31.453 14.352 1 95.25 129 LYS B N 1
ATOM 3301 C CA . LYS B 1 129 ? 1.555 31.891 14.641 1 95.25 129 LYS B CA 1
ATOM 3302 C C . LYS B 1 129 ? 0.724 31.984 13.367 1 95.25 129 LYS B C 1
ATOM 3304 O O . LYS B 1 129 ? 1.272 32.125 12.273 1 95.25 129 LYS B O 1
ATOM 3309 N N . LEU B 1 130 ? -0.576 31.875 13.594 1 95.5 130 LEU B N 1
ATOM 3310 C CA . LEU B 1 130 ? -1.47 32 12.445 1 95.5 130 LEU B CA 1
ATOM 3311 C C . LEU B 1 130 ? -1.823 33.469 12.195 1 95.5 130 LEU B C 1
ATOM 3313 O O . LEU B 1 130 ? -2.061 34.219 13.133 1 95.5 130 LEU B O 1
ATOM 3317 N N . ALA B 1 131 ? -1.802 33.812 10.961 1 95.69 131 ALA B N 1
ATOM 3318 C CA . ALA B 1 131 ? -2.256 35.156 10.547 1 95.69 131 ALA B CA 1
ATOM 3319 C C . ALA B 1 131 ? -3.754 35.156 10.25 1 95.69 131 ALA B C 1
ATOM 3321 O O . ALA B 1 131 ? -4.461 36.094 10.57 1 95.69 131 ALA B O 1
ATOM 3322 N N . GLU B 1 132 ? -4.203 34.062 9.609 1 95.31 132 GLU B N 1
ATOM 3323 C CA . GLU B 1 132 ? -5.598 33.969 9.18 1 95.31 132 GLU B CA 1
ATOM 3324 C C . GLU B 1 132 ? -6.078 32.531 9.188 1 95.31 132 GLU B C 1
ATOM 3326 O O . GLU B 1 132 ? -5.293 31.594 8.961 1 95.31 132 GLU B O 1
ATOM 3331 N N . ILE B 1 133 ? -7.359 32.344 9.445 1 96.25 133 ILE B N 1
ATOM 3332 C CA . ILE B 1 133 ? -8.07 31.078 9.305 1 96.25 133 ILE B CA 1
ATOM 3333 C C . ILE B 1 133 ? -9.273 31.266 8.383 1 96.25 133 ILE B C 1
ATOM 3335 O O . ILE B 1 133 ? -10.211 31.984 8.719 1 96.25 133 ILE B O 1
ATOM 3339 N N . ALA B 1 134 ? -9.266 30.641 7.254 1 96.62 134 ALA B N 1
ATOM 3340 C CA . ALA B 1 134 ? -10.406 30.625 6.34 1 96.62 134 ALA B CA 1
ATOM 3341 C C . ALA B 1 134 ? -11.164 29.312 6.426 1 96.62 134 ALA B C 1
ATOM 3343 O O . ALA B 1 134 ? -10.625 28.25 6.07 1 96.62 134 ALA B O 1
ATOM 3344 N N . ILE B 1 135 ? -12.383 29.375 6.812 1 96.56 135 ILE B N 1
ATOM 3345 C CA . ILE B 1 135 ? -13.25 28.203 6.898 1 96.56 135 ILE B CA 1
ATOM 3346 C C . ILE B 1 135 ? -14.094 28.094 5.633 1 96.56 135 ILE B C 1
ATOM 3348 O O . ILE B 1 135 ? -14.602 29.094 5.129 1 96.56 135 ILE B O 1
ATOM 3352 N N . HIS B 1 136 ? -14.203 26.891 5.141 1 97.06 136 HIS B N 1
ATOM 3353 C CA . HIS B 1 136 ? -15.039 26.719 3.959 1 97.06 136 HIS B CA 1
ATOM 3354 C C . HIS B 1 136 ? -16.438 27.281 4.18 1 97.06 136 HIS B C 1
ATOM 3356 O O . HIS B 1 136 ? -17.062 27.031 5.215 1 97.06 136 HIS B O 1
ATOM 3362 N N . PRO B 1 137 ? -16.984 27.984 3.225 1 96.5 137 PRO B N 1
ATOM 3363 C CA . PRO B 1 137 ? -18.234 28.719 3.447 1 96.5 137 PRO B CA 1
ATOM 3364 C C . PRO B 1 137 ? -19.438 27.781 3.654 1 96.5 137 PRO B C 1
ATOM 3366 O O . PRO B 1 137 ? -20.406 28.172 4.32 1 96.5 137 PRO B O 1
ATOM 3369 N N . ASP B 1 138 ? -19.422 26.578 3.154 1 95.88 138 ASP B N 1
ATOM 3370 C CA . ASP B 1 138 ? -20.531 25.656 3.268 1 95.88 138 ASP B CA 1
ATOM 3371 C C . ASP B 1 138 ? -20.25 24.578 4.312 1 95.88 138 ASP B C 1
ATOM 3373 O O . ASP B 1 138 ? -20.781 23.469 4.234 1 95.88 138 ASP B O 1
ATOM 3377 N N . TYR B 1 139 ? -19.281 24.844 5.188 1 95.38 139 TYR B N 1
ATOM 3378 C CA . TYR B 1 139 ? -19.016 23.906 6.277 1 95.38 139 TYR B CA 1
ATOM 3379 C C . TYR B 1 139 ? -20.25 23.734 7.16 1 95.38 139 TYR B C 1
ATOM 3381 O O . TYR B 1 139 ? -20.891 24.719 7.543 1 95.38 139 TYR B O 1
ATOM 3389 N N . ASP B 1 140 ? -20.578 22.438 7.48 1 93.38 140 ASP B N 1
ATOM 3390 C CA . ASP B 1 140 ? -21.656 22.094 8.391 1 93.38 140 ASP B CA 1
ATOM 3391 C C . ASP B 1 140 ? -21.141 21.391 9.633 1 93.38 140 ASP B C 1
ATOM 3393 O O . ASP B 1 140 ? -20.719 20.234 9.562 1 93.38 140 ASP B O 1
ATOM 3397 N N . PRO B 1 141 ? -21.172 22.031 10.805 1 89.81 141 PRO B N 1
ATOM 3398 C CA . PRO B 1 141 ? -20.594 21.438 12.016 1 89.81 141 PRO B CA 1
ATOM 3399 C C . PRO B 1 141 ? -21.359 20.203 12.492 1 89.81 141 PRO B C 1
ATOM 3401 O O . PRO B 1 141 ? -20.828 19.422 13.289 1 89.81 141 PRO B O 1
ATOM 3404 N N . ARG B 1 142 ? -22.562 19.969 12.023 1 88.19 142 ARG B N 1
ATOM 3405 C CA . ARG B 1 142 ? -23.359 18.828 12.43 1 88.19 142 ARG B CA 1
ATOM 3406 C C . ARG B 1 142 ? -22.953 17.578 11.648 1 88.19 142 ARG B C 1
ATOM 3408 O O . ARG B 1 142 ? -22.844 16.484 12.219 1 88.19 142 ARG B O 1
ATOM 3415 N N . THR B 1 143 ? -22.641 17.75 10.383 1 89.88 143 THR B N 1
ATOM 3416 C CA . THR B 1 143 ? -22.359 16.609 9.516 1 89.88 143 THR B CA 1
ATOM 3417 C C . THR B 1 143 ? -20.875 16.578 9.156 1 89.88 143 THR B C 1
ATOM 3419 O O . THR B 1 143 ? -20.391 15.594 8.586 1 89.88 143 THR B O 1
ATOM 3422 N N . LEU B 1 144 ? -20.188 17.578 9.453 1 92.69 144 LEU B N 1
ATOM 3423 C CA . LEU B 1 144 ? -18.781 17.766 9.109 1 92.69 144 LEU B CA 1
ATOM 3424 C C . LEU B 1 144 ? -18.609 17.875 7.598 1 92.69 144 LEU B C 1
ATOM 3426 O O . LEU B 1 144 ? -17.5 17.672 7.086 1 92.69 144 LEU B O 1
ATOM 3430 N N . LYS B 1 145 ? -19.75 18.188 6.969 1 93.69 145 LYS B N 1
ATOM 3431 C CA . LYS B 1 145 ? -19.641 18.453 5.535 1 93.69 145 LYS B CA 1
ATOM 3432 C C . LYS B 1 145 ? -18.75 19.672 5.273 1 93.69 145 LYS B C 1
ATOM 3434 O O . LYS B 1 145 ? -18.859 20.688 5.953 1 93.69 145 LYS B O 1
ATOM 3439 N N . ASN B 1 146 ? -17.828 19.516 4.305 1 96.69 146 ASN B N 1
ATOM 3440 C CA . ASN B 1 146 ? -16.891 20.562 3.906 1 96.69 146 ASN B CA 1
ATOM 3441 C C . ASN B 1 146 ? -16.062 21.047 5.09 1 96.69 146 ASN B C 1
ATOM 3443 O O . ASN B 1 146 ? -15.828 22.25 5.238 1 96.69 146 ASN B O 1
ATOM 3447 N N . CYS B 1 147 ? -15.641 20.172 5.926 1 96.75 147 CYS B N 1
ATOM 3448 C CA . CYS B 1 147 ? -14.875 20.453 7.133 1 96.75 147 CYS B CA 1
ATOM 3449 C C . CYS B 1 147 ? -13.43 20.781 6.793 1 96.75 147 CYS B C 1
ATOM 3451 O O . CYS B 1 147 ? -12.516 20.047 7.168 1 96.75 147 CYS B O 1
ATOM 3453 N N . LEU B 1 148 ? -13.297 21.938 6.109 1 98.06 148 LEU B N 1
ATOM 3454 C CA . LEU B 1 148 ? -11.969 22.344 5.672 1 98.06 148 LEU B CA 1
ATOM 3455 C C . LEU B 1 148 ? -11.664 23.781 6.102 1 98.06 148 LEU B C 1
ATOM 3457 O O . LEU B 1 148 ? -12.508 24.672 5.938 1 98.06 148 LEU B O 1
ATOM 3461 N N . ALA B 1 149 ? -10.516 23.938 6.668 1 97.69 149 ALA B N 1
ATOM 3462 C CA . ALA B 1 149 ? -9.953 25.25 6.945 1 97.69 149 ALA B CA 1
ATOM 3463 C C . ALA B 1 149 ? -8.609 25.438 6.242 1 97.69 149 ALA B C 1
ATOM 3465 O O . ALA B 1 149 ? -7.805 24.5 6.184 1 97.69 149 ALA B O 1
ATOM 3466 N N . VAL B 1 150 ? -8.422 26.578 5.691 1 97.69 150 VAL B N 1
ATOM 3467 C CA . VAL B 1 150 ? -7.137 27 5.137 1 97.69 150 VAL B CA 1
ATOM 3468 C C . VAL B 1 150 ? -6.477 28.016 6.059 1 97.69 150 VAL B C 1
ATOM 3470 O O . VAL B 1 150 ? -7.043 29.078 6.32 1 97.69 150 VAL B O 1
ATOM 3473 N N . LEU B 1 151 ? -5.297 27.656 6.535 1 97.25 151 LEU B N 1
ATOM 3474 C CA . LEU B 1 151 ? -4.578 28.5 7.484 1 97.25 151 LEU B CA 1
ATOM 3475 C C . LEU B 1 151 ? -3.443 29.25 6.789 1 97.25 151 LEU B C 1
ATOM 3477 O O . LEU B 1 151 ? -2.678 28.656 6.027 1 97.25 151 LEU B O 1
ATOM 3481 N N . THR B 1 152 ? -3.355 30.516 7.098 1 96.88 152 THR B N 1
ATOM 3482 C CA . THR B 1 152 ? -2.227 31.312 6.652 1 96.88 152 THR B CA 1
ATOM 3483 C C . THR B 1 152 ? -1.262 31.578 7.805 1 96.88 152 THR B C 1
ATOM 3485 O O . THR B 1 152 ? -1.662 32.094 8.852 1 96.88 152 THR B O 1
ATOM 3488 N N . LEU B 1 153 ? -0.061 31.234 7.555 1 96.69 153 LEU B N 1
ATOM 3489 C CA . LEU B 1 153 ? 0.971 31.469 8.562 1 96.69 153 LEU B CA 1
ATOM 3490 C C . LEU B 1 153 ? 1.413 32.906 8.578 1 96.69 153 LEU B C 1
ATOM 3492 O O . LEU B 1 153 ? 1.401 33.594 7.539 1 96.69 153 LEU B O 1
ATOM 3496 N N . GLN B 1 154 ? 1.89 33.406 9.719 1 96.62 154 GLN B N 1
ATOM 3497 C CA . GLN B 1 154 ? 2.318 34.781 9.859 1 96.62 154 GLN B CA 1
ATOM 3498 C C . GLN B 1 154 ? 3.625 35.031 9.117 1 96.62 154 GLN B C 1
ATOM 3500 O O . GLN B 1 154 ? 3.938 36.188 8.766 1 96.62 154 GLN B O 1
ATOM 3505 N N . ARG B 1 155 ? 4.41 34 8.961 1 96.12 155 ARG B N 1
ATOM 3506 C CA . ARG B 1 155 ? 5.66 34.062 8.203 1 96.12 155 ARG B CA 1
ATOM 3507 C C . ARG B 1 155 ? 5.898 32.75 7.457 1 96.12 155 ARG B C 1
ATOM 3509 O O . ARG B 1 155 ? 5.242 31.75 7.727 1 96.12 155 ARG B O 1
ATOM 3516 N N . ASP B 1 156 ? 6.887 32.812 6.551 1 95.38 156 ASP B N 1
ATOM 3517 C CA . ASP B 1 156 ? 7.234 31.625 5.797 1 95.38 156 ASP B CA 1
ATOM 3518 C C . ASP B 1 156 ? 7.844 30.562 6.715 1 95.38 156 ASP B C 1
ATOM 3520 O O . ASP B 1 156 ? 8.648 30.875 7.59 1 95.38 156 ASP B O 1
ATOM 3524 N N . ALA B 1 157 ? 7.348 29.359 6.48 1 96.38 157 ALA B N 1
ATOM 3525 C CA . ALA B 1 157 ? 8.016 28.234 7.129 1 96.38 157 ALA B CA 1
ATOM 3526 C C . ALA B 1 157 ? 9.453 28.078 6.625 1 96.38 157 ALA B C 1
ATOM 3528 O O . ALA B 1 157 ? 9.711 28.234 5.43 1 96.38 157 ALA B O 1
ATOM 3529 N N . LYS B 1 158 ? 10.359 27.828 7.508 1 95 158 LYS B N 1
ATOM 3530 C CA . LYS B 1 158 ? 11.703 27.438 7.105 1 95 158 LYS B CA 1
ATOM 3531 C C . LYS B 1 158 ? 11.742 25.969 6.652 1 95 158 LYS B C 1
ATOM 3533 O O . LYS B 1 158 ? 11.344 25.078 7.398 1 95 158 LYS B O 1
ATOM 3538 N N . ILE B 1 159 ? 12.234 25.812 5.441 1 93.62 159 ILE B N 1
ATOM 3539 C CA . ILE B 1 159 ? 12.273 24.469 4.867 1 93.62 159 ILE B CA 1
ATOM 3540 C C . ILE B 1 159 ? 13.57 23.781 5.266 1 93.62 159 ILE B C 1
ATOM 3542 O O . ILE B 1 159 ? 14.664 24.312 5.035 1 93.62 159 ILE B O 1
ATOM 3546 N N . TYR B 1 160 ? 13.406 22.703 5.977 1 91.94 160 TYR B N 1
ATOM 3547 C CA . TYR B 1 160 ? 14.469 21.828 6.445 1 91.94 160 TYR B CA 1
ATOM 3548 C C . TYR B 1 160 ? 14.188 20.391 6.074 1 91.94 160 TYR B C 1
ATOM 3550 O O . TYR B 1 160 ? 13.102 20.062 5.59 1 91.94 160 TYR B O 1
ATOM 3558 N N . PRO B 1 161 ? 15.133 19.484 6.262 1 89.06 161 PRO B N 1
ATOM 3559 C CA . PRO B 1 161 ? 14.891 18.078 5.934 1 89.06 161 PRO B CA 1
ATOM 3560 C C . PRO B 1 161 ? 13.695 17.5 6.672 1 89.06 161 PRO B C 1
ATOM 3562 O O . PRO B 1 161 ? 13.07 16.547 6.191 1 89.06 161 PRO B O 1
ATOM 3565 N N . ASN B 1 162 ? 13.367 18.078 7.844 1 93 162 ASN B N 1
ATOM 3566 C CA . ASN B 1 162 ? 12.219 17.578 8.594 1 93 162 ASN B CA 1
ATOM 3567 C C . ASN B 1 162 ? 10.984 18.453 8.375 1 93 162 ASN B C 1
ATOM 3569 O O . ASN B 1 162 ? 9.969 18.281 9.055 1 93 162 ASN B O 1
ATOM 3573 N N . VAL B 1 163 ? 11.086 19.469 7.453 1 95.62 163 VAL B N 1
ATOM 3574 C CA . VAL B 1 163 ? 9.953 20.328 7.137 1 95.62 163 VAL B CA 1
ATOM 3575 C C . VAL B 1 163 ? 9.875 20.547 5.629 1 95.62 163 VAL B C 1
ATOM 3577 O O . VAL B 1 163 ? 10.758 21.188 5.043 1 95.62 163 VAL B O 1
ATOM 3580 N N . MET B 1 164 ? 8.82 20.062 5.016 1 93.94 164 MET B N 1
ATOM 3581 C CA . MET B 1 164 ? 8.57 20.234 3.586 1 93.94 164 MET B CA 1
ATOM 3582 C C . MET B 1 164 ? 7.082 20.141 3.275 1 93.94 164 MET B C 1
ATOM 3584 O O . MET B 1 164 ? 6.383 19.281 3.807 1 93.94 164 MET B O 1
ATOM 3588 N N . PRO B 1 165 ? 6.641 21.094 2.439 1 95.5 165 PRO B N 1
ATOM 3589 C CA . PRO B 1 165 ? 5.238 20.938 2.039 1 95.5 165 PRO B CA 1
ATOM 3590 C C . PRO B 1 165 ? 4.992 19.703 1.188 1 95.5 165 PRO B C 1
ATOM 3592 O O . PRO B 1 165 ? 5.906 19.219 0.517 1 95.5 165 PRO B O 1
ATOM 3595 N N . ILE B 1 166 ? 3.799 19.156 1.319 1 95.06 166 ILE B N 1
ATOM 3596 C CA . ILE B 1 166 ? 3.387 18.078 0.437 1 95.06 166 ILE B CA 1
ATOM 3597 C C . ILE B 1 166 ? 2.822 18.656 -0.86 1 95.06 166 ILE B C 1
ATOM 3599 O O . ILE B 1 166 ? 2.377 19.797 -0.894 1 95.06 166 ILE B O 1
ATOM 3603 N N . CYS B 1 167 ? 2.859 17.859 -1.922 1 91.19 167 CYS B N 1
ATOM 3604 C CA . CYS B 1 167 ? 2.281 18.297 -3.188 1 91.19 167 CYS B CA 1
ATOM 3605 C C . CYS B 1 167 ? 0.76 18.219 -3.148 1 91.19 167 CYS B C 1
ATOM 3607 O O . CYS B 1 167 ? 0.198 17.297 -2.551 1 91.19 167 CYS B O 1
ATOM 3609 N N . MET B 1 168 ? 0.185 19.156 -3.844 1 92.12 168 MET B N 1
ATOM 3610 C CA . MET B 1 168 ? -1.258 19.062 -4.051 1 92.12 168 MET B CA 1
ATOM 3611 C C . MET B 1 168 ? -1.598 17.938 -5.023 1 92.12 168 MET B C 1
ATOM 3613 O O . MET B 1 168 ? -0.733 17.469 -5.766 1 92.12 168 MET B O 1
ATOM 3617 N N . PRO B 1 169 ? -2.834 17.484 -4.941 1 89.44 169 PRO B N 1
ATOM 3618 C CA . PRO B 1 169 ? -3.186 16.391 -5.84 1 89.44 169 PRO B CA 1
ATOM 3619 C C . PRO B 1 169 ? -2.965 16.734 -7.312 1 89.44 169 PRO B C 1
ATOM 3621 O O . PRO B 1 169 ? -3.303 17.844 -7.746 1 89.44 169 PRO B O 1
ATOM 3624 N N . PRO B 1 170 ? -2.365 15.734 -7.969 1 82.25 170 PRO B N 1
ATOM 3625 C CA . PRO B 1 170 ? -2.234 15.961 -9.414 1 82.25 170 PRO B CA 1
ATOM 3626 C C . PRO B 1 170 ? -3.58 15.969 -10.133 1 82.25 170 PRO B C 1
ATOM 3628 O O . PRO B 1 170 ? -4.543 15.367 -9.648 1 82.25 170 PRO B O 1
ATOM 3631 N N . PRO B 1 171 ? -3.584 16.578 -11.281 1 78 171 PRO B N 1
ATOM 3632 C CA . PRO B 1 171 ? -4.836 16.625 -12.039 1 78 171 PRO B CA 1
ATOM 3633 C C . PRO B 1 171 ? -5.348 15.234 -12.414 1 78 171 PRO B C 1
ATOM 3635 O O . PRO B 1 171 ? -6.559 15.039 -12.57 1 78 171 PRO B O 1
ATOM 3638 N N . SER B 1 172 ? -4.492 14.258 -12.531 1 73.31 172 SER B N 1
ATOM 3639 C CA . SER B 1 172 ? -4.887 12.906 -12.93 1 73.31 172 SER B CA 1
ATOM 3640 C C . SER B 1 172 ? -5.73 12.242 -11.852 1 73.31 172 SER B C 1
ATOM 3642 O O . SER B 1 172 ? -6.449 11.273 -12.125 1 73.31 172 SER B O 1
ATOM 3644 N N . LEU B 1 173 ? -5.605 12.773 -10.672 1 73.44 173 LEU B N 1
ATOM 3645 C CA . LEU B 1 173 ? -6.336 12.172 -9.562 1 73.44 173 LEU B CA 1
ATOM 3646 C C . LEU B 1 173 ? -7.82 12.508 -9.633 1 73.44 173 LEU B C 1
ATOM 3648 O O . LEU B 1 173 ? -8.648 11.836 -9.008 1 73.44 173 LEU B O 1
ATOM 3652 N N . VAL B 1 174 ? -8.125 13.539 -10.391 1 68.38 174 VAL B N 1
ATOM 3653 C CA . VAL B 1 174 ? -9.5 14.008 -10.445 1 68.38 174 VAL B CA 1
ATOM 3654 C C . VAL B 1 174 ? -10.406 12.914 -10.992 1 68.38 174 VAL B C 1
ATOM 3656 O O . VAL B 1 174 ? -11.531 12.734 -10.523 1 68.38 174 VAL B O 1
ATOM 3659 N N . ASN B 1 175 ? -9.828 12.117 -11.805 1 68.25 175 ASN B N 1
ATOM 3660 C CA . ASN B 1 175 ? -10.672 11.117 -12.445 1 68.25 175 ASN B CA 1
ATOM 3661 C C . ASN B 1 175 ? -10.422 9.719 -11.891 1 68.25 175 ASN B C 1
ATOM 3663 O O . ASN B 1 175 ? -11.039 8.75 -12.32 1 68.25 175 ASN B O 1
ATOM 3667 N N . GLU B 1 176 ? -9.656 9.703 -10.898 1 73.62 176 GLU B N 1
ATOM 3668 C CA . GLU B 1 176 ? -9.312 8.391 -10.352 1 73.62 176 GLU B CA 1
ATOM 3669 C C . GLU B 1 176 ? -10.172 8.062 -9.133 1 73.62 176 GLU B C 1
ATOM 3671 O O . GLU B 1 176 ? -10.539 8.953 -8.367 1 73.62 176 GLU B O 1
ATOM 3676 N N . THR B 1 177 ? -10.523 6.832 -9.094 1 77.62 177 THR B N 1
ATOM 3677 C CA . THR B 1 177 ? -11.234 6.406 -7.895 1 77.62 177 THR B CA 1
ATOM 3678 C C . THR B 1 177 ? -10.305 6.379 -6.688 1 77.62 177 THR B C 1
ATOM 3680 O O . THR B 1 177 ? -9.133 6.02 -6.812 1 77.62 177 THR B O 1
ATOM 3683 N N . LEU B 1 178 ? -10.898 6.758 -5.582 1 86.19 178 LEU B N 1
ATOM 3684 C CA . LEU B 1 178 ? -10.156 6.668 -4.328 1 86.19 178 LEU B CA 1
ATOM 3685 C C . LEU B 1 178 ? -10.586 5.441 -3.531 1 86.19 178 LEU B C 1
ATOM 3687 O O . LEU B 1 178 ? -10.242 5.309 -2.354 1 86.19 178 LEU B O 1
ATOM 3691 N N . VAL B 1 179 ? -11.336 4.582 -4.168 1 85.5 179 VAL B N 1
ATOM 3692 C CA . VAL B 1 179 ? -11.797 3.361 -3.516 1 85.5 179 VAL B CA 1
ATOM 3693 C C . VAL B 1 179 ? -10.875 2.201 -3.881 1 85.5 179 VAL B C 1
ATOM 3695 O O . VAL B 1 179 ? -10.359 2.135 -5 1 85.5 179 VAL B O 1
ATOM 3698 N N . ALA B 1 180 ? -10.688 1.323 -2.916 1 85.25 180 ALA B N 1
ATOM 3699 C CA . ALA B 1 180 ? -9.891 0.114 -3.109 1 85.25 180 ALA B CA 1
ATOM 3700 C C . ALA B 1 180 ? -8.445 0.458 -3.443 1 85.25 180 ALA B C 1
ATOM 3702 O O . ALA B 1 180 ? -7.871 -0.09 -4.391 1 85.25 180 ALA B O 1
ATOM 3703 N N . GLN B 1 181 ? -7.957 1.344 -2.809 1 85.25 181 GLN B N 1
ATOM 3704 C CA . GLN B 1 181 ? -6.562 1.762 -2.896 1 85.25 181 GLN B CA 1
ATOM 3705 C C . GLN B 1 181 ? -5.875 1.679 -1.537 1 85.25 181 GLN B C 1
ATOM 3707 O O . GLN B 1 181 ? -6.543 1.592 -0.504 1 85.25 181 GLN B O 1
ATOM 3712 N N . THR B 1 182 ? -4.566 1.61 -1.646 1 86.31 182 THR B N 1
ATOM 3713 C CA . THR B 1 182 ? -3.773 1.657 -0.422 1 86.31 182 THR B CA 1
ATOM 3714 C C . THR B 1 182 ? -2.953 2.943 -0.357 1 86.31 182 THR B C 1
ATOM 3716 O O . THR B 1 182 ? -2.225 3.27 -1.296 1 86.31 182 THR B O 1
ATOM 3719 N N . PHE B 1 183 ? -3.174 3.691 0.722 1 91.5 183 PHE B N 1
ATOM 3720 C CA . PHE B 1 183 ? -2.467 4.938 0.993 1 91.5 183 PHE B CA 1
ATOM 3721 C C . PHE B 1 183 ? -1.77 4.879 2.348 1 91.5 183 PHE B C 1
ATOM 3723 O O . PHE B 1 183 ? -1.722 3.824 2.982 1 91.5 183 PHE B O 1
ATOM 3730 N N . ILE B 1 184 ? -1.123 6.047 2.67 1 92.81 184 ILE B N 1
ATOM 3731 C CA . ILE B 1 184 ? -0.469 6.16 3.971 1 92.81 184 ILE B CA 1
ATOM 3732 C C . ILE B 1 184 ? -1.104 7.297 4.77 1 92.81 184 ILE B C 1
ATOM 3734 O O . ILE B 1 184 ? -1.384 8.367 4.223 1 92.81 184 ILE B O 1
ATOM 3738 N N . VAL B 1 185 ? -1.348 7.008 6 1 95.31 185 VAL B N 1
ATOM 3739 C CA . VAL B 1 185 ? -1.657 8.078 6.945 1 95.31 185 VAL B CA 1
ATOM 3740 C C . VAL B 1 185 ? -0.503 8.242 7.93 1 95.31 185 VAL B C 1
ATOM 3742 O O . VAL B 1 185 ? 0.082 7.262 8.383 1 95.31 185 VAL B O 1
ATOM 3745 N N . ALA B 1 186 ? -0.129 9.469 8.156 1 94.81 186 ALA B N 1
ATOM 3746 C CA . ALA B 1 186 ? 0.916 9.773 9.125 1 94.81 186 ALA B CA 1
ATOM 3747 C C . ALA B 1 186 ? 0.488 10.906 10.055 1 94.81 186 ALA B C 1
ATOM 3749 O O . ALA B 1 186 ? -0.203 11.836 9.633 1 94.81 186 ALA B O 1
ATOM 3750 N N . GLY B 1 187 ? 0.922 10.781 11.289 1 95.38 187 GLY B N 1
ATOM 3751 C CA . GLY B 1 187 ? 0.564 11.82 12.234 1 95.38 187 GLY B CA 1
ATOM 3752 C C . GLY B 1 187 ? 0.945 11.492 13.672 1 95.38 187 GLY B C 1
ATOM 3753 O O . GLY B 1 187 ? 1.909 10.758 13.906 1 95.38 187 GLY B O 1
ATOM 3754 N N . LEU B 1 188 ? 0.241 12.227 14.57 1 94.19 188 LEU B N 1
ATOM 3755 C CA . LEU B 1 188 ? 0.44 12.094 16 1 94.19 188 LEU B CA 1
ATOM 3756 C C . LEU B 1 188 ? -0.801 11.508 16.672 1 94.19 188 LEU B C 1
ATOM 3758 O O . LEU B 1 188 ? -1.885 11.508 16.078 1 94.19 188 LEU B O 1
ATOM 3762 N N . ARG B 1 189 ? -0.536 11.023 17.859 1 91.06 189 ARG B N 1
ATOM 3763 C CA . ARG B 1 189 ? -1.658 10.523 18.641 1 91.06 189 ARG B CA 1
ATOM 3764 C C . ARG B 1 189 ? -1.477 10.852 20.125 1 91.06 189 ARG B C 1
ATOM 3766 O O . ARG B 1 189 ? -0.394 11.258 20.547 1 91.06 189 ARG B O 1
ATOM 3773 N N . VAL B 1 190 ? -2.561 10.641 20.875 1 83.5 190 VAL B N 1
ATOM 3774 C CA . VAL B 1 190 ? -2.613 11.062 22.266 1 83.5 190 VAL B CA 1
ATOM 3775 C C . VAL B 1 190 ? -1.602 10.273 23.078 1 83.5 190 VAL B C 1
ATOM 3777 O O . VAL B 1 190 ? -0.792 10.852 23.812 1 83.5 190 VAL B O 1
ATOM 3780 N N . PHE B 1 191 ? -1.449 8.977 22.922 1 83.69 191 PHE B N 1
ATOM 3781 C CA . PHE B 1 191 ? -0.664 8.172 23.859 1 83.69 191 PHE B CA 1
ATOM 3782 C C . PHE B 1 191 ? 0.667 7.773 23.234 1 83.69 191 PHE B C 1
ATOM 3784 O O . PHE B 1 191 ? 1.242 6.742 23.594 1 83.69 191 PHE B O 1
ATOM 3791 N N . GLU B 1 192 ? 1.121 8.523 22.281 1 88.12 192 GLU B N 1
ATOM 3792 C CA . GLU B 1 192 ? 2.414 8.305 21.641 1 88.12 192 GLU B CA 1
ATOM 3793 C C . GLU B 1 192 ? 3.086 9.625 21.281 1 88.12 192 GLU B C 1
ATOM 3795 O O . GLU B 1 192 ? 2.475 10.484 20.641 1 88.12 192 GLU B O 1
ATOM 3800 N N . ASP B 1 193 ? 4.324 9.766 21.625 1 87.75 193 ASP B N 1
ATOM 3801 C CA . ASP B 1 193 ? 5.008 11.039 21.438 1 87.75 193 ASP B CA 1
ATOM 3802 C C . ASP B 1 193 ? 5.535 11.164 20 1 87.75 193 ASP B C 1
ATOM 3804 O O . ASP B 1 193 ? 5.605 12.273 19.453 1 87.75 193 ASP B O 1
ATOM 3808 N N . PHE B 1 194 ? 5.871 10.047 19.469 1 90.94 194 PHE B N 1
ATOM 3809 C CA . PHE B 1 194 ? 6.559 10.102 18.172 1 90.94 194 PHE B CA 1
ATOM 3810 C C . PHE B 1 194 ? 5.559 10.062 17.031 1 90.94 194 PHE B C 1
ATOM 3812 O O . PHE B 1 194 ? 4.473 9.492 17.156 1 90.94 194 PHE B O 1
ATOM 3819 N N . ARG B 1 195 ? 6 10.656 15.938 1 93.31 195 ARG B N 1
ATOM 3820 C CA . ARG B 1 195 ? 5.211 10.578 14.719 1 93.31 195 ARG B CA 1
ATOM 3821 C C . ARG B 1 195 ? 5.082 9.141 14.234 1 93.31 195 ARG B C 1
ATOM 3823 O O . ARG B 1 195 ? 6.066 8.398 14.211 1 93.31 195 ARG B O 1
ATOM 3830 N N . LEU B 1 196 ? 3.867 8.828 13.898 1 93.88 196 LEU B N 1
ATOM 3831 C CA . LEU B 1 196 ? 3.553 7.48 13.43 1 93.88 196 LEU B CA 1
ATOM 3832 C C . LEU B 1 196 ? 3.082 7.5 11.984 1 93.88 196 LEU B C 1
ATOM 3834 O O . LEU B 1 196 ? 2.701 8.547 11.461 1 93.88 196 LEU B O 1
ATOM 3838 N N . LYS B 1 197 ? 3.137 6.332 11.336 1 93.31 197 LYS B N 1
ATOM 3839 C CA . LYS B 1 197 ? 2.584 6.125 10 1 93.31 197 LYS B CA 1
ATOM 3840 C C . LYS B 1 197 ? 2.023 4.711 9.852 1 93.31 197 LYS B C 1
ATOM 3842 O O . LYS B 1 197 ? 2.467 3.787 10.531 1 93.31 197 LYS B O 1
ATOM 3847 N N . THR B 1 198 ? 1.022 4.59 9.047 1 90.75 198 THR B N 1
ATOM 3848 C CA . THR B 1 198 ? 0.466 3.275 8.75 1 90.75 198 THR B CA 1
ATOM 3849 C C . THR B 1 198 ? -0.215 3.266 7.387 1 90.75 198 THR B C 1
ATOM 3851 O O . THR B 1 198 ? -0.592 4.32 6.867 1 90.75 198 THR B O 1
ATOM 3854 N N . TRP B 1 199 ? -0.344 2.086 6.887 1 88.62 199 TRP B N 1
ATOM 3855 C CA . TRP B 1 199 ? -1.087 1.908 5.645 1 88.62 199 TRP B CA 1
ATOM 3856 C C . TRP B 1 199 ? -2.59 1.988 5.891 1 88.62 199 TRP B C 1
ATOM 3858 O O . TRP B 1 199 ? -3.08 1.518 6.918 1 88.62 199 TRP B O 1
ATOM 3868 N N . VAL B 1 200 ? -3.223 2.531 4.926 1 92.25 200 VAL B N 1
ATOM 3869 C CA . VAL B 1 200 ? -4.68 2.621 4.957 1 92.25 200 VAL B CA 1
ATOM 3870 C C . VAL B 1 200 ? -5.262 2.082 3.652 1 92.25 200 VAL B C 1
ATOM 3872 O O . VAL B 1 200 ? -4.863 2.51 2.566 1 92.25 200 VAL B O 1
ATOM 3875 N N . ASN B 1 201 ? -6.18 1.124 3.797 1 90.5 201 ASN B N 1
ATOM 3876 C CA . ASN B 1 201 ? -6.992 0.721 2.652 1 90.5 201 ASN B CA 1
ATOM 3877 C C . ASN B 1 201 ? -8.266 1.549 2.553 1 90.5 201 ASN B C 1
ATOM 3879 O O . ASN B 1 201 ? -9.023 1.658 3.523 1 90.5 201 ASN B O 1
ATOM 3883 N N . THR B 1 202 ? -8.438 2.154 1.422 1 92.31 202 THR B N 1
ATOM 3884 C CA . THR B 1 202 ? -9.664 2.932 1.243 1 92.31 202 THR B CA 1
ATOM 3885 C C . THR B 1 202 ? -10.773 2.064 0.656 1 92.31 202 THR B C 1
ATOM 3887 O O . THR B 1 202 ? -10.508 1.179 -0.16 1 92.31 202 THR B O 1
ATOM 3890 N N . LEU B 1 203 ? -11.984 2.391 1.118 1 91.94 203 LEU B N 1
ATOM 3891 C CA . LEU B 1 203 ? -13.148 1.549 0.863 1 91.94 203 LEU B CA 1
ATOM 3892 C C . LEU B 1 203 ? -14.312 2.375 0.321 1 91.94 203 LEU B C 1
ATOM 3894 O O . LEU B 1 203 ? -14.258 3.607 0.339 1 91.94 203 LEU B O 1
ATOM 3898 N N . SER B 1 204 ? -15.258 1.613 -0.175 1 89.88 204 SER B N 1
ATOM 3899 C CA . SER B 1 204 ? -16.469 2.312 -0.599 1 89.88 204 SER B CA 1
ATOM 3900 C C . SER B 1 204 ? -17.234 2.877 0.597 1 89.88 204 SER B C 1
ATOM 3902 O O . SER B 1 204 ? -17.172 2.316 1.694 1 89.88 204 SER B O 1
ATOM 3904 N N . ARG B 1 205 ? -17.891 3.967 0.312 1 90.44 205 ARG B N 1
ATOM 3905 C CA . ARG B 1 205 ? -18.672 4.613 1.366 1 90.44 205 ARG B CA 1
ATOM 3906 C C . ARG B 1 205 ? -19.703 3.656 1.948 1 90.44 205 ARG B C 1
ATOM 3908 O O . ARG B 1 205 ? -19.844 3.551 3.168 1 90.44 205 ARG B O 1
ATOM 3915 N N . GLY B 1 206 ? -20.375 2.977 0.999 1 90.44 206 GLY B N 1
ATOM 3916 C CA . GLY B 1 206 ? -21.391 2.033 1.447 1 90.44 206 GLY B CA 1
ATOM 3917 C C . GLY B 1 206 ? -20.828 0.934 2.33 1 90.44 206 GLY B C 1
ATOM 3918 O O . GLY B 1 206 ? -21.438 0.577 3.344 1 90.44 206 GLY B O 1
ATOM 3919 N N . PHE B 1 207 ? -19.719 0.414 2.023 1 92.12 207 PHE B N 1
ATOM 3920 C CA . PHE B 1 207 ? -19.094 -0.64 2.809 1 92.12 207 PHE B CA 1
ATOM 3921 C C . PHE B 1 207 ? -18.688 -0.123 4.184 1 92.12 207 PHE B C 1
ATOM 3923 O O . PHE B 1 207 ? -18.969 -0.77 5.199 1 92.12 207 PHE B O 1
ATOM 3930 N N . CYS B 1 208 ? -18.078 1.039 4.305 1 92.94 208 CYS B N 1
ATOM 3931 C CA . CYS B 1 208 ? -17.688 1.625 5.582 1 92.94 208 CYS B CA 1
ATOM 3932 C C . CYS B 1 208 ? -18.891 1.834 6.48 1 92.94 208 CYS B C 1
ATOM 3934 O O . CYS B 1 208 ? -18.859 1.491 7.664 1 92.94 208 CYS B O 1
ATOM 3936 N N . GLN B 1 209 ? -19.906 2.34 5.871 1 92.56 209 GLN B N 1
ATOM 3937 C CA . GLN B 1 209 ? -21.125 2.605 6.637 1 92.56 209 GLN B CA 1
ATOM 3938 C C . GLN B 1 209 ? -21.734 1.312 7.148 1 92.56 209 GLN B C 1
ATOM 3940 O O . GLN B 1 209 ? -22.359 1.294 8.219 1 92.56 209 GLN B O 1
ATOM 3945 N N . SER B 1 210 ? -21.547 0.271 6.395 1 94 210 SER B N 1
ATOM 3946 C CA . SER B 1 210 ? -22.078 -1.018 6.828 1 94 210 SER B CA 1
ATOM 3947 C C . SER B 1 210 ? -21.312 -1.555 8.031 1 94 210 SER B C 1
ATOM 3949 O O . SER B 1 210 ? -21.844 -2.35 8.805 1 94 210 SER B O 1
ATOM 3951 N N . LYS B 1 211 ? -20.078 -1.135 8.227 1 92.88 211 LYS B N 1
ATOM 3952 C CA . LYS B 1 211 ? -19.25 -1.596 9.336 1 92.88 211 LYS B CA 1
ATOM 3953 C C . LYS B 1 211 ? -19.406 -0.687 10.555 1 92.88 211 LYS B C 1
ATOM 3955 O O . LYS B 1 211 ? -19.469 -1.166 11.688 1 92.88 211 LYS B O 1
ATOM 3960 N N . VAL B 1 212 ? -19.438 0.658 10.234 1 93.75 212 VAL B N 1
ATOM 3961 C CA . VAL B 1 212 ? -19.578 1.655 11.289 1 93.75 212 VAL B CA 1
ATOM 3962 C C . VAL B 1 212 ? -20.594 2.723 10.852 1 93.75 212 VAL B C 1
ATOM 3964 O O . VAL B 1 212 ? -20.219 3.701 10.203 1 93.75 212 VAL B O 1
ATOM 3967 N N . LYS B 1 213 ? -21.719 2.707 11.352 1 91.5 213 LYS B N 1
ATOM 3968 C CA . LYS B 1 213 ? -22.797 3.592 10.938 1 91.5 213 LYS B CA 1
ATOM 3969 C C . LYS B 1 213 ? -22.547 5.027 11.391 1 91.5 213 LYS B C 1
ATOM 3971 O O . LYS B 1 213 ? -22.984 5.977 10.734 1 91.5 213 LYS B O 1
ATOM 3976 N N . THR B 1 214 ? -21.75 5.176 12.43 1 89.75 214 THR B N 1
ATOM 3977 C CA . THR B 1 214 ? -21.578 6.492 13.031 1 89.75 214 THR B CA 1
ATOM 3978 C C . THR B 1 214 ? -20.438 7.25 12.352 1 89.75 214 THR B C 1
ATOM 3980 O O . THR B 1 214 ? -20.219 8.43 12.633 1 89.75 214 THR B O 1
ATOM 3983 N N . LEU B 1 215 ? -19.719 6.625 11.492 1 91.56 215 LEU B N 1
ATOM 3984 C CA . LEU B 1 215 ? -18.641 7.309 10.781 1 91.56 215 LEU B CA 1
ATOM 3985 C C . LEU B 1 215 ? -19.203 8.352 9.82 1 91.56 215 LEU B C 1
ATOM 3987 O O . LEU B 1 215 ? -20.125 8.055 9.047 1 91.56 215 LEU B O 1
ATOM 3991 N N . VAL B 1 216 ? -18.656 9.523 9.883 1 89.06 216 VAL B N 1
ATOM 3992 C CA . VAL B 1 216 ? -19.094 10.586 8.984 1 89.06 216 VAL B CA 1
ATOM 3993 C C . VAL B 1 216 ? -18.609 10.305 7.57 1 89.06 216 VAL B C 1
ATOM 3995 O O . VAL B 1 216 ? -17.406 10.133 7.348 1 89.06 216 VAL B O 1
ATOM 3998 N N . THR B 1 217 ? -19.578 10.172 6.66 1 87.81 217 THR B N 1
ATOM 3999 C CA . THR B 1 217 ? -19.219 9.969 5.262 1 87.81 217 THR B CA 1
ATOM 4000 C C . THR B 1 217 ? -20.078 10.844 4.348 1 87.81 217 THR B C 1
ATOM 4002 O O . THR B 1 217 ? -21.188 11.219 4.711 1 87.81 217 THR B O 1
ATOM 4005 N N . SER B 1 218 ? -19.5 11.289 3.32 1 90.25 218 SER B N 1
ATOM 4006 C CA . SER B 1 218 ? -20.172 12.016 2.25 1 90.25 218 SER B CA 1
ATOM 4007 C C . SER B 1 218 ? -19.531 11.711 0.895 1 90.25 218 SER B C 1
ATOM 4009 O O . SER B 1 218 ? -18.625 10.883 0.798 1 90.25 218 SER B O 1
ATOM 4011 N N . SER B 1 219 ? -20.047 12.359 -0.179 1 88.25 219 SER B N 1
ATOM 4012 C CA . SER B 1 219 ? -19.484 12.195 -1.516 1 88.25 219 SER B CA 1
ATOM 4013 C C . SER B 1 219 ? -18.109 12.82 -1.618 1 88.25 219 SER B C 1
ATOM 4015 O O . SER B 1 219 ? -17.359 12.547 -2.559 1 88.25 219 SER B O 1
ATOM 4017 N N . ASN B 1 220 ? -17.812 13.633 -0.624 1 92.75 220 ASN B N 1
ATOM 4018 C CA . ASN B 1 220 ? -16.531 14.336 -0.678 1 92.75 220 ASN B CA 1
ATOM 4019 C C . ASN B 1 220 ? -15.531 13.758 0.315 1 92.75 220 ASN B C 1
ATOM 4021 O O . ASN B 1 220 ? -14.508 14.375 0.604 1 92.75 220 ASN B O 1
ATOM 4025 N N . THR B 1 221 ? -15.883 12.633 0.867 1 95.19 221 THR B N 1
ATOM 4026 C CA . THR B 1 221 ? -14.953 12 1.793 1 95.19 221 THR B CA 1
ATOM 4027 C C . THR B 1 221 ? -14.453 10.672 1.231 1 95.19 221 THR B C 1
ATOM 4029 O O . THR B 1 221 ? -15.07 10.102 0.33 1 95.19 221 THR B O 1
ATOM 4032 N N . VAL B 1 222 ? -13.297 10.289 1.705 1 94.5 222 VAL B N 1
ATOM 4033 C CA . VAL B 1 222 ? -12.711 8.969 1.488 1 94.5 222 VAL B CA 1
ATOM 4034 C C . VAL B 1 222 ? -12.695 8.188 2.801 1 94.5 222 VAL B C 1
ATOM 4036 O O . VAL B 1 222 ? -12.234 8.695 3.826 1 94.5 222 VAL B O 1
ATOM 4039 N N . CYS B 1 223 ? -13.281 7.039 2.719 1 94.56 223 CYS B N 1
ATOM 4040 C CA . CYS B 1 223 ? -13.297 6.191 3.906 1 94.56 223 CYS B CA 1
ATOM 4041 C C . CYS B 1 223 ? -12.117 5.223 3.895 1 94.56 223 CYS B C 1
ATOM 4043 O O . CYS B 1 223 ? -11.805 4.637 2.857 1 94.56 223 CYS B O 1
ATOM 4045 N N . GLY B 1 224 ? -11.469 5.109 5.066 1 92.81 224 GLY B N 1
ATOM 4046 C CA . GLY B 1 224 ? -10.281 4.27 5.141 1 92.81 224 GLY B CA 1
ATOM 4047 C C . GLY B 1 224 ? -10.305 3.305 6.312 1 92.81 224 GLY B C 1
ATOM 4048 O O . GLY B 1 224 ? -10.977 3.559 7.316 1 92.81 224 GLY B O 1
ATOM 4049 N N . TYR B 1 225 ? -9.602 2.191 6.074 1 91.69 225 TYR B N 1
ATOM 4050 C CA . TYR B 1 225 ? -9.359 1.187 7.102 1 91.69 225 TYR B CA 1
ATOM 4051 C C . TYR B 1 225 ? -7.871 1.066 7.402 1 91.69 225 TYR B C 1
ATOM 4053 O O . TYR B 1 225 ? -7.043 1.069 6.488 1 91.69 225 TYR B O 1
ATOM 4061 N N . GLN B 1 226 ? -7.574 1.045 8.68 1 87 226 GLN B N 1
ATOM 4062 C CA . GLN B 1 226 ? -6.211 0.713 9.086 1 87 226 GLN B CA 1
ATOM 4063 C C . GLN B 1 226 ? -6.211 -0.255 10.266 1 87 226 GLN B C 1
ATOM 4065 O O . GLN B 1 226 ? -7.145 -0.261 11.07 1 87 226 GLN B O 1
ATOM 4070 N N . LYS B 1 227 ? -5.223 -1.314 10.164 1 76.5 227 LYS B N 1
ATOM 4071 C CA . LYS B 1 227 ? -5.07 -2.262 11.266 1 76.5 227 LYS B CA 1
ATOM 4072 C C . LYS B 1 227 ? -4.715 -1.545 12.562 1 76.5 227 LYS B C 1
ATOM 4074 O O . LYS B 1 227 ? -4.398 -0.353 12.547 1 76.5 227 LYS B O 1
ATOM 4079 N N . GLN B 1 228 ? -4.598 -2.359 13.68 1 63.75 228 GLN B N 1
ATOM 4080 C CA . GLN B 1 228 ? -4.488 -2.023 15.094 1 63.75 228 GLN B CA 1
ATOM 4081 C C . GLN B 1 228 ? -4.164 -0.544 15.289 1 63.75 228 GLN B C 1
ATOM 4083 O O . GLN B 1 228 ? -3.49 0.062 14.453 1 63.75 228 GLN B O 1
ATOM 4088 N N . PRO B 1 229 ? -4.516 -0.046 16.562 1 57.25 229 PRO B N 1
ATOM 4089 C CA . PRO B 1 229 ? -5.344 0.854 17.359 1 57.25 229 PRO B CA 1
ATOM 4090 C C . PRO B 1 229 ? -4.777 2.271 17.438 1 57.25 229 PRO B C 1
ATOM 4092 O O . PRO B 1 229 ? -4.477 2.766 18.531 1 57.25 229 PRO B O 1
ATOM 4095 N N . VAL B 1 230 ? -4.496 2.668 16.188 1 70.31 230 VAL B N 1
ATOM 4096 C CA . VAL B 1 230 ? -3.912 3.986 16.406 1 70.31 230 VAL B CA 1
ATOM 4097 C C . VAL B 1 230 ? -4.902 5.07 15.992 1 70.31 230 VAL B C 1
ATOM 4099 O O . VAL B 1 230 ? -5.266 5.168 14.812 1 70.31 230 VAL B O 1
ATOM 4102 N N . GLY B 1 231 ? -5.57 5.598 16.984 1 82.12 231 GLY B N 1
ATOM 4103 C CA . GLY B 1 231 ? -6.309 6.82 16.703 1 82.12 231 GLY B CA 1
ATOM 4104 C C . GLY B 1 231 ? -5.418 8.039 16.594 1 82.12 231 GLY B C 1
ATOM 4105 O O . GLY B 1 231 ? -4.859 8.508 17.594 1 82.12 231 GLY B O 1
ATOM 4106 N N . TYR B 1 232 ? -5.32 8.477 15.328 1 92.81 232 TYR B N 1
ATOM 4107 C CA . TYR B 1 232 ? -4.531 9.68 15.094 1 92.81 232 TYR B CA 1
ATOM 4108 C C . TYR B 1 232 ? -5.309 10.93 15.492 1 92.81 232 TYR B C 1
ATOM 4110 O O . TYR B 1 232 ? -6.539 10.906 15.578 1 92.81 232 TYR B O 1
ATOM 4118 N N . TYR B 1 233 ? -4.5 11.992 15.836 1 94.56 233 TYR B N 1
ATOM 4119 C CA . TYR B 1 233 ? -5.121 13.312 15.883 1 94.56 233 TYR B CA 1
ATOM 4120 C C . TYR B 1 233 ? -5.848 13.617 14.578 1 94.56 233 TYR B C 1
ATOM 4122 O O . TYR B 1 233 ? -5.41 13.211 13.5 1 94.56 233 TYR B O 1
ATOM 4130 N N . LEU B 1 234 ? -6.98 14.336 14.742 1 95.75 234 LEU B N 1
ATOM 4131 C CA . LEU B 1 234 ? -7.707 14.766 13.555 1 95.75 234 LEU B CA 1
ATOM 4132 C C . LEU B 1 234 ? -6.867 15.734 12.727 1 95.75 234 LEU B C 1
ATOM 4134 O O . LEU B 1 234 ? -6.168 16.578 13.281 1 95.75 234 LEU B O 1
ATOM 4138 N N . GLY B 1 235 ? -6.941 15.57 11.422 1 97.62 235 GLY B N 1
ATOM 4139 C CA . GLY B 1 235 ? -6.121 16.359 10.523 1 97.62 235 GLY B CA 1
ATOM 4140 C C . GLY B 1 235 ? -4.961 15.586 9.93 1 97.62 235 GLY B C 1
ATOM 4141 O O . GLY B 1 235 ? -4.258 16.078 9.047 1 97.62 235 GLY B O 1
ATOM 4142 N N . ALA B 1 236 ? -4.754 14.375 10.453 1 97.31 236 ALA B N 1
ATOM 4143 C CA . ALA B 1 236 ? -3.703 13.539 9.883 1 97.31 236 ALA B CA 1
ATOM 4144 C C . ALA B 1 236 ? -3.895 13.367 8.375 1 97.31 236 ALA B C 1
ATOM 4146 O O . ALA B 1 236 ? -4.996 13.055 7.914 1 97.31 236 ALA B O 1
ATOM 4147 N N . PRO B 1 237 ? -2.836 13.539 7.594 1 98.06 237 PRO B N 1
ATOM 4148 C CA . PRO B 1 237 ? -2.982 13.492 6.137 1 98.06 237 PRO B CA 1
ATOM 4149 C C . PRO B 1 237 ? -3.006 12.07 5.59 1 98.06 237 PRO B C 1
ATOM 4151 O O . PRO B 1 237 ? -2.277 11.203 6.082 1 98.06 237 PRO B O 1
ATOM 4154 N N . LEU B 1 238 ? -3.893 11.812 4.699 1 97 238 LEU B N 1
ATOM 4155 C CA . LEU B 1 238 ? -3.826 10.68 3.787 1 97 238 LEU B CA 1
ATOM 4156 C C . LEU B 1 238 ? -2.988 11.016 2.559 1 97 238 LEU B C 1
ATOM 4158 O O . LEU B 1 238 ? -3.271 11.984 1.855 1 97 238 LEU B O 1
ATOM 4162 N N . VAL B 1 239 ? -1.958 10.203 2.279 1 95.44 239 VAL B N 1
ATOM 4163 C CA . VAL B 1 239 ? -0.961 10.617 1.297 1 95.44 239 VAL B CA 1
ATOM 4164 C C . VAL B 1 239 ? -0.779 9.516 0.252 1 95.44 239 VAL B C 1
ATOM 4166 O O . VAL B 1 239 ? -0.792 8.328 0.583 1 95.44 239 VAL B O 1
ATOM 4169 N N . GLY B 1 240 ? -0.726 9.961 -0.956 1 90 240 GLY B N 1
ATOM 4170 C CA . GLY B 1 240 ? -0.389 9.086 -2.066 1 90 240 GLY B CA 1
ATOM 4171 C C . GLY B 1 240 ? 0.954 9.406 -2.695 1 90 240 GLY B C 1
ATOM 4172 O O . GLY B 1 240 ? 1.563 10.43 -2.379 1 90 240 GLY B O 1
ATOM 4173 N N . MET B 1 241 ? 1.401 8.469 -3.504 1 83.19 241 MET B N 1
ATOM 4174 C CA . MET B 1 241 ? 2.658 8.656 -4.223 1 83.19 241 MET B CA 1
ATOM 4175 C C . MET B 1 241 ? 2.414 8.781 -5.723 1 83.19 241 MET B C 1
ATOM 4177 O O . MET B 1 241 ? 1.644 8.016 -6.297 1 83.19 241 MET B O 1
ATOM 4181 N N . GLN B 1 242 ? 2.879 9.883 -6.273 1 73.25 242 GLN B N 1
ATOM 4182 C CA . GLN B 1 242 ? 2.701 10.148 -7.695 1 73.25 242 GLN B CA 1
ATOM 4183 C C . GLN B 1 242 ? 3.98 9.859 -8.477 1 73.25 242 GLN B C 1
ATOM 4185 O O . GLN B 1 242 ? 5.082 10.086 -7.969 1 73.25 242 GLN B O 1
ATOM 4190 N N . LYS B 1 243 ? 3.623 9.273 -9.688 1 61.75 243 LYS B N 1
ATOM 4191 C CA . LYS B 1 243 ? 4.707 9.023 -10.633 1 61.75 243 LYS B CA 1
ATOM 4192 C C . LYS B 1 243 ? 4.949 10.234 -11.523 1 61.75 243 LYS B C 1
ATOM 4194 O O . LYS B 1 243 ? 4.008 10.945 -11.883 1 61.75 243 LYS B O 1
ATOM 4199 N N . LYS B 1 244 ? 5.984 10.977 -11.406 1 58.03 244 LYS B N 1
ATOM 4200 C CA . LYS B 1 244 ? 6.219 11.984 -12.438 1 58.03 244 LYS B CA 1
ATOM 4201 C C . LYS B 1 244 ? 7.09 11.43 -13.562 1 58.03 244 LYS B C 1
ATOM 4203 O O . LYS B 1 244 ? 8.312 11.391 -13.438 1 58.03 244 LYS B O 1
ATOM 4208 N N . GLY B 1 245 ? 6.516 11.023 -14.617 1 52.81 245 GLY B N 1
ATOM 4209 C CA . GLY B 1 245 ? 7.25 10.5 -15.758 1 52.81 245 GLY B CA 1
ATOM 4210 C C . GLY B 1 245 ? 8.086 9.281 -15.422 1 52.81 245 GLY B C 1
ATOM 4211 O O . GLY B 1 245 ? 7.578 8.312 -14.844 1 52.81 245 GLY B O 1
ATOM 4212 N N . HIS B 1 246 ? 9.422 9.297 -15.883 1 51.53 246 HIS B N 1
ATOM 4213 C CA . HIS B 1 246 ? 10.359 8.188 -15.766 1 51.53 246 HIS B CA 1
ATOM 4214 C C . HIS B 1 246 ? 11.078 8.211 -14.422 1 51.53 246 HIS B C 1
ATOM 4216 O O . HIS B 1 246 ? 11.836 7.293 -14.102 1 51.53 246 HIS B O 1
ATOM 4222 N N . ALA B 1 247 ? 11.016 9.328 -13.695 1 54.19 247 ALA B N 1
ATOM 4223 C CA . ALA B 1 247 ? 11.992 9.234 -12.609 1 54.19 247 ALA B CA 1
ATOM 4224 C C . ALA B 1 247 ? 11.367 9.633 -11.273 1 54.19 247 ALA B C 1
ATOM 4226 O O . ALA B 1 247 ? 11.492 8.906 -10.281 1 54.19 247 ALA B O 1
ATOM 4227 N N . THR B 1 248 ? 10.977 10.977 -11.156 1 59.16 248 THR B N 1
ATOM 4228 C CA . THR B 1 248 ? 10.859 11.523 -9.805 1 59.16 248 THR B CA 1
ATOM 4229 C C . THR B 1 248 ? 9.492 11.203 -9.211 1 59.16 248 THR B C 1
ATOM 4231 O O . THR B 1 248 ? 8.484 11.219 -9.922 1 59.16 248 THR B O 1
ATOM 4234 N N . GLN B 1 249 ? 9.562 10.617 -7.906 1 76.12 249 GLN B N 1
ATOM 4235 C CA . GLN B 1 249 ? 8.32 10.375 -7.176 1 76.12 249 GLN B CA 1
ATOM 4236 C C . GLN B 1 249 ? 8.141 11.391 -6.051 1 76.12 249 GLN B C 1
ATOM 4238 O O . GLN B 1 249 ? 9.117 11.828 -5.438 1 76.12 249 GLN B O 1
ATOM 4243 N N . ASN B 1 250 ? 6.91 11.984 -6.043 1 85.44 250 ASN B N 1
ATOM 4244 C CA . ASN B 1 250 ? 6.543 12.867 -4.938 1 85.44 250 ASN B CA 1
ATOM 4245 C C . ASN B 1 250 ? 5.277 12.383 -4.234 1 85.44 250 ASN B C 1
ATOM 4247 O O . ASN B 1 250 ? 4.402 11.781 -4.859 1 85.44 250 ASN B O 1
ATOM 4251 N N . TYR B 1 251 ? 5.266 12.68 -2.977 1 90.94 251 TYR B N 1
ATOM 4252 C CA . TYR B 1 251 ? 4.027 12.461 -2.232 1 90.94 251 TYR B CA 1
ATOM 4253 C C . TYR B 1 251 ? 3.018 13.562 -2.523 1 90.94 251 TYR B C 1
ATOM 4255 O O . TYR B 1 251 ? 3.389 14.727 -2.693 1 90.94 251 TYR B O 1
ATOM 4263 N N . TYR B 1 252 ? 1.821 13.203 -2.59 1 91.44 252 TYR B N 1
ATOM 4264 C CA . TYR B 1 252 ? 0.745 14.172 -2.752 1 91.44 252 TYR B CA 1
ATOM 4265 C C . TYR B 1 252 ? -0.36 13.938 -1.729 1 91.44 252 TYR B C 1
ATOM 4267 O O . TYR B 1 252 ? -0.532 12.82 -1.239 1 91.44 252 TYR B O 1
ATOM 4275 N N . LEU B 1 253 ? -1.049 15 -1.511 1 95.44 253 LEU B N 1
ATOM 4276 C CA . LEU B 1 253 ? -2.113 14.969 -0.514 1 95.44 253 LEU B CA 1
ATOM 4277 C C . LEU B 1 253 ? -3.4 14.414 -1.114 1 95.44 253 LEU B C 1
ATOM 4279 O O . LEU B 1 253 ? -3.92 14.961 -2.092 1 95.44 253 LEU B O 1
ATOM 4283 N N . VAL B 1 254 ? -3.883 13.344 -0.492 1 95.56 254 VAL B N 1
ATOM 4284 C CA . VAL B 1 254 ? -5.148 12.758 -0.919 1 95.56 254 VAL B CA 1
ATOM 4285 C C . VAL B 1 254 ? -6.293 13.328 -0.079 1 95.56 254 VAL B C 1
ATOM 4287 O O . VAL B 1 254 ? -7.34 13.695 -0.614 1 95.56 254 VAL B O 1
ATOM 4290 N N . GLY B 1 255 ? -6.047 13.367 1.213 1 97.44 255 GLY B N 1
ATOM 4291 C CA . GLY B 1 255 ? -7.105 13.82 2.1 1 97.44 255 GLY B CA 1
ATOM 4292 C C . GLY B 1 255 ? -6.605 14.219 3.475 1 97.44 255 GLY B C 1
ATOM 4293 O O . GLY B 1 255 ? -5.422 14.055 3.779 1 97.44 255 GLY B O 1
ATOM 4294 N N . ILE B 1 256 ? -7.496 14.734 4.25 1 98.12 256 ILE B N 1
ATOM 4295 C CA . ILE B 1 256 ? -7.25 15.086 5.645 1 98.12 256 ILE B CA 1
ATOM 4296 C C . ILE B 1 256 ? -8.297 14.414 6.535 1 98.12 256 ILE B C 1
ATOM 4298 O O . ILE B 1 256 ? -9.492 14.492 6.266 1 98.12 256 ILE B O 1
ATOM 4302 N N . MET B 1 257 ? -7.828 13.805 7.598 1 97.25 257 MET B N 1
ATOM 4303 C CA . MET B 1 257 ? -8.719 13.047 8.469 1 97.25 257 MET B CA 1
ATOM 4304 C C . MET B 1 257 ? -9.641 13.984 9.242 1 97.25 257 MET B C 1
ATOM 4306 O O . MET B 1 257 ? -9.18 14.867 9.961 1 97.25 257 MET B O 1
ATOM 4310 N N . ILE B 1 258 ? -10.961 13.688 9.188 1 96.5 258 ILE B N 1
ATOM 4311 C CA . ILE B 1 258 ? -11.891 14.57 9.883 1 96.5 258 ILE B CA 1
ATOM 4312 C C . ILE B 1 258 ? -12.656 13.773 10.938 1 96.5 258 ILE B C 1
ATOM 4314 O O . ILE B 1 258 ? -13.32 14.359 11.797 1 96.5 258 ILE B O 1
ATOM 4318 N N . ASP B 1 259 ? -12.531 12.461 10.82 1 95 259 ASP B N 1
ATOM 4319 C CA . ASP B 1 259 ? -13.234 11.594 11.766 1 95 259 ASP B CA 1
ATOM 4320 C C . ASP B 1 259 ? -12.641 10.188 11.766 1 95 259 ASP B C 1
ATOM 4322 O O . ASP B 1 259 ? -12.055 9.75 10.766 1 95 259 ASP B O 1
ATOM 4326 N N . TRP B 1 260 ? -12.711 9.492 12.867 1 93.5 260 TRP B N 1
ATOM 4327 C CA . TRP B 1 260 ? -12.43 8.062 12.922 1 93.5 260 TRP B CA 1
ATOM 4328 C C . TRP B 1 260 ? -13.211 7.402 14.055 1 93.5 260 TRP B C 1
ATOM 4330 O O . TRP B 1 260 ? -13.617 8.062 15.008 1 93.5 260 TRP B O 1
ATOM 4340 N N . ARG B 1 261 ? -13.477 6.074 13.844 1 92.56 261 ARG B N 1
ATOM 4341 C CA . ARG B 1 261 ? -14.164 5.242 14.82 1 92.56 261 ARG B CA 1
ATOM 4342 C C . ARG B 1 261 ? -13.469 3.893 14.977 1 92.56 261 ARG B C 1
ATOM 4344 O O . ARG B 1 261 ? -12.852 3.393 14.039 1 92.56 261 ARG B O 1
ATOM 4351 N N . TRP B 1 262 ? -13.719 3.383 16.125 1 89.31 262 TRP B N 1
ATOM 4352 C CA . TRP B 1 262 ? -13.289 2.004 16.344 1 89.31 262 TRP B CA 1
ATOM 4353 C C . TRP B 1 262 ? -14.266 1.023 15.688 1 89.31 262 TRP B C 1
ATOM 4355 O O . TRP B 1 262 ? -15.477 1.216 15.742 1 89.31 262 TRP B O 1
ATOM 4365 N N . GLU B 1 263 ? -13.758 0.04 15.008 1 88 263 GLU B N 1
ATOM 4366 C CA . GLU B 1 263 ? -14.469 -1.139 14.523 1 88 263 GLU B CA 1
ATOM 4367 C C . GLU B 1 263 ? -13.734 -2.422 14.898 1 88 263 GLU B C 1
ATOM 4369 O O . GLU B 1 263 ? -12.844 -2.871 14.18 1 88 263 GLU B O 1
ATOM 4374 N N . LYS B 1 264 ? -14.141 -3.033 16.031 1 84 264 LYS B N 1
ATOM 4375 C CA . LYS B 1 264 ? -13.43 -4.172 16.609 1 84 264 LYS B CA 1
ATOM 4376 C C . LYS B 1 264 ? -11.969 -3.82 16.906 1 84 264 LYS B C 1
ATOM 4378 O O . LYS B 1 264 ? -11.688 -2.889 17.672 1 84 264 LYS B O 1
ATOM 4383 N N . ASN B 1 265 ? -11.016 -4.453 16.328 1 81.44 265 ASN B N 1
ATOM 4384 C CA . ASN B 1 265 ? -9.594 -4.188 16.531 1 81.44 265 ASN B CA 1
ATOM 4385 C C . ASN B 1 265 ? -8.992 -3.398 15.375 1 81.44 265 ASN B C 1
ATOM 4387 O O . ASN B 1 265 ? -7.824 -3.586 15.031 1 81.44 265 ASN B O 1
ATOM 4391 N N . ARG B 1 266 ? -9.938 -2.543 14.789 1 85.81 266 ARG B N 1
ATOM 4392 C CA . ARG B 1 266 ? -9.531 -1.726 13.648 1 85.81 266 ARG B CA 1
ATOM 4393 C C . ARG B 1 266 ? -10.094 -0.313 13.758 1 85.81 266 ARG B C 1
ATOM 4395 O O . ARG B 1 266 ? -10.914 -0.033 14.641 1 85.81 266 ARG B O 1
ATOM 4402 N N . ILE B 1 267 ? -9.523 0.53 12.984 1 91.19 267 ILE B N 1
ATOM 4403 C CA . ILE B 1 267 ? -10.008 1.903 12.93 1 91.19 267 ILE B CA 1
ATOM 4404 C C . ILE B 1 267 ? -10.547 2.197 11.531 1 91.19 267 ILE B C 1
ATOM 4406 O O . ILE B 1 267 ? -9.914 1.857 10.531 1 91.19 267 ILE B O 1
ATOM 4410 N N . MET B 1 268 ? -11.75 2.734 11.578 1 93.06 268 MET B N 1
ATOM 4411 C CA . MET B 1 268 ? -12.289 3.316 10.352 1 93.06 268 MET B CA 1
ATOM 4412 C C . MET B 1 268 ? -12.203 4.84 10.391 1 93.06 268 MET B C 1
ATOM 4414 O O . MET B 1 268 ? -12.594 5.465 11.375 1 93.06 268 MET B O 1
ATOM 4418 N N . SER B 1 269 ? -11.672 5.375 9.328 1 94.88 269 SER B N 1
ATOM 4419 C CA . SER B 1 269 ? -11.453 6.816 9.305 1 94.88 269 SER B CA 1
ATOM 4420 C C . SER B 1 269 ? -12.141 7.461 8.102 1 94.88 269 SER B C 1
ATOM 4422 O O . SER B 1 269 ? -12.414 6.793 7.105 1 94.88 269 SER B O 1
ATOM 4424 N N . SER B 1 270 ? -12.461 8.695 8.281 1 96.25 270 SER B N 1
ATOM 4425 C CA . SER B 1 270 ? -13.016 9.531 7.219 1 96.25 270 SER B CA 1
ATOM 4426 C C . SER B 1 270 ? -12.094 10.695 6.883 1 96.25 270 SER B C 1
ATOM 4428 O O . SER B 1 270 ? -11.672 11.438 7.773 1 96.25 270 SER B O 1
ATOM 4430 N N . PHE B 1 271 ? -11.766 10.781 5.598 1 97.44 271 PHE B N 1
ATOM 4431 C CA . PHE B 1 271 ? -10.891 11.836 5.105 1 97.44 271 PHE B CA 1
ATOM 4432 C C . PHE B 1 271 ? -11.625 12.742 4.129 1 97.44 271 PHE B C 1
ATOM 4434 O O . PHE B 1 271 ? -12.344 12.266 3.246 1 97.44 271 PHE B O 1
ATOM 4441 N N . LEU B 1 272 ? -11.453 14.062 4.266 1 97.25 272 LEU B N 1
ATOM 4442 C CA . LEU B 1 272 ? -11.898 14.961 3.207 1 97.25 272 LEU B CA 1
ATOM 4443 C C . LEU B 1 272 ? -11.062 14.773 1.943 1 97.25 272 LEU B C 1
ATOM 4445 O O . LEU B 1 272 ? -9.836 14.852 1.99 1 97.25 272 LEU B O 1
ATOM 4449 N N . ALA B 1 273 ? -11.719 14.508 0.866 1 96.25 273 ALA B N 1
ATOM 4450 C CA . ALA B 1 273 ? -11 14.398 -0.398 1 96.25 273 ALA B CA 1
ATOM 4451 C C . ALA B 1 273 ? -10.562 15.766 -0.907 1 96.25 273 ALA B C 1
ATOM 4453 O O . ALA B 1 273 ? -11.367 16.5 -1.479 1 96.25 273 ALA B O 1
ATOM 4454 N N . ILE B 1 274 ? -9.32 16.016 -0.892 1 96.06 274 ILE B N 1
ATOM 4455 C CA . ILE B 1 274 ? -8.797 17.359 -1.107 1 96.06 274 ILE B CA 1
ATOM 4456 C C . ILE B 1 274 ? -9.008 17.766 -2.564 1 96.06 274 ILE B C 1
ATOM 4458 O O . ILE B 1 274 ? -9.211 18.953 -2.861 1 96.06 274 ILE B O 1
ATOM 4462 N N . ARG B 1 275 ? -9.031 16.812 -3.43 1 93.69 275 ARG B N 1
ATOM 4463 C CA . ARG B 1 275 ? -9.211 17.094 -4.848 1 93.69 275 ARG B CA 1
ATOM 4464 C C . ARG B 1 275 ? -10.5 17.891 -5.09 1 93.69 275 ARG B C 1
ATOM 4466 O O . ARG B 1 275 ? -10.602 18.625 -6.066 1 93.69 275 ARG B O 1
ATOM 4473 N N . ASN B 1 276 ? -11.453 17.797 -4.227 1 93.94 276 ASN B N 1
ATOM 4474 C CA . ASN B 1 276 ? -12.75 18.438 -4.398 1 93.94 276 ASN B CA 1
ATOM 4475 C C . ASN B 1 276 ? -12.75 19.859 -3.865 1 93.94 276 ASN B C 1
ATOM 4477 O O . ASN B 1 276 ? -13.758 20.578 -3.977 1 93.94 276 ASN B O 1
ATOM 4481 N N . TYR B 1 277 ? -11.664 20.281 -3.377 1 95.56 277 TYR B N 1
ATOM 4482 C CA . TYR B 1 277 ? -11.641 21.578 -2.705 1 95.56 277 TYR B CA 1
ATOM 4483 C C . TYR B 1 277 ? -10.523 22.469 -3.256 1 95.56 277 TYR B C 1
ATOM 4485 O O . TYR B 1 277 ? -10.102 23.422 -2.6 1 95.56 277 TYR B O 1
ATOM 4493 N N . MET B 1 278 ? -10.07 22.188 -4.406 1 93.81 278 MET B N 1
ATOM 4494 C CA . MET B 1 278 ? -8.898 22.875 -4.961 1 93.81 278 MET B CA 1
ATOM 4495 C C . MET B 1 278 ? -9.188 24.359 -5.168 1 93.81 278 MET B C 1
ATOM 4497 O O . MET B 1 278 ? -8.32 25.203 -4.926 1 93.81 278 MET B O 1
ATOM 4501 N N . ASP B 1 279 ? -10.328 24.75 -5.59 1 93.31 279 ASP B N 1
ATOM 4502 C CA . ASP B 1 279 ? -10.672 26.141 -5.809 1 93.31 279 ASP B CA 1
ATOM 4503 C C . ASP B 1 279 ? -10.609 26.938 -4.504 1 93.31 279 ASP B C 1
ATOM 4505 O O . ASP B 1 279 ? -10 28 -4.445 1 93.31 279 ASP B O 1
ATOM 4509 N N . PHE B 1 280 ? -11.297 26.438 -3.502 1 96.5 280 PHE B N 1
ATOM 4510 C CA . PHE B 1 280 ? -11.289 27.094 -2.201 1 96.5 280 PHE B CA 1
ATOM 4511 C C . PHE B 1 280 ? -9.867 27.234 -1.674 1 96.5 280 PHE B C 1
ATOM 4513 O O . PHE B 1 280 ? -9.5 28.281 -1.145 1 96.5 280 PHE B O 1
ATOM 4520 N N . ILE B 1 281 ? -9.07 26.156 -1.809 1 96.56 281 ILE B N 1
ATOM 4521 C CA . ILE B 1 281 ? -7.691 26.141 -1.317 1 96.56 281 ILE B CA 1
ATOM 4522 C C . ILE B 1 281 ? -6.867 27.188 -2.072 1 96.56 281 ILE B C 1
ATOM 4524 O O . ILE B 1 281 ? -6.141 27.984 -1.46 1 96.56 281 ILE B O 1
ATOM 4528 N N . GLN B 1 282 ? -6.977 27.203 -3.354 1 93.62 282 GLN B N 1
ATOM 4529 C CA . GLN B 1 282 ? -6.207 28.141 -4.172 1 93.62 282 GLN B CA 1
ATOM 4530 C C . GLN B 1 282 ? -6.562 29.578 -3.85 1 93.62 282 GLN B C 1
ATOM 4532 O O . GLN B 1 282 ? -5.688 30.453 -3.797 1 93.62 282 GLN B O 1
ATOM 4537 N N . GLN B 1 283 ? -7.754 29.844 -3.578 1 94.62 283 GLN B N 1
ATOM 4538 C CA . GLN B 1 283 ? -8.234 31.188 -3.301 1 94.62 283 GLN B CA 1
ATOM 4539 C C . GLN B 1 283 ? -7.723 31.703 -1.957 1 94.62 283 GLN B C 1
ATOM 4541 O O . GLN B 1 283 ? -7.605 32.906 -1.744 1 94.62 283 GLN B O 1
ATOM 4546 N N . ASN B 1 284 ? -7.445 30.781 -1.074 1 95.44 284 ASN B N 1
ATOM 4547 C CA . ASN B 1 284 ? -7.109 31.188 0.286 1 95.44 284 ASN B CA 1
ATOM 4548 C C . ASN B 1 284 ? -5.66 30.859 0.629 1 95.44 284 ASN B C 1
ATOM 4550 O O . ASN B 1 284 ? -5.273 30.875 1.799 1 95.44 284 ASN B O 1
ATOM 4554 N N . SER B 1 285 ? -4.926 30.453 -0.368 1 92.38 285 SER B N 1
ATOM 4555 C CA . SER B 1 285 ? -3.539 30.062 -0.128 1 92.38 285 SER B CA 1
ATOM 4556 C C . SER B 1 285 ? -2.574 31.109 -0.685 1 92.38 285 SER B C 1
ATOM 4558 O O . SER B 1 285 ? -2.936 31.891 -1.569 1 92.38 285 SER B O 1
ATOM 4560 N N . LYS B 1 286 ? -1.47 31.094 -0.061 1 81.25 286 LYS B N 1
ATOM 4561 C CA . LYS B 1 286 ? -0.35 31.891 -0.564 1 81.25 286 LYS B CA 1
ATOM 4562 C C . LYS B 1 286 ? 0.765 30.984 -1.091 1 81.25 286 LYS B C 1
ATOM 4564 O O . LYS B 1 286 ? 1.223 30.078 -0.39 1 81.25 286 LYS B O 1
ATOM 4569 N N . SER B 1 287 ? 1.183 31.047 -2.387 1 73.12 287 SER B N 1
ATOM 4570 C CA . SER B 1 287 ? 2.334 30.375 -2.977 1 73.12 287 SER B CA 1
ATOM 4571 C C . SER B 1 287 ? 2.127 28.859 -3.023 1 73.12 287 SER B C 1
ATOM 4573 O O . SER B 1 287 ? 3.029 28.094 -2.68 1 73.12 287 SER B O 1
ATOM 4575 N N . LEU B 1 288 ? 0.922 28.484 -3.371 1 75.06 288 LEU B N 1
ATOM 4576 C CA . LEU B 1 288 ? 0.663 27.047 -3.465 1 75.06 288 LEU B CA 1
ATOM 4577 C C . LEU B 1 288 ? 1.523 26.406 -4.551 1 75.06 288 LEU B C 1
ATOM 4579 O O . LEU B 1 288 ? 1.752 27.016 -5.602 1 75.06 288 LEU B O 1
ATOM 4583 N N . ILE B 1 289 ? 2.127 25.359 -4.148 1 65.19 289 ILE B N 1
ATOM 4584 C CA . ILE B 1 289 ? 2.91 24.578 -5.105 1 65.19 289 ILE B CA 1
ATOM 4585 C C . ILE B 1 289 ? 2.006 23.578 -5.824 1 65.19 289 ILE B C 1
ATOM 4587 O O . ILE B 1 289 ? 1.469 22.672 -5.203 1 65.19 289 ILE B O 1
ATOM 4591 N N . VAL B 1 290 ? 1.483 23.875 -6.988 1 55.62 290 VAL B N 1
ATOM 4592 C CA . VAL B 1 290 ? 0.661 22.953 -7.754 1 55.62 290 VAL B CA 1
ATOM 4593 C C . VAL B 1 290 ? 1.505 22.281 -8.836 1 55.62 290 VAL B C 1
ATOM 4595 O O . VAL B 1 290 ? 2.166 22.969 -9.625 1 55.62 290 VAL B O 1
ATOM 4598 N N . ARG B 1 291 ? 2.078 21.078 -8.547 1 54.78 291 ARG B N 1
ATOM 4599 C CA . ARG B 1 291 ? 2.873 20.469 -9.602 1 54.78 291 ARG B CA 1
ATOM 4600 C C . ARG B 1 291 ? 1.979 19.922 -10.719 1 54.78 291 ARG B C 1
ATOM 4602 O O . ARG B 1 291 ? 0.877 19.438 -10.453 1 54.78 291 ARG B O 1
ATOM 4609 N N . SER B 1 292 ? 2.186 20.422 -11.914 1 47.06 292 SER B N 1
ATOM 4610 C CA . SER B 1 292 ? 1.569 19.875 -13.125 1 47.06 292 SER B CA 1
ATOM 4611 C C . SER B 1 292 ? 2.062 18.469 -13.414 1 47.06 292 SER B C 1
ATOM 4613 O O . SER B 1 292 ? 3.174 18.094 -13.023 1 47.06 292 SER B O 1
#

Foldseek 3Di:
DPPPPPPPPPPPPPPDPPPPPPPPPLADAQADDVVQVVDQDFFDDLLPLQFKKQKWFADQAPDDTPRLLWIWGFQFQWKTKTFQLSQVVPVNDQQRMKIKGSFFFQPDHAQDWDADPVRDIGGGIHIFGWPGKAQDPPQDPVLRVSRMIMTTTPDTHDDDSSHHGHAADAPVCLPDDPAQDKWKWWADDDPGRGITMFIKHWHDPVVLCVQPVPARDDPQKIKIKTFDDDDHRWFTFTWDWDDDPPDGIGIHTQFTWHDWDDRPRMIMTITGGCSVCVVVNVVRDDPGNHDD/DPPPPPPPPPPPPPPPPPPPPPPPPLADAQADDVVCVVDQDFFDDLLPLQQKKQKWFADQAPDDTPRLLWIWGFQFQWKTKTFQLSQVVPVNDQQRMKIKGSFFFQPDDAPDWDADPVRDIGGGIHIFGWPGKDQDPPQDPVLRVSRMIMTTTPDTHDDDSSHHGHAADAPVCLPDDPAQDKWKWWAAADPGRGITMFIKHWHDPVVLCVQPVPARDDPQKIKIKTAADGDHRFFTFTWDWDDDPPDGIGIHTQFTWHDWDDRPRMIMTITGGCSVCVVVNVVRDDPGNHDD

Sequence (584 aa):
MLARIAFLLWLIGLFGPEVQSAKEDEIECGAFDENHMLNQGTFAVPTEHQWVARIVYGKGFEGKIRDNGCLGVLVSKRTVLAPAHCFVQYNGEAEAFSVHLGVHNKSAPVGVRVCEKDGYCVRPSQEIKLAEIAIHPDYDPRTLKNCLAVLTLQRDAKIYPNVMPICMPPPSLVNETLVAQTFIVAGLRVFEDFRLKTWVNTLSRGFCQSKVKTLVTSSNTVCGYQKQPVGYYLGAPLVGMQKKGHATQNYYLVGIMIDWRWEKNRIMSSFLAIRNYMDFIQQNSKSLIVRSMLARIAFLLWLIGLFGPEVQSAKEDEIECGAFDENHMLNQGTFAVPTEHQWVARIVYGKGFEGKIRDNGCLGVLVSKRTVLAPAHCFVQYNGEAEAFSVHLGVHNKSAPVGVRVCEKDGYCVRPSQEIKLAEIAIHPDYDPRTLKNCLAVLTLQRDAKIYPNVMPICMPPPSLVNETLVAQTFIVAGLRVFEDFRLKTWVNTLSRGFCQSKVKTLVTSSNTVCGYQKQPVGYYLGAPLVGMQKKGHATQNYYLVGIMIDWRWEKNRIMSSFLAIRNYMDFIQQNSKSLIVRS

Secondary structure (DSSP, 8-state):
-----------------------------S---GGGGG--SSBPPTTSSTTEEEEEES--SSS--EEEEEEEEEEETTEEEE-THHHHTTTT-GGGEEEEES-SBTTSPTT--EE-TTSPEEPPPEEEEEEEEEEPTT-BTTTTBT--EEEEESSPPPPBTTB-PPBPPPGGGGGS--SSEEEEEEEEETTEEEEEEEEEEEE-HHHHHHH-TTS---TTEEEEEEETT--BPBTPEEEEEEEETTTEEEEEEEEEEEEEEEETTEEEEEEEEGGGGHHHHHHT-SS-----/-----------------------------S---GGGGG--SSBPPTTSSTTEEEEEES--SSS--EEEEEEEEEEETTEEEE-THHHHTTTT-GGGEEEEES-SBTTSPTT--EE-TTSPEEPPPEEEEEEEEEEPTT-BTTTTBT--EEEEESSPPPPBTTB-PPBPPPGGGGGS--SSEEEEEEEEETTEEEEEEEEEEEE-HHHHHHH-TTS---TTEEEEEEES---BPBTPEEEEEEEETTTEEEEEEEEEEEEEEEETTEEEEEEEEGGGGHHHHHHT-SS-----

Nearest PDB structures (foldseek):
  8fgx-assembly1_C  TM=8.456E-01  e=7.526E-16  Homo sapiens
  5eok-assembly1_A  TM=8.561E-01  e=1.842E-13  Homo sapiens
  1zpz-assembly1_A  TM=8.073E-01  e=4.920E-14  Homo sapiens
  1k2i-assembly1_1  TM=8.199E-01  e=1.006E-13  Bos taurus
  1w8b-assembly1_H  TM=7.587E-01  e=8.072E-14  Homo sapiens

Organism: Drosophila erecta (NCBI:txid7220)

InterPro domains:
  IPR001254 Serine proteases, trypsin domain [PF00089] (40-223)
  IPR001254 Serine proteases, trypsin domain [PS50240] (38-286)
  IPR001254 Serine proteases, trypsin domain [SM00020] (36-281)
  IPR009003 Peptidase S1, PA clan [SSF50494] (1-285)
  IPR051487 Serine/Threonine Proteases with Immune and Developmental Roles [PTHR24256] (38-285)

pLDDT: mean 82.41, std 18.89, range [29.91, 98.5]

Solvent-accessible surface area (backbone atoms only — not comparable to full-atom values): 31890 Å² total; per-residue (Å²): 136,84,78,77,77,75,76,76,73,74,73,70,71,72,70,63,76,74,73,68,69,70,69,73,76,75,77,74,40,12,83,64,56,78,72,55,64,75,57,83,57,53,62,51,55,60,67,46,78,22,20,46,23,42,43,36,41,48,68,63,86,91,50,81,68,44,79,72,55,34,24,20,34,26,39,23,54,28,21,34,40,30,36,26,74,78,32,58,86,63,76,48,52,27,80,44,28,30,35,34,37,28,61,40,43,71,80,53,62,75,64,40,72,50,63,46,91,87,63,57,63,47,75,44,21,46,77,43,46,29,62,38,60,47,62,44,88,74,46,34,89,89,68,49,41,59,44,36,20,37,31,28,43,66,56,71,54,77,79,45,78,29,21,42,25,30,19,44,57,44,76,74,54,74,79,46,71,70,49,72,38,79,37,36,36,41,36,44,33,88,93,42,51,47,28,31,36,46,64,26,35,19,39,50,64,70,58,49,42,72,74,40,72,82,56,63,76,56,95,56,41,41,34,31,37,30,72,58,83,74,64,60,27,41,9,27,38,30,35,41,74,40,79,47,80,94,74,56,51,28,33,21,44,45,22,33,24,70,43,70,42,82,50,89,75,26,33,40,34,18,18,42,35,43,74,81,41,50,68,66,48,59,74,57,44,50,74,66,50,73,59,129,137,84,77,78,75,77,76,76,73,73,74,70,71,71,71,62,77,73,74,68,69,71,69,73,76,76,78,75,41,11,83,64,56,77,73,56,65,74,57,86,56,54,64,50,55,60,66,47,76,23,22,45,23,42,42,36,42,48,70,64,87,92,51,82,68,44,78,72,53,34,24,21,34,26,38,24,52,27,20,32,40,30,36,28,74,78,32,57,85,63,75,49,50,26,78,44,29,31,35,36,38,29,61,40,44,70,77,53,61,75,64,42,73,52,61,46,92,88,63,56,63,48,74,43,22,45,79,42,46,30,62,37,61,45,62,45,89,74,46,33,91,88,68,51,40,58,44,36,21,38,29,27,42,65,54,71,57,76,78,45,79,31,22,41,25,31,20,44,56,45,77,73,54,73,80,46,73,69,50,72,38,81,36,34,36,41,37,45,35,88,94,41,52,47,29,30,36,47,63,25,35,20,39,50,65,70,58,48,40,72,74,38,72,82,56,62,78,56,95,57,40,42,33,32,38,30,69,64,85,72,67,59,27,39,10,27,38,32,34,40,73,41,79,46,77,94,72,56,51,30,34,22,43,45,23,34,23,69,45,71,41,80,50,90,74,25,36,39,34,21,18,42,37,44,74,80,42,50,66,66,47,60,74,58,45,51,72,66,48,73,60,130